Protein 5YXA (pdb70)

Organism: Yellow fever virus (isolate Angola/14FA/1971) (NCBI:txid407140)

Foldseek 3Di:
DAADDPVQWAKDDDDFWIWTDGPFWIWIWGQDPNAIETAKTWGQDWDFHAHDPVRADAQDDPQQQFAEHGRGYGGNHSNRHDPQHTYQQQEQRVQPRKMKHQADFPQADEEADLPFDAFDFKWAQAWQVRHGQHYKYFPTGDHPAIWMQGNVGIIHGRRIGGPPDDDVRIDGGPGRD/DAADDPVFWAKDDDDFWIWTDGPFWIWIWGADPNAIETAKTWGAAWDQHFHDLVRADAQDDDQQQFAEHRRGHRRNHSNRHDPQHTYQQQDQRHQPRKMKHQDDFPQADEEAALVFDAFDHKWAQAWQVRHGQHYKYFHGGDHPAIWMQGDVGIIHGRRIGGPPDDPPRIDGGPGRD/DAADDPVQWAKDDDDFWIWTDGPFWIWIWGADPRAIETAKTWGQDWDQHAHDPVRAPAQDDDQQQFAEHRRGYGRNHSNRHDPQHTYQQQEQRHQPRKMKHQADFPQADEEEALVDDAFDFKWAQAFPVGHGQHYKYFHGHDPPAMWMQGNVGIIHGRRIGGPPDDPVRIDGGDHGD/DAADDPVFWAKDDDDFWIWTDGPFWIWIWGADPNAIETAKTWGQDWDFHAHDLVRADAQDDDQQAFAEHGRGYGGNHSNRHDPQHGYQQQEQRVQPRKMKHQDDFPQADEEEAQPDDAFDFKWFQAWPVRHGQHYKYFHGGDHSAMWMQGDVGIIHGRRIGGPPDDPVRIDGGPGRD

InterPro domains:
  IPR000069 Envelope glycoprotein M, flavivirus [PF01004] (212-285)
  IPR000208 RNA-directed RNA polymerase, fingers/palm subdomains, flavivirus [PF00972] (2759-3211)
  IPR000336 Flavivirus/Alphavirus glycoprotein, immunoglobulin-like domain superfamily [G3DSA:2.60.40.350] (578-683)
  IPR000404 Flavivirus non-structural protein NS4A [PF01350] (2111-2254)
  IPR000487 Non-structural protein NS2B, flavivirus [PF01002] (1358-1484)
  IPR000487 Non-structural protein NS2B, flavivirus [PS51527] (1355-1484)
  IPR000752 Flavivirus non-structural protein NS2A [PF01005] (1139-1323)
  IPR001122 Capsid protein C, flavivirus [PF01003] (5-117)
  IPR001157 Non-structural protein NS1, flavivirus [PF00948] (780-1132)
  IPR001528 Flavivirus non-structural protein NS4B [PF01349] (2257-2501)
  IPR001650 Helicase, C-terminal domain-like [PS51194] (1836-1997)
  IPR001650 Helicase, C-terminal domain-like [SM00490] (1858-1953)
  IPR001850 Non-structural protein NS3, peptidase S7, flavivirus [PF00949] (1503-1655)
  IPR001850 Non-structural protein NS3, peptidase S7, flavivirus [PS51528] (1485-1665)
  IPR002535 Flavivirus polyprotein propeptide [PF01570] (126-209)
  IPR002877 Ribosomal RNA methyltransferase, FtsJ domain [PF01728] (2562-2731)
  IPR007094 RNA-directed RNA polymerase, catalytic domain [PS50507] (3036-3188)
  IPR009003 Peptidase S1, PA clan [SSF50494] (1497-1656)
  IPR011492 Non-structural protein NS3-like, DEAD-box helicase, flavivirus [PF07652] (1673-1818)
  IPR011998 Envelope glycoprotein E, central and dimerisation domain, flavivirus [PF00869] (287-579)

Solvent-accessible surface area: 31700 Å² total; per-residue (Å²): 147,105,86,21,82,22,97,98,24,22,44,64,70,86,68,115,29,9,17,0,8,22,98,38,11,54,0,1,0,34,50,60,95,58,56,44,32,4,76,28,2,46,6,105,59,63,75,132,16,24,10,10,113,121,62,21,29,43,88,73,28,124,95,53,52,0,0,9,4,79,43,6,6,0,0,19,0,40,12,0,55,1,26,34,7,117,26,0,38,30,0,0,5,97,32,37,81,9,68,16,72,71,76,55,1,83,14,5,18,17,72,34,53,28,61,11,97,21,99,20,109,0,1,33,6,30,6,90,84,51,146,53,4,46,32,1,9,0,126,49,6,40,81,75,4,0,0,0,37,16,76,57,36,10,4,0,0,13,20,0,32,24,51,114,45,67,85,102,56,28,33,91,6,225,4,120,31,154,104,85,17,87,22,94,100,24,23,44,66,75,87,64,122,38,9,16,0,2,20,96,43,12,55,0,1,0,37,53,39,120,68,53,43,14,8,90,34,3,48,4,103,65,57,72,135,20,50,11,10,93,122,63,18,30,39,67,90,32,118,94,49,35,1,0,9,2,66,43,4,5,0,0,10,0,37,10,0,65,2,31,34,7,100,27,0,38,29,0,0,5,87,32,33,84,8,66,18,75,73,72,57,0,85,60,18,53,18,58,64,51,96,140,8,98,27,102,19,110,0,1,36,4,32,4,91,70,52,134,90,3,82,36,1,9,0,125,91,6,30,13,46,4,0,0,0,38,19,76,56,34,12,4,0,0,16,20,0,26,26,61,133,47,73,91,107,48,28,32,87,6,223,4,126,35,120,118,79,12,84,23,96,98,22,23,43,64,75,100,65,121,26,10,16,0,2,18,97,42,14,48,0,2,0,33,46,75,160,55,56,38,34,3,73,32,2,45,5,105,58,62,79,135,15,31,9,11,98,121,66,19,35,39,72,85,25,128,90,52,53,1,0,10,3,68,41,7,5,0,0,15,0,24,11,0,59,2,55,33,7,104,28,0,36,29,0,0,5,102,30,39,84,6,67,14,65,71,76,60,1,88,56,16,28,20,82,76,63,88,140,11,95,25,100,19,75,0,0,32,4,33,8,107,96,47,120,74,2,66,38,1,12,0,119,87,7,51,85,76,2,0,0,0,38,16,75,60,36,12,4,0,0,13,19,0,20,25,57,158,35,66,104,89,94,23,34,70,6,180,5,115,34,156,104,82,18,86,25,96,97,24,22,44,63,66,88,65,127,37,9,19,1,2,16,92,39,11,54,0,2,1,40,51,61,145,63,65,44,35,5,86,35,2,42,2,103,54,63,66,135,18,50,11,11,110,123,61,19,38,34,73,81,31,139,61,50,24,0,0,6,2,104,43,3,6,0,0,18,0,35,11,0,55,2,47,38,3,80,23,0,37,25,0,0,4,99,34,39,72,7,69,16,76,78,81,58,0,56,59,18,48,19,76,77,71,88,139,15,101,23,108,20,85,0,1,34,4,18,4,98,78,14,116,38,0,69,40,0,10,0,122,90,8,52,83,74,3,0,0,0,29,0,47,48,6,13,4,0,0,11,20,0,22,30,56,130,46,58,111,91,90,34,38,93,5,220,3,117,34

Radius of gyration: 28.5 Å; Cα contacts (8 Å, |Δi|>4): 1847; chains: 4; bounding box: 58×62×88 Å

Nearest PDB structures (foldseek):
  5yxa-assembly1_D-2  TM=1.004E+00  e=4.997E-36  Yellow fever virus
  8zb9-assembly1_a  TM=9.872E-01  e=3.422E-26  Yellow fever virus 17D
  8zba-assembly1_a  TM=9.737E-01  e=1.356E-26  Yellow fever virus 17D
  8zba-assembly1_A  TM=9.818E-01  e=5.899E-26  Yellow fever virus 17D
  4oii-assembly1_B  TM=9.486E-01  e=2.770E-23  West Nile virus

Secondary structure (DSSP, 8-state):
--B--GGG-EEEEETTEEEEEETTEEEEEEEETTEEEEEEEEES-----B--GGG-SS----GGG-SS-GGGT--SSTTS--TT----TTSSTTS-SEEEEESPPTT-EEEE-TTS----S-EESB-TTS-B--EEEESSPPSSPEEEEETTEEEE-TT-EE-S--STT--B-----/--B--GGG-EEEEETTEEEEEETTEEEEEEEETTEEEEEEEEES-----BPPGGG-TT--S-GGG-SS-GGGT---STTS--TT----TTS-TTS-SEEEEESPPTT-EEEE-TTS------BBSB-TTS-B--EEEESSPPSSPEEEEETTEEE--TT-EE-S--GGG--B-----/-PBP-GGG-EEEEETTEEEEEETTEEEEEEEETTEEEEEEEEES-----B--GGG-SS--S-GGG-SS-GGGT--SSTTS-BTTB---TTS-TTS-SEEEEESPPTT--EEE-TTS--S---BBSB-TT--B---EEESS--SSPEEEEETTEEE--TT-EE-S--GGG--B-----/--B--GGG-EEEEETTEEEEEETTEEEEEEEETTEEEEEEEEES-----B--GGG-SS----GGG-SS-GGGT--SSTTS--TT----TT--TTS-SEEEEESPPTT-EEEE-TTS----S-BBSB-TTS-B--EEEESSPPSSPEEEEETTEEE--TT-EE-S--GGG--B-----

Sequence (708 aa):
SVDCDGAILGAAVNGKKSAHGSPTFWMGSHEVNGTWMIHTLETLDYKECEWPLTHTIGTSVEESDMFMPRSIGGPVSSHNRIPGYKVQTNGPWMQVPLEVKREVCPGTSVVVDSNCDGRGKSTRSTTDSGKIIPEWCCRSCTMPPVSFHGSDGCWYPMEIRPMKTSDSHLVRSWVTASVDCDGAILGAAVNGKKSAHGSPTFWMGSHEVNGTWMIHTLETLDYKECEWPLTHTIGTSVEESDMFMPRSIGGPVSSHNRIPGYKVQTNGPWMQVPLEVKREVCPGTSVVVDSNCDGRGKSTRSTTDSGKIIPEWCCRSCTMPPVSFHGSDGCWYPMEIRPMKTSDSHLVRSWVTASVDCDGAILGAAVNGKKSAHGSPTFWMGSHEVNGTWMIHTLETLDYKECEWPLTHTIGTSVEESDMFMPRSIGGPVSSHNRIPGYKVQTNGPWMQVPLEVKREVCPGTSVVVDSNCDGRGKSTRSTTDSGKIIPEWCCRSCTMPPVSFHGSDGCWYPMEIRPMKTSDSHLVRSWVTASVDCDGAILGAAVNGKKSAHGSPTFWMGSHEVNGTWMIHTLETLDYKECEWPLTHTIGTSVEESDMFMPRSIGGPVSSHNRIPGYKVQTNGPWMQVPLEVKREVCPGTSVVVDSNCDGRGKSTRSTTDSGKIIPEWCCRSCTMPPVSFHGSDGCWYPMEIRPMKTSDSHLVRSWVTA

B-factor: mean 54.71, std 17.81, range [28.21, 130.78]

Structure (mmCIF, N/CA/C/O backbone):
data_5YXA
#
_entry.id   5YXA
#
_cell.length_a   58.291
_cell.length_b   114.104
_cell.length_c   139.215
_cell.angle_alpha   90.00
_cell.angle_beta   90.00
_cell.angle_gamma   90.00
#
_symmetry.space_group_name_H-M   'P 21 21 21'
#
loop_
_entity.id
_entity.type
_entity.pdbx_description
1 polymer 'Non-structural protein 1'
2 water water
#
loop_
_atom_site.group_PDB
_atom_site.id
_atom_site.type_symbol
_atom_site.label_atom_id
_atom_site.label_alt_id
_atom_site.label_comp_id
_atom_site.label_asym_id
_atom_site.label_entity_id
_atom_site.label_seq_id
_atom_site.pdbx_PDB_ins_code
_atom_site.Cartn_x
_atom_site.Cartn_y
_atom_site.Cartn_z
_atom_site.occupancy
_atom_site.B_iso_or_equiv
_atom_site.auth_seq_id
_atom_site.auth_comp_id
_atom_site.auth_asym_id
_atom_site.auth_atom_id
_atom_site.pdbx_PDB_model_num
ATOM 1 N N . SER A 1 5 ? 33.992 -18.770 3.193 1.00 110.82 5 SER A N 1
ATOM 2 C CA . SER A 1 5 ? 33.965 -19.656 4.352 1.00 116.84 5 SER A CA 1
ATOM 3 C C . SER A 1 5 ? 34.251 -18.902 5.650 1.00 115.54 5 SER A C 1
ATOM 4 O O . SER A 1 5 ? 34.149 -19.465 6.741 1.00 121.97 5 SER A O 1
ATOM 7 N N . VAL A 1 6 ? 34.608 -17.627 5.526 1.00 81.82 6 VAL A N 1
ATOM 8 C CA . VAL A 1 6 ? 34.932 -16.803 6.685 1.00 75.25 6 VAL A CA 1
ATOM 9 C C . VAL A 1 6 ? 34.003 -15.597 6.785 1.00 67.83 6 VAL A C 1
ATOM 10 O O . VAL A 1 6 ? 33.837 -14.856 5.819 1.00 64.02 6 VAL A O 1
ATOM 14 N N . ASP A 1 7 ? 33.397 -15.407 7.954 1.00 74.76 7 ASP A N 1
ATOM 15 C CA . ASP A 1 7 ? 32.543 -14.248 8.191 1.00 69.98 7 ASP A CA 1
ATOM 16 C C . ASP A 1 7 ? 33.370 -13.016 8.546 1.00 69.54 7 ASP A C 1
ATOM 17 O O . ASP A 1 7 ? 34.485 -13.134 9.056 1.00 73.24 7 ASP A O 1
ATOM 22 N N . CYS A 1 8 ? 32.824 -11.835 8.260 1.00 75.32 8 CYS A N 1
ATOM 23 C CA . CYS A 1 8 ? 33.471 -10.584 8.654 1.00 73.40 8 CYS A CA 1
ATOM 24 C C . CYS A 1 8 ? 33.258 -10.297 10.131 1.00 74.40 8 CYS A C 1
ATOM 25 O O . CYS A 1 8 ? 32.422 -10.922 10.778 1.00 76.68 8 CYS A O 1
ATOM 28 N N . ASP A 1 9 ? 34.011 -9.326 10.640 1.00 82.98 9 ASP A N 1
ATOM 29 C CA . ASP A 1 9 ? 34.016 -8.998 12.061 1.00 87.26 9 ASP A CA 1
ATOM 30 C C . ASP A 1 9 ? 32.703 -8.377 12.550 1.00 84.32 9 ASP A C 1
ATOM 31 O O . ASP A 1 9 ? 32.512 -7.165 12.460 1.00 83.37 9 ASP A O 1
ATOM 36 N N . GLY A 1 10 ? 31.807 -9.210 13.072 1.00 57.91 10 GLY A N 1
ATOM 37 C CA . GLY A 1 10 ? 30.509 -8.747 13.533 1.00 56.15 10 GLY A CA 1
ATOM 38 C C . GLY A 1 10 ? 30.542 -7.731 14.665 1.00 59.44 10 GLY A C 1
ATOM 39 O O . GLY A 1 10 ? 29.568 -7.007 14.872 1.00 50.00 10 GLY A O 1
ATOM 40 N N . ALA A 1 11 ? 31.658 -7.667 15.389 1.00 63.97 11 ALA A N 1
ATOM 41 C CA . ALA A 1 11 ? 31.780 -6.777 16.542 1.00 64.72 11 ALA A CA 1
ATOM 42 C C . ALA A 1 11 ? 31.798 -5.299 16.153 1.00 60.28 11 ALA A C 1
ATOM 43 O O . ALA A 1 11 ? 31.524 -4.430 16.978 1.00 61.82 11 ALA A O 1
ATOM 45 N N . ILE A 1 12 ? 32.129 -5.012 14.900 1.00 55.57 12 ILE A N 1
ATOM 46 C CA . ILE A 1 12 ? 32.169 -3.631 14.435 1.00 51.09 12 ILE A CA 1
ATOM 47 C C . ILE A 1 12 ? 31.098 -3.362 13.373 1.00 50.15 12 ILE A C 1
ATOM 48 O O . ILE A 1 12 ? 31.094 -2.305 12.741 1.00 48.11 12 ILE A O 1
ATOM 53 N N . LEU A 1 13 ? 30.191 -4.317 13.188 1.00 46.03 13 LEU A N 1
ATOM 54 C CA . LEU A 1 13 ? 29.136 -4.193 12.182 1.00 44.81 13 LEU A CA 1
ATOM 55 C C . LEU A 1 13 ? 27.820 -3.702 12.765 1.00 46.75 13 LEU A C 1
ATOM 56 O O . LEU A 1 13 ? 27.519 -3.910 13.949 1.00 40.94 13 LEU A O 1
ATOM 61 N N . GLY A 1 14 ? 27.026 -3.063 11.915 1.00 39.26 14 GLY A N 1
ATOM 62 C CA . GLY A 1 14 ? 25.707 -2.626 12.316 1.00 42.32 14 GLY A CA 1
ATOM 63 C C . GLY A 1 14 ? 24.711 -2.736 11.182 1.00 39.63 14 GLY A C 1
ATOM 64 O O . GLY A 1 14 ? 25.090 -2.800 10.017 1.00 37.51 14 GLY A O 1
ATOM 65 N N . ALA A 1 15 ? 23.430 -2.771 11.531 1.00 31.90 15 ALA A N 1
ATOM 66 C CA . ALA A 1 15 ? 22.357 -2.686 10.546 1.00 35.81 15 ALA A CA 1
ATOM 67 C C . ALA A 1 15 ? 21.136 -2.127 11.246 1.00 38.23 15 ALA A C 1
ATOM 68 O O . ALA A 1 15 ? 21.005 -2.262 12.461 1.00 33.79 15 ALA A O 1
ATOM 70 N N . ALA A 1 16 ? 20.250 -1.498 10.483 1.00 36.20 16 ALA A N 1
ATOM 71 C CA . ALA A 1 16 ? 19.047 -0.906 11.052 1.00 36.30 16 ALA A CA 1
ATOM 72 C C . ALA A 1 16 ? 17.952 -0.772 10.008 1.00 37.36 16 ALA A C 1
ATOM 73 O O . ALA A 1 16 ? 18.232 -0.461 8.849 1.00 35.49 16 ALA A O 1
ATOM 75 N N . VAL A 1 17 ? 16.715 -1.027 10.433 1.00 36.11 17 VAL A N 1
ATOM 76 C CA . VAL A 1 17 ? 15.517 -0.760 9.640 1.00 37.27 17 VAL A CA 1
ATOM 77 C C . VAL A 1 17 ? 14.534 0.095 10.421 1.00 43.26 17 VAL A C 1
ATOM 78 O O . VAL A 1 17 ? 14.392 -0.051 11.640 1.00 38.69 17 VAL A O 1
ATOM 82 N N . ASN A 1 18 ? 13.835 0.963 9.705 1.00 39.10 18 ASN A N 1
ATOM 83 C CA . ASN A 1 18 ? 12.794 1.782 10.297 1.00 44.35 18 ASN A CA 1
ATOM 84 C C . ASN A 1 18 ? 11.848 2.210 9.185 1.00 44.48 18 ASN A C 1
ATOM 85 O O . ASN A 1 18 ? 12.241 2.948 8.278 1.00 36.91 18 ASN A O 1
ATOM 90 N N . GLY A 1 19 ? 10.616 1.708 9.235 1.00 39.35 19 GLY A N 1
ATOM 91 C CA . GLY A 1 19 ? 9.627 2.021 8.223 1.00 40.01 19 GLY A CA 1
ATOM 92 C C . GLY A 1 19 ? 10.069 1.606 6.829 1.00 40.94 19 GLY A C 1
ATOM 93 O O . GLY A 1 19 ? 10.232 0.417 6.545 1.00 39.20 19 GLY A O 1
ATOM 94 N N . LYS A 1 20 ? 10.272 2.591 5.961 1.00 31.72 20 LYS A N 1
ATOM 95 C CA . LYS A 1 20 ? 10.705 2.322 4.594 1.00 36.77 20 LYS A CA 1
ATOM 96 C C . LYS A 1 20 ? 12.191 2.602 4.380 1.00 35.95 20 LYS A C 1
ATOM 97 O O . LYS A 1 20 ? 12.630 2.720 3.236 1.00 34.57 20 LYS A O 1
ATOM 103 N N . LYS A 1 21 ? 12.964 2.722 5.459 1.00 34.34 21 LYS A N 1
ATOM 104 C CA . LYS A 1 21 ? 14.410 2.944 5.313 1.00 35.44 21 LYS A CA 1
ATOM 105 C C . LYS A 1 21 ? 15.238 1.884 6.026 1.00 35.05 21 LYS A C 1
ATOM 106 O O . LYS A 1 21 ? 14.802 1.306 7.013 1.00 37.01 21 LYS A O 1
ATOM 112 N N . SER A 1 22 ? 16.444 1.641 5.521 1.00 35.33 22 SER A N 1
ATOM 113 C CA . SER A 1 22 ? 17.353 0.679 6.124 1.00 34.70 22 SER A CA 1
ATOM 114 C C . SER A 1 22 ? 18.807 0.954 5.744 1.00 37.82 22 SER A C 1
ATOM 115 O O . SER A 1 22 ? 19.094 1.729 4.828 1.00 33.97 22 SER A O 1
ATOM 118 N N . ALA A 1 23 ? 19.716 0.313 6.469 1.00 33.02 23 ALA A N 1
ATOM 119 C CA . ALA A 1 23 ? 21.142 0.457 6.220 1.00 35.04 23 ALA A CA 1
ATOM 120 C C . ALA A 1 23 ? 21.914 -0.694 6.834 1.00 36.37 23 ALA A C 1
ATOM 121 O O . ALA A 1 23 ? 21.569 -1.169 7.910 1.00 35.19 23 ALA A O 1
ATOM 123 N N . HIS A 1 24 ? 22.935 -1.157 6.118 1.00 33.04 24 HIS A N 1
ATOM 124 C CA . HIS A 1 24 ? 23.945 -2.046 6.672 1.00 34.85 24 HIS A CA 1
ATOM 125 C C . HIS A 1 24 ? 25.265 -1.276 6.651 1.00 36.31 24 HIS A C 1
ATOM 126 O O . HIS A 1 24 ? 25.568 -0.602 5.670 1.00 31.85 24 HIS A O 1
ATOM 133 N N . GLY A 1 25 ? 26.044 -1.357 7.726 1.00 31.68 25 GLY A N 1
ATOM 134 C CA . GLY A 1 25 ? 27.222 -0.520 7.854 1.00 36.29 25 GLY A CA 1
ATOM 135 C C . GLY A 1 25 ? 28.389 -1.069 8.659 1.00 37.60 25 GLY A C 1
ATOM 136 O O . GLY A 1 25 ? 28.226 -1.964 9.492 1.00 38.79 25 GLY A O 1
ATOM 137 N N . SER A 1 26 ? 29.566 -0.507 8.384 1.00 40.51 26 SER A N 1
ATOM 138 C CA . SER A 1 26 ? 30.827 -0.781 9.078 1.00 40.34 26 SER A CA 1
ATOM 139 C C . SER A 1 26 ? 31.755 0.401 8.772 1.00 42.69 26 SER A C 1
ATOM 140 O O . SER A 1 26 ? 31.452 1.191 7.883 1.00 43.33 26 SER A O 1
ATOM 143 N N . PRO A 1 27 ? 32.884 0.540 9.496 1.00 49.46 27 PRO A N 1
ATOM 144 C CA . PRO A 1 27 ? 33.711 1.730 9.240 1.00 48.29 27 PRO A CA 1
ATOM 145 C C . PRO A 1 27 ? 34.262 1.839 7.808 1.00 49.78 27 PRO A C 1
ATOM 146 O O . PRO A 1 27 ? 34.641 2.936 7.397 1.00 48.04 27 PRO A O 1
ATOM 150 N N . THR A 1 28 ? 34.293 0.733 7.067 1.00 36.83 28 THR A N 1
ATOM 151 C CA . THR A 1 28 ? 34.720 0.758 5.677 1.00 41.15 28 THR A CA 1
ATOM 152 C C . THR A 1 28 ? 33.581 0.480 4.685 1.00 43.18 28 THR A C 1
ATOM 153 O O . THR A 1 28 ? 33.835 0.269 3.498 1.00 37.55 28 THR A O 1
ATOM 157 N N . PHE A 1 29 ? 32.336 0.473 5.154 1.00 36.72 29 PHE A N 1
ATOM 158 C CA . PHE A 1 29 ? 31.241 0.071 4.270 1.00 36.55 29 PHE A CA 1
ATOM 159 C C . PHE A 1 29 ? 29.898 0.674 4.665 1.00 41.61 29 PHE A C 1
ATOM 160 O O . PHE A 1 29 ? 29.600 0.835 5.847 1.00 36.50 29 PHE A O 1
ATOM 168 N N . TRP A 1 30 ? 29.083 1.005 3.667 1.00 39.91 30 TRP A N 1
ATOM 169 C CA . TRP A 1 30 ? 27.747 1.511 3.933 1.00 41.47 30 TRP A CA 1
ATOM 170 C C . TRP A 1 30 ? 26.805 1.244 2.765 1.00 43.32 30 TRP A C 1
ATOM 171 O O . TRP A 1 30 ? 27.044 1.676 1.642 1.00 36.25 30 TRP A O 1
ATOM 182 N N . MET A 1 31 ? 25.733 0.517 3.043 1.00 33.80 31 MET A N 1
ATOM 183 C CA . MET A 1 31 ? 24.685 0.298 2.071 1.00 32.39 31 MET A CA 1
ATOM 184 C C . MET A 1 31 ? 23.387 0.851 2.646 1.00 35.16 31 MET A C 1
ATOM 185 O O . MET A 1 31 ? 22.900 0.367 3.663 1.00 32.80 31 MET A O 1
ATOM 190 N N . GLY A 1 32 ? 22.855 1.893 2.017 1.00 34.18 32 GLY A N 1
ATOM 191 C CA . GLY A 1 32 ? 21.570 2.448 2.402 1.00 36.39 32 GLY A CA 1
ATOM 192 C C . GLY A 1 32 ? 20.497 2.026 1.419 1.00 34.23 32 GLY A C 1
ATOM 193 O O . GLY A 1 32 ? 20.687 2.152 0.202 1.00 36.81 32 GLY A O 1
ATOM 194 N N . SER A 1 33 ? 19.376 1.527 1.940 1.00 32.46 33 SER A N 1
ATOM 195 C CA . SER A 1 33 ? 18.279 1.070 1.096 1.00 33.90 33 SER A CA 1
ATOM 196 C C . SER A 1 33 ? 16.932 1.670 1.529 1.00 32.47 33 SER A C 1
ATOM 197 O O . SER A 1 33 ? 16.717 1.968 2.686 1.00 32.15 33 SER A O 1
ATOM 200 N N . HIS A 1 34 ? 16.036 1.858 0.564 1.00 40.54 34 HIS A N 1
ATOM 201 C CA . HIS A 1 34 ? 14.606 2.075 0.823 1.00 34.14 34 HIS A CA 1
ATOM 202 C C . HIS A 1 34 ? 13.654 1.035 0.231 1.00 48.92 34 HIS A C 1
ATOM 203 O O . HIS A 1 34 ? 14.012 0.210 -0.619 1.00 43.63 34 HIS A O 1
ATOM 210 N N . GLU A 1 35 ? 12.399 1.178 0.654 1.00 36.15 35 GLU A N 1
ATOM 211 C CA . GLU A 1 35 ? 11.273 0.569 -0.021 1.00 43.13 35 GLU A CA 1
ATOM 212 C C . GLU A 1 35 ? 10.589 1.599 -0.948 1.00 42.85 35 GLU A C 1
ATOM 213 O O . GLU A 1 35 ? 10.086 2.626 -0.484 1.00 44.09 35 GLU A O 1
ATOM 219 N N . VAL A 1 36 ? 10.607 1.336 -2.254 1.00 40.42 36 VAL A N 1
ATOM 220 C CA . VAL A 1 36 ? 9.864 2.138 -3.234 1.00 49.37 36 VAL A CA 1
ATOM 221 C C . VAL A 1 36 ? 8.897 1.269 -4.021 1.00 48.68 36 VAL A C 1
ATOM 222 O O . VAL A 1 36 ? 9.283 0.224 -4.547 1.00 46.27 36 VAL A O 1
ATOM 226 N N . ASN A 1 37 ? 7.639 1.703 -4.082 1.00 58.18 37 ASN A N 1
ATOM 227 C CA . ASN A 1 37 ? 6.593 0.973 -4.796 1.00 61.49 37 ASN A CA 1
ATOM 228 C C . ASN A 1 37 ? 6.483 -0.460 -4.283 1.00 57.60 37 ASN A C 1
ATOM 229 O O . ASN A 1 37 ? 6.200 -1.384 -5.045 1.00 61.52 37 ASN A O 1
ATOM 234 N N . GLY A 1 38 ? 6.737 -0.638 -2.992 1.00 49.78 38 GLY A N 1
ATOM 235 C CA . GLY A 1 38 ? 6.666 -1.948 -2.374 1.00 54.16 38 GLY A CA 1
ATOM 236 C C . GLY A 1 38 ? 7.880 -2.827 -2.615 1.00 51.46 38 GLY A C 1
ATOM 237 O O . GLY A 1 38 ? 7.877 -4.007 -2.260 1.00 53.49 38 GLY A O 1
ATOM 238 N N . THR A 1 39 ? 8.922 -2.258 -3.212 1.00 47.90 39 THR A N 1
ATOM 239 C CA . THR A 1 39 ? 10.148 -3.002 -3.484 1.00 49.21 39 THR A CA 1
ATOM 240 C C . THR A 1 39 ? 11.350 -2.365 -2.787 1.00 44.67 39 THR A C 1
ATOM 241 O O . THR A 1 39 ? 11.574 -1.159 -2.906 1.00 41.97 39 THR A O 1
ATOM 245 N N . TRP A 1 40 ? 12.115 -3.172 -2.056 1.00 41.15 40 TRP A N 1
ATOM 246 C CA . TRP A 1 40 ? 13.338 -2.686 -1.426 1.00 40.05 40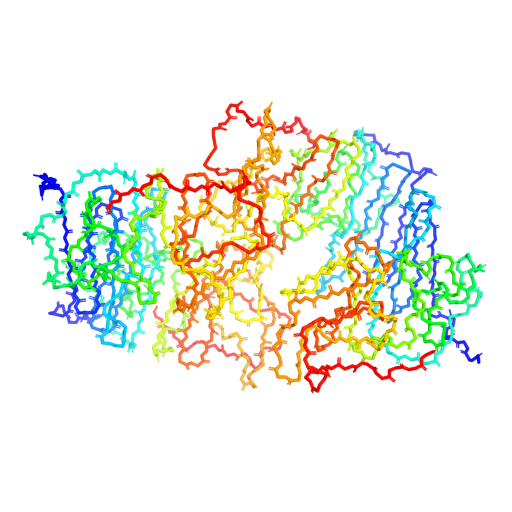 TRP A CA 1
ATOM 247 C C . TRP A 1 40 ? 14.468 -2.595 -2.448 1.00 39.72 40 TRP A C 1
ATOM 248 O O . TRP A 1 40 ? 14.671 -3.510 -3.249 1.00 38.53 40 TRP A O 1
ATOM 259 N N . MET A 1 41 ? 15.186 -1.477 -2.421 1.00 39.76 41 MET A N 1
ATOM 260 C CA . MET A 1 41 ? 16.309 -1.258 -3.326 1.00 41.71 41 MET A CA 1
ATOM 261 C C . MET A 1 41 ? 17.382 -0.370 -2.701 1.00 38.46 41 MET A C 1
ATOM 262 O O . MET A 1 41 ? 17.098 0.443 -1.822 1.00 38.47 41 MET A O 1
ATOM 267 N N . ILE A 1 42 ? 18.612 -0.530 -3.177 1.00 32.09 42 ILE A N 1
ATOM 268 C CA . ILE A 1 42 ? 19.740 0.289 -2.747 1.00 33.11 42 ILE A CA 1
ATOM 269 C C . ILE A 1 42 ? 19.649 1.714 -3.288 1.00 32.22 42 ILE A C 1
ATOM 270 O O . ILE A 1 42 ? 19.397 1.916 -4.472 1.00 31.79 42 ILE A O 1
ATOM 275 N N . HIS A 1 43 ? 19.852 2.702 -2.424 1.00 32.95 43 HIS A N 1
ATOM 276 C CA . HIS A 1 43 ? 20.001 4.083 -2.876 1.00 35.27 43 HIS A CA 1
ATOM 277 C C . HIS A 1 43 ? 21.417 4.583 -2.606 1.00 37.69 43 HIS A C 1
ATOM 278 O O . HIS A 1 43 ? 21.873 5.547 -3.222 1.00 30.96 43 HIS A O 1
ATOM 285 N N . THR A 1 44 ? 22.106 3.926 -1.677 1.00 32.64 44 THR A N 1
ATOM 286 C CA . THR A 1 44 ? 23.477 4.311 -1.332 1.00 35.89 44 THR A CA 1
ATOM 287 C C . THR A 1 44 ? 24.364 3.082 -1.183 1.00 32.92 44 THR A C 1
ATOM 288 O O . THR A 1 44 ? 23.968 2.092 -0.585 1.00 31.68 44 THR A O 1
ATOM 292 N N . LEU A 1 45 ? 25.558 3.132 -1.755 1.00 33.60 45 LEU A N 1
ATOM 293 C CA . LEU A 1 45 ? 26.517 2.057 -1.557 1.00 30.97 45 LEU A CA 1
ATOM 294 C C . LEU A 1 45 ? 27.909 2.645 -1.655 1.00 38.04 45 LEU A C 1
ATOM 295 O O . LEU A 1 45 ? 28.322 3.117 -2.712 1.00 35.56 45 LEU A O 1
ATOM 300 N N . GLU A 1 46 ? 28.616 2.620 -0.530 1.00 33.67 46 GLU A N 1
ATOM 301 C CA . GLU A 1 46 ? 29.961 3.147 -0.423 1.00 37.64 46 GLU A CA 1
ATOM 302 C C . GLU A 1 46 ? 30.861 2.090 0.197 1.00 41.21 46 GLU A C 1
ATOM 303 O O . GLU A 1 46 ? 30.521 1.501 1.219 1.00 38.37 46 GLU A O 1
ATOM 309 N N . THR A 1 47 ? 31.997 1.837 -0.442 1.00 33.34 47 THR A N 1
ATOM 310 C CA . THR A 1 47 ? 32.999 0.929 0.095 1.00 38.37 47 THR A CA 1
ATOM 311 C C . THR A 1 47 ? 34.336 1.643 0.110 1.00 39.13 47 THR A C 1
ATOM 312 O O . THR A 1 47 ? 34.727 2.243 -0.884 1.00 37.49 47 THR A O 1
ATOM 316 N N . LEU A 1 48 ? 35.026 1.599 1.243 1.00 40.04 48 LEU A N 1
ATOM 317 C CA . LEU A 1 48 ? 36.348 2.201 1.342 1.00 42.29 48 LEU A CA 1
ATOM 318 C C . LEU A 1 48 ? 37.391 1.106 1.207 1.00 43.13 48 LEU A C 1
ATOM 319 O O . LEU A 1 48 ? 38.590 1.370 1.109 1.00 46.06 48 LEU A O 1
ATOM 324 N N . ASP A 1 49 ? 36.904 -0.128 1.165 1.00 45.06 49 ASP A N 1
ATOM 325 C CA . ASP A 1 49 ? 37.748 -1.296 1.332 1.00 51.93 49 ASP A CA 1
ATOM 326 C C . ASP A 1 49 ? 37.279 -2.480 0.488 1.00 51.43 49 ASP A C 1
ATOM 327 O O . ASP A 1 49 ? 36.081 -2.696 0.320 1.00 45.35 49 ASP A O 1
ATOM 332 N N . TYR A 1 50 ? 38.224 -3.249 -0.041 1.00 48.52 50 TYR A N 1
ATOM 333 C CA . TYR A 1 50 ? 37.883 -4.507 -0.697 1.00 47.97 50 TYR A CA 1
ATOM 334 C C . TYR A 1 50 ? 38.399 -5.661 0.150 1.00 47.14 50 TYR A C 1
ATOM 335 O O . TYR A 1 50 ? 39.577 -5.710 0.499 1.00 48.41 50 TYR A O 1
ATOM 344 N N . LYS A 1 51 ? 37.510 -6.586 0.487 1.00 52.02 51 LYS A N 1
ATOM 345 C CA . LYS A 1 51 ? 37.879 -7.731 1.306 1.00 55.89 51 LYS A CA 1
ATOM 346 C C . LYS A 1 51 ? 36.978 -8.916 1.001 1.00 53.33 51 LYS A C 1
ATOM 347 O O . LYS A 1 51 ? 35.783 -8.747 0.752 1.00 52.92 51 LYS A O 1
ATOM 353 N N . GLU A 1 52 ? 37.554 -10.114 1.017 1.00 46.09 52 GLU A N 1
ATOM 354 C CA . GLU A 1 52 ? 36.774 -11.324 0.799 1.00 51.86 52 GLU A CA 1
ATOM 355 C C . GLU A 1 52 ? 36.336 -11.939 2.124 1.00 55.55 52 GLU A C 1
ATOM 356 O O . GLU A 1 52 ? 37.049 -12.737 2.739 1.00 54.56 52 GLU A O 1
ATOM 362 N N . CYS A 1 53 ? 35.149 -11.537 2.553 1.00 57.34 53 CYS A N 1
ATOM 363 C CA . CYS A 1 53 ? 34.537 -12.055 3.759 1.00 61.29 53 CYS A CA 1
ATOM 364 C C . CYS A 1 53 ? 33.035 -11.929 3.591 1.00 61.41 53 CYS A C 1
ATOM 365 O O . CYS A 1 53 ? 32.558 -11.332 2.629 1.00 62.02 53 CYS A O 1
ATOM 368 N N . GLU A 1 54 ? 32.282 -12.482 4.527 1.00 57.69 54 GLU A N 1
ATOM 369 C CA . GLU A 1 54 ? 30.843 -12.591 4.350 1.00 58.71 54 GLU A CA 1
ATOM 370 C C . GLU A 1 54 ? 30.096 -11.910 5.478 1.00 55.08 54 GLU A C 1
ATOM 371 O O . GLU A 1 54 ? 30.430 -12.078 6.652 1.00 57.21 54 GLU A O 1
ATOM 377 N N . TRP A 1 55 ? 29.083 -11.136 5.111 1.00 53.08 55 TRP A N 1
ATOM 378 C CA . TRP A 1 55 ? 28.251 -10.467 6.092 1.00 50.22 55 TRP A CA 1
ATOM 379 C C . TRP A 1 55 ? 27.548 -11.510 6.946 1.00 50.78 55 TRP A C 1
ATOM 380 O O . TRP A 1 55 ? 26.794 -12.333 6.427 1.00 54.96 55 TRP A O 1
ATOM 391 N N . PRO A 1 56 ? 27.813 -11.494 8.258 1.00 45.92 56 PRO A N 1
ATOM 392 C CA . PRO A 1 56 ? 27.186 -12.456 9.168 1.00 50.54 56 PRO A CA 1
ATOM 393 C C . PRO A 1 56 ? 25.667 -12.345 9.161 1.00 44.56 56 PRO A C 1
ATOM 394 O O . PRO A 1 56 ? 25.112 -11.246 9.146 1.00 42.40 56 PRO A O 1
ATOM 398 N N . LEU A 1 57 ? 25.007 -13.496 9.154 1.00 46.85 57 LEU A N 1
ATOM 399 C CA . LEU A 1 57 ? 23.555 -13.551 9.150 1.00 46.90 57 LEU A CA 1
ATOM 400 C C . LEU A 1 57 ? 22.979 -12.932 10.423 1.00 50.82 57 LEU A C 1
ATOM 401 O O . LEU A 1 57 ? 21.873 -12.398 10.411 1.00 47.33 57 LEU A O 1
ATOM 406 N N . THR A 1 58 ? 23.743 -12.995 11.513 1.00 47.93 58 THR A N 1
ATOM 407 C CA . THR A 1 58 ? 23.332 -12.407 12.786 1.00 49.89 58 THR A CA 1
ATOM 408 C C . THR A 1 58 ? 23.114 -10.900 12.691 1.00 48.49 58 THR A C 1
ATOM 409 O O . THR A 1 58 ? 22.425 -10.312 13.521 1.00 48.73 58 THR A O 1
ATOM 413 N N . HIS A 1 59 ? 23.724 -10.278 11.687 1.00 43.05 59 HIS A N 1
ATOM 414 C CA . HIS A 1 59 ? 23.633 -8.835 11.505 1.00 42.19 59 HIS A CA 1
ATOM 415 C C . HIS A 1 59 ? 22.997 -8.494 10.158 1.00 43.39 59 HIS A C 1
ATOM 416 O O . HIS A 1 59 ? 23.147 -7.385 9.649 1.00 34.86 59 HIS A O 1
ATOM 423 N N . THR A 1 60 ? 22.278 -9.456 9.594 1.00 41.73 60 THR A N 1
ATOM 424 C CA . THR A 1 60 ? 21.633 -9.270 8.305 1.00 44.04 60 THR A CA 1
ATOM 425 C C . THR A 1 60 ? 20.144 -8.984 8.464 1.00 46.13 60 THR A C 1
ATOM 426 O O . THR A 1 60 ? 19.433 -9.712 9.154 1.00 42.13 60 THR A O 1
ATOM 430 N N . ILE A 1 61 ? 19.679 -7.919 7.823 1.00 48.75 61 ILE A N 1
ATOM 431 C CA . ILE A 1 61 ? 18.253 -7.630 7.787 1.00 52.05 61 ILE A CA 1
ATOM 432 C C . ILE A 1 61 ? 17.556 -8.404 6.681 1.00 54.61 61 ILE A C 1
ATOM 433 O O . ILE A 1 61 ? 17.946 -8.319 5.515 1.00 52.40 61 ILE A O 1
ATOM 438 N N . GLY A 1 62 ? 16.524 -9.150 7.069 1.00 58.41 62 GLY A N 1
ATOM 439 C CA . GLY A 1 62 ? 15.669 -9.876 6.151 1.00 60.51 62 GLY A CA 1
ATOM 440 C C . GLY A 1 62 ? 16.391 -10.750 5.150 1.00 68.16 62 GLY A C 1
ATOM 441 O O . GLY A 1 62 ? 16.348 -10.472 3.948 1.00 72.41 62 GLY A O 1
ATOM 442 N N . THR A 1 63 ? 17.052 -11.802 5.631 1.00 83.34 63 THR A N 1
ATOM 443 C CA . THR A 1 63 ? 17.747 -12.717 4.734 1.00 87.50 63 THR A CA 1
ATOM 444 C C . THR A 1 63 ? 16.676 -13.358 3.842 1.00 91.66 63 THR A C 1
ATOM 445 O O . THR A 1 63 ? 15.605 -13.762 4.323 1.00 94.43 63 THR A O 1
ATOM 449 N N . SER A 1 64 ? 16.915 -13.375 2.534 1.00 87.04 64 SER A N 1
ATOM 450 C CA . SER A 1 64 ? 15.819 -13.625 1.616 1.00 89.67 64 SER A CA 1
ATOM 451 C C . SER A 1 64 ? 16.305 -14.232 0.322 1.00 95.20 64 SER A C 1
ATOM 452 O O . SER A 1 64 ? 15.872 -15.308 -0.094 1.00 98.19 64 SER A O 1
ATOM 455 N N . VAL A 1 65 ? 17.164 -13.471 -0.336 1.00 90.29 65 VAL A N 1
ATOM 456 C CA . VAL A 1 65 ? 17.311 -13.514 -1.778 1.00 96.27 65 VAL A CA 1
ATOM 457 C C . VAL A 1 65 ? 17.829 -14.770 -2.465 1.00 98.90 65 VAL A C 1
ATOM 458 O O . VAL A 1 65 ? 18.686 -15.499 -1.949 1.00 97.50 65 VAL A O 1
ATOM 462 N N . GLU A 1 66 ? 17.287 -14.988 -3.661 1.00 87.87 66 GLU A N 1
ATOM 463 C CA . GLU A 1 66 ? 18.006 -15.732 -4.670 1.00 85.55 66 GLU A CA 1
ATOM 464 C C . GLU A 1 66 ? 19.296 -14.953 -4.859 1.00 83.37 66 GLU A C 1
ATOM 465 O O . GLU A 1 66 ? 19.251 -13.756 -5.137 1.00 81.79 66 GLU A O 1
ATOM 471 N N . GLU A 1 67 ? 20.437 -15.607 -4.673 1.00 70.62 67 GLU A N 1
ATOM 472 C CA . GLU A 1 67 ? 21.716 -14.900 -4.651 1.00 67.90 67 GLU A CA 1
ATOM 473 C C . GLU A 1 67 ? 21.992 -14.089 -5.913 1.00 61.52 67 GLU A C 1
ATOM 474 O O . GLU A 1 67 ? 22.709 -13.091 -5.866 1.00 60.25 67 GLU A O 1
ATOM 480 N N . SER A 1 68 ? 21.419 -14.511 -7.036 1.00 57.78 68 SER A N 1
ATOM 481 C CA . SER A 1 68 ? 21.658 -13.835 -8.305 1.00 51.51 68 SER A CA 1
ATOM 482 C C . SER A 1 68 ? 20.944 -12.487 -8.360 1.00 51.08 68 SER A C 1
ATOM 483 O O . SER A 1 68 ? 21.262 -11.643 -9.204 1.00 45.74 68 SER A O 1
ATOM 486 N N . ASP A 1 69 ? 19.984 -12.288 -7.459 1.00 50.27 69 ASP A N 1
ATOM 487 C CA . ASP A 1 69 ? 19.241 -11.032 -7.391 1.00 49.90 69 ASP A CA 1
ATOM 488 C C . ASP A 1 69 ? 19.928 -9.989 -6.512 1.00 44.10 69 ASP A C 1
ATOM 489 O O . ASP A 1 69 ? 19.581 -8.811 -6.552 1.00 43.23 69 ASP A O 1
ATOM 494 N N . MET A 1 70 ? 20.899 -10.421 -5.718 1.00 44.43 70 MET A N 1
ATOM 495 C CA . MET A 1 70 ? 21.704 -9.482 -4.944 1.00 44.52 70 MET A CA 1
ATOM 496 C C . MET A 1 70 ? 22.423 -8.544 -5.898 1.00 41.48 70 MET A C 1
ATOM 497 O O . MET A 1 70 ? 22.568 -8.857 -7.073 1.00 39.82 70 MET A O 1
ATOM 502 N N . PHE A 1 71 ? 22.843 -7.385 -5.411 1.00 35.83 71 PHE A N 1
ATOM 503 C CA . PHE A 1 71 ? 23.645 -6.498 -6.232 1.00 36.44 71 PHE A CA 1
ATOM 504 C C . PHE A 1 71 ? 25.119 -6.661 -5.882 1.00 37.14 71 PHE A C 1
ATOM 505 O O . PHE A 1 71 ? 25.944 -6.979 -6.741 1.00 35.30 71 PHE A O 1
ATOM 513 N N . MET A 1 72 ? 25.449 -6.438 -4.617 1.00 39.17 72 MET A N 1
ATOM 514 C CA . MET A 1 72 ? 26.815 -6.646 -4.154 1.00 38.99 72 MET A CA 1
ATOM 515 C C . MET A 1 72 ? 26.977 -8.114 -3.782 1.00 42.63 72 MET A C 1
ATOM 516 O O . MET A 1 72 ? 26.213 -8.635 -2.967 1.00 41.30 72 MET A O 1
ATOM 521 N N . PRO A 1 73 ? 27.957 -8.794 -4.398 1.00 37.09 73 PRO A N 1
ATOM 522 C CA . PRO A 1 73 ? 28.081 -10.244 -4.231 1.00 38.23 73 PRO A CA 1
ATOM 523 C C . PRO A 1 73 ? 28.373 -10.637 -2.795 1.00 40.62 73 PRO A C 1
ATOM 524 O O . PRO A 1 73 ? 28.946 -9.871 -2.021 1.00 39.79 73 PRO A O 1
ATOM 528 N N . ARG A 1 74 ? 27.968 -11.849 -2.457 1.00 40.34 74 ARG A N 1
ATOM 529 C CA . ARG A 1 74 ? 28.015 -12.316 -1.093 1.00 47.19 74 ARG A CA 1
ATOM 530 C C . ARG A 1 74 ? 29.449 -12.523 -0.601 1.00 46.50 74 ARG A C 1
ATOM 531 O O . ARG A 1 74 ? 29.756 -12.260 0.566 1.00 46.20 74 ARG A O 1
ATOM 539 N N . SER A 1 75 ? 30.332 -12.936 -1.505 1.00 42.80 75 SER A N 1
ATOM 540 C CA . SER A 1 75 ? 31.696 -13.326 -1.144 1.00 43.58 75 SER A CA 1
ATOM 541 C C . SER A 1 75 ? 32.573 -12.153 -0.708 1.00 44.50 75 SER A C 1
ATOM 542 O O . SER A 1 75 ? 33.620 -12.348 -0.088 1.00 51.88 75 SER A O 1
ATOM 545 N N . ILE A 1 76 ? 32.151 -10.935 -1.025 1.00 43.20 76 ILE A N 1
ATOM 546 C CA . ILE A 1 76 ? 32.929 -9.760 -0.654 1.00 40.18 76 ILE A CA 1
ATOM 547 C C . ILE A 1 76 ? 32.175 -8.850 0.312 1.00 40.93 76 ILE A C 1
ATOM 548 O O . ILE A 1 76 ? 32.446 -7.654 0.390 1.00 41.00 76 ILE A O 1
ATOM 553 N N . GLY A 1 77 ? 31.225 -9.418 1.045 1.00 42.45 77 GLY A N 1
ATOM 554 C CA . GLY A 1 77 ? 30.598 -8.701 2.140 1.00 46.43 77 GLY A CA 1
ATOM 555 C C . GLY A 1 77 ? 29.162 -8.273 1.923 1.00 45.43 77 GLY A C 1
ATOM 556 O O . GLY A 1 77 ? 28.523 -7.760 2.842 1.00 44.69 77 GLY A O 1
ATOM 557 N N . GLY A 1 78 ? 28.649 -8.478 0.713 1.00 39.78 78 GLY A N 1
ATOM 558 C CA . GLY A 1 78 ? 27.283 -8.092 0.399 1.00 36.52 78 GLY A CA 1
ATOM 559 C C . GLY A 1 78 ? 26.243 -8.858 1.197 1.00 38.03 78 GLY A C 1
ATOM 560 O O . GLY A 1 78 ? 26.174 -10.086 1.114 1.00 40.40 78 GLY A O 1
ATOM 561 N N . PRO A 1 79 ? 25.419 -8.136 1.972 1.00 39.87 79 PRO A N 1
ATOM 562 C CA . PRO A 1 79 ? 24.375 -8.756 2.795 1.00 38.28 79 PRO A CA 1
ATOM 563 C C . PRO A 1 79 ? 23.434 -9.636 1.979 1.00 44.47 79 PRO A C 1
ATOM 564 O O . PRO A 1 79 ? 22.894 -9.199 0.959 1.00 41.56 79 PRO A O 1
ATOM 568 N N . VAL A 1 80 ? 23.262 -10.878 2.415 1.00 39.16 80 VAL A N 1
ATOM 569 C CA . VAL A 1 80 ? 22.320 -11.784 1.777 1.00 43.14 80 VAL A CA 1
ATOM 570 C C . VAL A 1 80 ? 20.923 -11.330 2.130 1.00 46.37 80 VAL A C 1
ATOM 571 O O . VAL A 1 80 ? 20.314 -11.840 3.068 1.00 49.16 80 VAL A O 1
ATOM 575 N N . SER A 1 81 ? 20.421 -10.354 1.385 1.00 47.77 81 SER A N 1
ATOM 576 C CA . SER A 1 81 ? 19.189 -9.694 1.777 1.00 47.44 81 SER A CA 1
ATOM 577 C C . SER A 1 81 ? 18.435 -9.065 0.620 1.00 48.30 81 SER A C 1
ATOM 578 O O . SER A 1 81 ? 19.032 -8.592 -0.346 1.00 40.61 81 SER A O 1
ATOM 581 N N . SER A 1 82 ? 17.114 -9.041 0.753 1.00 44.62 82 SER A N 1
ATOM 582 C CA . SER A 1 82 ? 16.239 -8.332 -0.169 1.00 43.10 82 SER A CA 1
ATOM 583 C C . SER A 1 82 ? 16.588 -6.853 -0.266 1.00 34.10 82 SER A C 1
ATOM 584 O O . SER A 1 82 ? 16.273 -6.195 -1.253 1.00 34.84 82 SER A O 1
ATOM 587 N N . HIS A 1 83 ? 17.232 -6.333 0.772 1.00 38.51 83 HIS A N 1
ATOM 588 C CA . HIS A 1 83 ? 17.643 -4.937 0.805 1.00 35.79 83 HIS A CA 1
ATOM 589 C C . HIS A 1 83 ? 18.854 -4.691 -0.092 1.00 34.61 83 HIS A C 1
ATOM 590 O O . HIS A 1 83 ? 19.083 -3.565 -0.520 1.00 34.80 83 HIS A O 1
ATOM 597 N N . ASN A 1 84 ? 19.628 -5.741 -0.358 1.00 35.23 84 ASN A N 1
ATOM 598 C CA . ASN A 1 84 ? 20.813 -5.645 -1.220 1.00 33.92 84 ASN A CA 1
ATOM 599 C C . ASN A 1 84 ? 20.437 -5.958 -2.670 1.00 33.99 84 ASN A C 1
ATOM 600 O O . ASN A 1 84 ? 20.670 -7.060 -3.158 1.00 32.49 84 ASN A O 1
ATOM 605 N N . ARG A 1 85 ? 19.854 -4.981 -3.353 1.00 33.58 85 ARG A N 1
ATOM 606 C CA . ARG A 1 85 ? 19.319 -5.216 -4.684 1.00 39.49 85 ARG A CA 1
ATOM 607 C C . ARG A 1 85 ? 19.047 -3.901 -5.411 1.00 38.31 85 ARG A C 1
ATOM 608 O O . ARG A 1 85 ? 18.725 -2.899 -4.779 1.00 36.61 85 ARG A O 1
ATOM 616 N N . ILE A 1 86 ? 19.212 -3.902 -6.734 1.00 35.12 86 ILE A N 1
ATOM 617 C CA . ILE A 1 86 ? 18.842 -2.763 -7.564 1.00 33.99 86 ILE A CA 1
ATOM 618 C C . ILE A 1 86 ? 18.049 -3.261 -8.771 1.00 41.59 86 ILE A C 1
ATOM 619 O O . ILE A 1 86 ? 18.610 -3.934 -9.643 1.00 38.52 86 ILE A O 1
ATOM 624 N N . PRO A 1 87 ? 16.743 -2.935 -8.823 1.00 38.42 87 PRO A N 1
ATOM 625 C CA . PRO A 1 87 ? 15.852 -3.401 -9.895 1.00 42.21 87 PRO A CA 1
ATOM 626 C C . PRO A 1 87 ? 16.453 -3.170 -11.266 1.00 37.38 87 PRO A C 1
ATOM 627 O O . PRO A 1 87 ? 16.849 -2.046 -11.559 1.00 39.69 87 PRO A O 1
ATOM 631 N N . GLY A 1 88 ? 16.541 -4.215 -12.079 1.00 35.23 88 GLY A N 1
ATOM 632 C CA . GLY A 1 88 ? 17.082 -4.079 -13.418 1.00 39.97 88 GLY A CA 1
ATOM 633 C C . GLY A 1 88 ? 18.534 -4.507 -13.528 1.00 41.90 88 GLY A C 1
ATOM 634 O O . GLY A 1 88 ? 19.085 -4.572 -14.628 1.00 40.50 88 GLY A O 1
ATOM 635 N N . TYR A 1 89 ? 19.155 -4.794 -12.387 1.00 40.45 89 TYR A N 1
ATOM 636 C CA . TYR A 1 89 ? 20.541 -5.252 -12.352 1.00 38.20 89 TYR A CA 1
ATOM 637 C C . TYR A 1 89 ? 20.642 -6.517 -11.512 1.00 40.59 89 TYR A C 1
ATOM 638 O O . TYR A 1 89 ? 19.920 -6.676 -10.531 1.00 37.83 89 TYR A O 1
ATOM 647 N N . LYS A 1 90 ? 21.529 -7.425 -11.897 1.00 36.61 90 LYS A N 1
ATOM 648 C CA . LYS A 1 90 ? 21.716 -8.646 -11.124 1.00 37.81 90 LYS A CA 1
ATOM 649 C C . LYS A 1 90 ? 23.102 -8.649 -10.479 1.00 38.43 90 LYS A C 1
ATOM 650 O O . LYS A 1 90 ? 23.822 -7.659 -10.580 1.00 35.95 90 LYS A O 1
ATOM 656 N N . VAL A 1 91 ? 23.457 -9.741 -9.803 1.00 38.62 91 VAL A N 1
ATOM 657 C CA . VAL A 1 91 ? 24.658 -9.774 -8.961 1.00 35.71 91 VAL A CA 1
ATOM 658 C C . VAL A 1 91 ? 25.917 -9.377 -9.734 1.00 36.45 91 VAL A C 1
ATOM 659 O O . VAL A 1 91 ? 26.181 -9.875 -10.826 1.00 35.11 91 VAL A O 1
ATOM 663 N N . GLN A 1 92 ? 26.670 -8.442 -9.166 1.00 36.96 92 GLN A N 1
ATOM 664 C CA . GLN A 1 92 ? 27.824 -7.874 -9.852 1.00 39.71 92 GLN A CA 1
ATOM 665 C C . GLN A 1 92 ? 29.085 -8.701 -9.611 1.00 37.29 92 GLN A C 1
ATOM 666 O O . GLN A 1 92 ? 30.074 -8.210 -9.072 1.00 36.08 92 GLN A O 1
ATOM 672 N N . THR A 1 93 ? 29.025 -9.959 -10.036 1.00 36.31 93 THR A N 1
ATOM 673 C CA . THR A 1 93 ? 30.124 -10.912 -9.914 1.00 44.78 93 THR A CA 1
ATOM 674 C C . THR A 1 93 ? 31.452 -10.374 -10.450 1.00 42.60 93 THR A C 1
ATOM 675 O O . THR A 1 93 ? 32.514 -10.632 -9.882 1.00 46.13 93 THR A O 1
ATOM 679 N N . ASN A 1 94 ? 31.387 -9.624 -11.543 1.00 41.50 94 ASN A N 1
ATOM 680 C CA . ASN A 1 94 ? 32.586 -9.038 -12.124 1.00 40.69 94 ASN A CA 1
ATOM 681 C C . ASN A 1 94 ? 32.517 -7.518 -12.124 1.00 38.66 94 ASN A C 1
ATOM 682 O O . ASN A 1 94 ? 32.988 -6.864 -13.056 1.00 35.42 94 ASN A O 1
ATOM 687 N N . GLY A 1 95 ? 31.924 -6.965 -11.070 1.00 35.64 95 GLY A N 1
ATOM 688 C CA . GLY A 1 95 ? 31.858 -5.526 -10.895 1.00 33.62 95 GLY A CA 1
ATOM 689 C C . GLY A 1 95 ? 33.210 -4.940 -10.542 1.00 32.07 95 GLY A C 1
ATOM 690 O O . GLY A 1 95 ? 34.161 -5.677 -10.274 1.00 36.54 95 GLY A O 1
ATOM 691 N N . PRO A 1 96 ? 33.307 -3.602 -10.537 1.00 35.09 96 PRO A N 1
ATOM 692 C CA . PRO A 1 96 ? 34.569 -2.891 -10.289 1.00 36.28 96 PRO A CA 1
ATOM 693 C C . PRO A 1 96 ? 34.863 -2.702 -8.801 1.00 35.06 96 PRO A C 1
ATOM 694 O O . PRO A 1 96 ? 35.222 -1.603 -8.372 1.00 32.65 96 PRO A O 1
ATOM 698 N N . TRP A 1 97 ? 34.734 -3.774 -8.029 1.00 32.94 97 TRP A N 1
ATOM 699 C CA . TRP A 1 97 ? 34.745 -3.672 -6.574 1.00 33.75 97 TRP A CA 1
ATOM 700 C C . TRP A 1 97 ? 36.131 -3.400 -5.983 1.00 37.43 97 TRP A C 1
ATOM 701 O O . TRP A 1 97 ? 36.247 -3.040 -4.813 1.00 35.57 97 TRP A O 1
ATOM 712 N N . MET A 1 98 ? 37.178 -3.553 -6.786 1.00 35.90 98 MET A N 1
ATOM 713 C CA . MET A 1 98 ? 38.524 -3.271 -6.307 1.00 39.77 98 MET A CA 1
ATOM 714 C C . MET A 1 98 ? 38.909 -1.805 -6.492 1.00 40.27 98 MET A C 1
ATOM 715 O O . MET A 1 98 ? 39.970 -1.383 -6.049 1.00 44.17 98 MET A O 1
ATOM 720 N N . GLN A 1 99 ? 38.057 -1.019 -7.141 1.00 37.12 99 GLN A N 1
ATOM 721 C CA . GLN A 1 99 ? 38.409 0.376 -7.396 1.00 38.42 99 GLN A CA 1
ATOM 722 C C . GLN A 1 99 ? 38.050 1.279 -6.212 1.00 41.07 99 GLN A C 1
ATOM 723 O O . GLN A 1 99 ? 37.461 2.346 -6.382 1.00 39.26 99 GLN A O 1
ATOM 729 N N . VAL A 1 100 ? 38.432 0.850 -5.012 1.00 40.50 100 VAL A N 1
ATOM 730 C CA . VAL A 1 100 ? 38.086 1.567 -3.787 1.00 39.92 100 VAL A CA 1
ATOM 731 C C . VAL A 1 100 ? 39.004 2.771 -3.543 1.00 43.69 100 VAL A C 1
ATOM 732 O O . VAL A 1 100 ? 40.179 2.750 -3.924 1.00 42.52 100 VAL A O 1
ATOM 736 N N . PRO A 1 101 ? 38.471 3.829 -2.904 1.00 50.57 101 PRO A N 1
ATOM 737 C CA . PRO A 1 101 ? 37.090 3.973 -2.415 1.00 45.92 101 PRO A CA 1
ATOM 738 C C . PRO A 1 101 ? 36.063 4.184 -3.530 1.00 45.58 101 PRO A C 1
ATOM 739 O O . PRO A 1 101 ? 36.351 4.871 -4.511 1.00 47.69 101 PRO A O 1
ATOM 743 N N . LEU A 1 102 ? 34.884 3.584 -3.365 1.00 40.47 102 LEU A N 1
ATOM 744 C CA . LEU A 1 102 ? 33.834 3.569 -4.390 1.00 45.94 102 LEU A CA 1
ATOM 745 C C . LEU A 1 102 ? 32.540 4.179 -3.883 1.00 40.86 102 LEU A C 1
ATOM 746 O O . LEU A 1 102 ? 32.260 4.117 -2.697 1.00 40.49 102 LEU A O 1
ATOM 751 N N . GLU A 1 103 ? 31.735 4.734 -4.780 1.00 38.58 103 GLU A N 1
ATOM 752 C CA . GLU A 1 103 ? 30.336 4.988 -4.436 1.00 40.00 103 GLU A CA 1
ATOM 753 C C . GLU A 1 103 ? 29.444 4.766 -5.649 1.00 40.90 103 GLU A C 1
ATOM 754 O O . GLU A 1 103 ? 29.832 5.061 -6.774 1.00 38.25 103 GLU A O 1
ATOM 760 N N . VAL A 1 104 ? 28.256 4.219 -5.424 1.00 34.53 104 VAL A N 1
ATOM 761 C CA . VAL A 1 104 ? 27.342 3.950 -6.525 1.00 32.94 104 VAL A CA 1
ATOM 762 C C . VAL A 1 104 ? 26.397 5.131 -6.698 1.00 37.93 104 VAL A C 1
ATOM 763 O O . VAL A 1 104 ? 25.936 5.714 -5.717 1.00 36.81 104 VAL A O 1
ATOM 767 N N . LYS A 1 105 ? 26.141 5.503 -7.948 1.00 33.87 105 LYS A N 1
ATOM 768 C CA . LYS A 1 105 ? 25.216 6.588 -8.251 1.00 36.12 105 LYS A CA 1
ATOM 769 C C . LYS A 1 105 ? 24.247 6.159 -9.345 1.00 31.69 105 LYS A C 1
ATOM 770 O O . LYS A 1 105 ? 24.517 5.215 -10.082 1.00 31.00 105 LYS A O 1
ATOM 776 N N . ARG A 1 106 ? 23.108 6.836 -9.433 1.00 34.20 106 ARG A N 1
ATOM 777 C CA . ARG A 1 106 ? 22.171 6.613 -10.529 1.00 35.64 106 ARG A CA 1
ATOM 778 C C . ARG A 1 106 ? 22.329 7.771 -11.493 1.00 34.17 106 ARG A C 1
ATOM 779 O O . ARG A 1 106 ? 21.668 8.801 -11.363 1.00 38.82 106 ARG A O 1
ATOM 787 N N . GLU A 1 107 ? 23.215 7.600 -12.462 1.00 36.99 107 GLU A N 1
ATOM 788 C CA . GLU A 1 107 ? 23.750 8.743 -13.175 1.00 35.31 107 GLU A CA 1
ATOM 789 C C . GLU A 1 107 ? 24.691 8.279 -14.267 1.00 40.80 107 GLU A C 1
ATOM 790 O O . GLU A 1 107 ? 25.496 7.372 -14.057 1.00 37.50 107 GLU A O 1
ATOM 796 N N . VAL A 1 108 ? 24.576 8.887 -15.441 1.00 38.93 108 VAL A N 1
ATOM 797 C CA . VAL A 1 108 ? 25.479 8.574 -16.530 1.00 40.14 108 VAL A CA 1
ATOM 798 C C . VAL A 1 108 ? 26.915 8.948 -16.138 1.00 40.21 108 VAL A C 1
ATOM 799 O O . VAL A 1 108 ? 27.139 9.960 -15.471 1.00 36.91 108 VAL A O 1
ATOM 803 N N . CYS A 1 109 ? 27.878 8.116 -16.521 1.00 38.01 109 CYS A N 1
ATOM 804 C CA . CYS A 1 109 ? 29.280 8.498 -16.430 1.00 40.28 109 CYS A CA 1
ATOM 805 C C . CYS A 1 109 ? 29.506 9.727 -17.308 1.00 42.36 109 CYS A C 1
ATOM 806 O O . CYS A 1 109 ? 28.869 9.863 -18.356 1.00 39.25 109 CYS A O 1
ATOM 809 N N . PRO A 1 110 ? 30.395 10.635 -16.874 1.00 41.48 110 PRO A N 1
ATOM 810 C CA . PRO A 1 110 ? 30.620 11.899 -17.585 1.00 43.01 110 PRO A CA 1
ATOM 811 C C . PRO A 1 110 ? 30.888 11.709 -19.080 1.00 43.05 110 PRO A C 1
ATOM 812 O O . PRO A 1 110 ? 31.697 10.865 -19.466 1.00 42.17 110 PRO A O 1
ATOM 816 N N . GLY A 1 111 ? 30.188 12.475 -19.910 1.00 48.81 111 GLY A N 1
ATOM 817 C CA . GLY A 1 111 ? 30.409 12.446 -21.344 1.00 45.87 111 GLY A CA 1
ATOM 818 C C . GLY A 1 111 ? 29.861 11.222 -22.059 1.00 49.99 111 GLY A C 1
ATOM 819 O O . GLY A 1 111 ? 30.055 11.072 -23.268 1.00 41.23 111 GLY A O 1
ATOM 820 N N . THR A 1 112 ? 29.171 10.347 -21.331 1.00 43.31 112 THR A N 1
ATOM 821 C CA . THR A 1 112 ? 28.649 9.127 -21.942 1.00 42.69 112 THR A CA 1
ATOM 822 C C . THR A 1 112 ? 27.122 9.141 -22.017 1.00 46.11 112 THR A C 1
ATOM 823 O O . THR A 1 112 ? 26.472 10.079 -21.544 1.00 45.94 112 THR A O 1
ATOM 827 N N . SER A 1 113 ? 26.563 8.107 -22.644 1.00 44.30 113 SER A N 1
ATOM 828 C CA . SER A 1 113 ? 25.120 7.887 -22.676 1.00 41.06 113 SER A CA 1
ATOM 829 C C . SER A 1 113 ? 24.867 6.387 -22.695 1.00 40.96 113 SER A C 1
ATOM 830 O O . SER A 1 113 ? 25.689 5.628 -23.200 1.00 40.75 113 SER A O 1
ATOM 833 N N . VAL A 1 114 ? 23.751 5.959 -22.120 1.00 38.18 114 VAL A N 1
ATOM 834 C CA . VAL A 1 114 ? 23.381 4.548 -22.116 1.00 36.95 114 VAL A CA 1
ATOM 835 C C . VAL A 1 114 ? 21.988 4.403 -22.720 1.00 40.73 114 VAL A C 1
ATOM 836 O O . VAL A 1 114 ? 21.075 5.129 -22.334 1.00 40.80 114 VAL A O 1
ATOM 840 N N . VAL A 1 115 ? 21.826 3.490 -23.676 1.00 40.83 115 VAL A N 1
ATOM 841 C CA . VAL A 1 115 ? 20.495 3.212 -24.226 1.00 48.50 115 VAL A CA 1
ATOM 842 C C . VAL A 1 115 ? 20.061 1.779 -23.934 1.00 45.05 115 VAL A C 1
ATOM 843 O O . VAL A 1 115 ? 20.878 0.857 -23.909 1.00 45.66 115 VAL A O 1
ATOM 847 N N . VAL A 1 116 ? 18.771 1.593 -23.698 1.00 45.54 116 VAL A N 1
ATOM 848 C CA . VAL A 1 116 ? 18.241 0.251 -23.525 1.00 46.18 116 VAL A CA 1
ATOM 849 C C . VAL A 1 116 ? 17.875 -0.299 -24.897 1.00 48.99 116 VAL A C 1
ATOM 850 O O . VAL A 1 116 ? 17.062 0.283 -25.611 1.00 52.29 116 VAL A O 1
ATOM 854 N N . ASP A 1 117 ? 18.488 -1.417 -25.261 1.00 46.75 117 ASP A N 1
ATOM 855 C CA . ASP A 1 117 ? 18.283 -2.011 -26.572 1.00 48.99 117 ASP A CA 1
ATOM 856 C C . ASP A 1 117 ? 18.480 -3.515 -26.472 1.00 52.83 117 ASP A C 1
ATOM 857 O O . ASP A 1 117 ? 19.534 -3.983 -26.036 1.00 46.82 117 ASP A O 1
ATOM 862 N N . SER A 1 118 ? 17.466 -4.268 -26.888 1.00 51.33 118 SER A N 1
ATOM 863 C CA . SER A 1 118 ? 17.494 -5.721 -26.766 1.00 55.33 118 SER A CA 1
ATOM 864 C C . SER A 1 118 ? 18.591 -6.350 -27.628 1.00 55.36 118 SER A C 1
ATOM 865 O O . SER A 1 118 ? 19.000 -7.486 -27.387 1.00 57.74 118 SER A O 1
ATOM 868 N N . ASN A 1 119 ? 19.091 -5.601 -28.607 1.00 55.87 119 ASN A N 1
ATOM 869 C CA . ASN A 1 119 ? 20.142 -6.100 -29.494 1.00 54.28 119 ASN A CA 1
ATOM 870 C C . ASN A 1 119 ? 21.549 -5.923 -28.918 1.00 57.32 119 ASN A C 1
ATOM 871 O O . ASN A 1 119 ? 22.519 -6.457 -29.457 1.00 52.74 119 ASN A O 1
ATOM 876 N N . CYS A 1 120 ? 21.651 -5.169 -27.825 1.00 52.95 120 CYS A N 1
ATOM 877 C CA . CYS A 1 120 ? 22.920 -4.978 -27.126 1.00 48.61 120 CYS A CA 1
ATOM 878 C C . CYS A 1 120 ? 23.469 -6.325 -26.663 1.00 47.39 120 CYS A C 1
ATOM 879 O O . CYS A 1 120 ? 22.712 -7.274 -26.453 1.00 50.71 120 CYS A O 1
ATOM 882 N N . ASP A 1 121 ? 24.782 -6.408 -26.505 1.00 47.95 121 ASP A N 1
ATOM 883 C CA . ASP A 1 121 ? 25.406 -7.580 -25.903 1.00 51.49 121 ASP A CA 1
ATOM 884 C C . ASP A 1 121 ? 24.895 -7.794 -24.477 1.00 47.40 121 ASP A C 1
ATOM 885 O O . ASP A 1 121 ? 24.360 -6.875 -23.855 1.00 39.27 121 ASP A O 1
ATOM 890 N N . GLY A 1 122 ? 25.059 -9.012 -23.972 1.00 44.07 122 GLY A N 1
ATOM 891 C CA . GLY A 1 122 ? 24.621 -9.349 -22.633 1.00 43.64 122 GLY A CA 1
ATOM 892 C C . GLY A 1 122 ? 25.654 -8.954 -21.593 1.00 40.24 122 GLY A C 1
ATOM 893 O O . GLY A 1 122 ? 26.563 -8.173 -21.871 1.00 40.37 122 GLY A O 1
ATOM 894 N N . ARG A 1 123 ? 25.513 -9.502 -20.392 1.00 44.43 123 ARG A N 1
ATOM 895 C CA . ARG A 1 123 ? 26.392 -9.147 -19.286 1.00 43.92 123 ARG A CA 1
ATOM 896 C C . ARG A 1 123 ? 27.841 -9.506 -19.591 1.00 43.33 123 ARG A C 1
ATOM 897 O O . ARG A 1 123 ? 28.120 -10.560 -20.153 1.00 48.62 123 ARG A O 1
ATOM 905 N N . GLY A 1 124 ? 28.754 -8.615 -19.220 1.00 43.69 124 GLY A N 1
ATOM 906 C CA . GLY A 1 124 ? 30.179 -8.886 -19.300 1.00 43.53 124 GLY A CA 1
ATOM 907 C C . GLY A 1 124 ? 30.908 -8.315 -18.097 1.00 43.37 124 GLY A C 1
ATOM 908 O O . GLY A 1 124 ? 30.278 -7.864 -17.139 1.00 36.53 124 GLY A O 1
ATOM 909 N N . LYS A 1 125 ? 32.237 -8.338 -18.143 1.00 38.65 125 LYS A N 1
ATOM 910 C CA . LYS A 1 125 ? 33.058 -7.713 -17.115 1.00 36.67 125 LYS A CA 1
ATOM 911 C C . LYS A 1 125 ? 32.786 -6.212 -17.045 1.00 36.38 125 LYS A C 1
ATOM 912 O O . LYS A 1 125 ? 32.587 -5.568 -18.076 1.00 32.75 125 LYS A O 1
ATOM 918 N N . SER A 1 126 ? 32.774 -5.658 -15.832 1.00 37.02 126 SER A N 1
ATOM 919 C CA . SER A 1 126 ? 32.584 -4.219 -15.666 1.00 33.92 126 SER A CA 1
ATOM 920 C C . SER A 1 126 ? 33.692 -3.435 -16.349 1.00 40.84 126 SER A C 1
ATOM 921 O O . SER A 1 126 ? 34.870 -3.806 -16.288 1.00 38.04 126 SER A O 1
ATOM 924 N N . THR A 1 127 ? 33.305 -2.333 -16.980 1.00 34.81 127 THR A N 1
ATOM 925 C CA . THR A 1 127 ? 34.198 -1.602 -17.864 1.00 37.22 127 THR A CA 1
ATOM 926 C C . THR A 1 127 ? 34.226 -0.120 -17.506 1.00 36.73 127 THR A C 1
ATOM 927 O O . THR A 1 127 ? 33.196 0.460 -17.169 1.00 36.76 127 THR A O 1
ATOM 931 N N . ARG A 1 128 ? 35.406 0.487 -17.579 1.00 32.09 128 ARG A N 1
ATOM 932 C CA . ARG A 1 128 ? 35.580 1.890 -17.209 1.00 32.79 128 ARG A CA 1
ATOM 933 C C . ARG A 1 128 ? 35.086 2.806 -18.324 1.00 34.80 128 ARG A C 1
ATOM 934 O O . ARG A 1 128 ? 35.120 2.434 -19.501 1.00 36.72 128 ARG A O 1
ATOM 942 N N . SER A 1 129 ? 34.630 4.003 -17.963 1.00 30.68 129 SER A N 1
ATOM 943 C CA . SER A 1 129 ? 34.082 4.924 -18.953 1.00 37.98 129 SER A CA 1
ATOM 944 C C . SER A 1 129 ? 35.177 5.504 -19.839 1.00 39.79 129 SER A C 1
ATOM 945 O O . SER A 1 129 ? 34.897 5.990 -20.934 1.00 39.98 129 SER A O 1
ATOM 948 N N . THR A 1 130 ? 36.415 5.462 -19.354 1.00 38.54 130 THR A N 1
ATOM 949 C CA . THR A 1 130 ? 37.570 5.923 -20.127 1.00 42.40 130 THR A CA 1
ATOM 950 C C . THR A 1 130 ? 38.478 4.773 -20.536 1.00 43.24 130 THR A C 1
ATOM 951 O O . THR A 1 130 ? 38.617 3.776 -19.819 1.00 38.92 130 THR A O 1
ATOM 955 N N . THR A 1 131 ? 39.108 4.939 -21.691 1.00 37.69 131 THR A N 1
ATOM 956 C CA . THR A 1 131 ? 40.065 3.982 -22.212 1.00 40.07 131 THR A CA 1
ATOM 957 C C . THR A 1 131 ? 41.390 4.077 -21.453 1.00 40.44 131 THR A C 1
ATOM 958 O O . THR A 1 131 ? 41.560 4.954 -20.612 1.00 40.45 131 THR A O 1
ATOM 962 N N . ASP A 1 132 ? 42.335 3.195 -21.769 1.00 45.69 132 ASP A N 1
ATOM 963 C CA . ASP A 1 132 ? 43.634 3.193 -21.094 1.00 46.45 132 ASP A CA 1
ATOM 964 C C . ASP A 1 132 ? 44.535 4.362 -21.521 1.00 49.63 132 ASP A C 1
ATOM 965 O O . ASP A 1 132 ? 45.712 4.417 -21.156 1.00 47.07 132 ASP A O 1
ATOM 970 N N . SER A 1 133 ? 43.981 5.270 -22.319 1.00 46.97 133 SER A N 1
ATOM 971 C CA . SER A 1 133 ? 44.637 6.531 -22.643 1.00 46.78 133 SER A CA 1
ATOM 972 C C . SER A 1 133 ? 43.741 7.689 -22.210 1.00 48.05 133 SER A C 1
ATOM 973 O O . SER A 1 133 ? 43.902 8.823 -22.662 1.00 50.58 133 SER A O 1
ATOM 976 N N . GLY A 1 134 ? 42.782 7.386 -21.340 1.00 48.89 134 GLY A N 1
ATOM 977 C CA . GLY A 1 134 ? 41.954 8.405 -20.723 1.00 49.19 134 GLY A CA 1
ATOM 978 C C . GLY A 1 134 ? 40.927 9.045 -21.638 1.00 49.01 134 GLY A C 1
ATOM 979 O O . GLY A 1 134 ? 40.399 10.117 -21.336 1.00 52.54 134 GLY A O 1
ATOM 980 N N . LYS A 1 135 ? 40.630 8.396 -22.755 1.00 42.80 135 LYS A N 1
ATOM 981 C CA . LYS A 1 135 ? 39.626 8.933 -23.661 1.00 45.86 135 LYS A CA 1
ATOM 982 C C . LYS A 1 135 ? 38.255 8.385 -23.293 1.00 42.77 135 LYS A C 1
ATOM 983 O O . LYS A 1 135 ? 38.101 7.202 -22.997 1.00 42.18 135 LYS A O 1
ATOM 989 N N . ILE A 1 136 ? 37.265 9.266 -23.301 1.00 41.70 136 ILE A N 1
ATOM 990 C CA . ILE A 1 136 ? 35.900 8.903 -22.941 1.00 44.77 136 ILE A CA 1
ATOM 991 C C . ILE A 1 136 ? 35.223 8.096 -24.046 1.00 44.27 136 ILE A C 1
ATOM 992 O O . ILE A 1 136 ? 35.315 8.443 -25.222 1.00 44.91 136 ILE A O 1
ATOM 997 N N . ILE A 1 137 ? 34.581 7.000 -23.651 1.00 42.90 137 ILE A N 1
ATOM 998 C CA . ILE A 1 137 ? 33.776 6.177 -24.543 1.00 44.62 137 ILE A CA 1
ATOM 999 C C . ILE A 1 137 ? 32.335 6.678 -24.543 1.00 47.75 137 ILE A C 1
ATOM 1000 O O . ILE A 1 137 ? 31.610 6.492 -23.565 1.00 44.32 137 ILE A O 1
ATOM 1005 N N . PRO A 1 138 ? 31.908 7.314 -25.643 1.00 49.20 138 PRO A N 1
ATOM 1006 C CA . PRO A 1 138 ? 30.655 8.082 -25.605 1.00 45.66 138 PRO A CA 1
ATOM 1007 C C . PRO A 1 138 ? 29.375 7.252 -25.507 1.00 44.79 138 PRO A C 1
ATOM 1008 O O . PRO A 1 138 ? 28.427 7.710 -24.870 1.00 45.99 138 PRO A O 1
ATOM 1012 N N . GLU A 1 139 ? 29.335 6.069 -26.113 1.00 41.20 139 GLU A N 1
ATOM 1013 C CA . GLU A 1 139 ? 28.064 5.362 -26.263 1.00 43.64 139 GLU A CA 1
ATOM 1014 C C . GLU A 1 139 ? 28.067 3.964 -25.672 1.00 40.86 139 GLU A C 1
ATOM 1015 O O . GLU A 1 139 ? 28.952 3.156 -25.960 1.00 43.07 139 GLU A O 1
ATOM 1021 N N . TRP A 1 140 ? 27.044 3.698 -24.864 1.00 39.99 140 TRP A N 1
ATOM 1022 C CA . TRP A 1 140 ? 26.868 2.436 -24.160 1.00 41.68 140 TRP A CA 1
ATOM 1023 C C . TRP A 1 140 ? 25.422 1.946 -24.317 1.00 40.99 140 TRP A C 1
ATOM 1024 O O . TRP A 1 140 ? 24.512 2.733 -24.575 1.00 39.15 140 TRP A O 1
ATOM 1035 N N . CYS A 1 141 ? 25.214 0.647 -24.139 1.00 42.54 141 CYS A N 1
ATOM 1036 C CA . CYS A 1 141 ? 23.872 0.083 -24.185 1.00 44.01 141 CYS A CA 1
ATOM 1037 C C . CYS A 1 141 ? 23.703 -0.998 -23.127 1.00 44.65 141 CYS A C 1
ATOM 1038 O O . CYS A 1 141 ? 24.683 -1.517 -22.596 1.00 44.56 141 CYS A O 1
ATOM 1041 N N . CYS A 1 142 ? 22.455 -1.328 -22.812 1.00 39.86 142 CYS A N 1
ATOM 1042 C CA . CYS A 1 142 ? 22.169 -2.497 -21.996 1.00 38.10 142 CYS A CA 1
ATOM 1043 C C . CYS A 1 142 ? 20.885 -3.129 -22.504 1.00 38.31 142 CYS A C 1
ATOM 1044 O O . CYS A 1 142 ? 20.030 -2.436 -23.045 1.00 42.17 142 CYS A O 1
ATOM 1047 N N . ARG A 1 143 ? 20.752 -4.438 -22.328 1.00 39.91 143 ARG A N 1
ATOM 1048 C CA . ARG A 1 143 ? 19.571 -5.150 -22.801 1.00 44.65 143 ARG A CA 1
ATOM 1049 C C . ARG A 1 143 ? 18.287 -4.740 -22.078 1.00 46.14 143 ARG A C 1
ATOM 1050 O O . ARG A 1 143 ? 17.261 -4.533 -22.723 1.00 47.20 143 ARG A O 1
ATOM 1058 N N . SER A 1 144 ? 18.330 -4.615 -20.753 1.00 43.17 144 SER A N 1
ATOM 1059 C CA . SER A 1 144 ? 17.096 -4.356 -20.003 1.00 45.64 144 SER A CA 1
ATOM 1060 C C . SER A 1 144 ? 17.287 -3.741 -18.618 1.00 43.07 144 SER A C 1
ATOM 1061 O O . SER A 1 144 ? 16.415 -3.873 -17.762 1.00 46.37 144 SER A O 1
ATOM 1064 N N . CYS A 1 145 ? 18.412 -3.071 -18.385 1.00 46.18 145 CYS A N 1
ATOM 1065 C CA . CYS A 1 145 ? 18.625 -2.424 -17.097 1.00 43.44 145 CYS A CA 1
ATOM 1066 C C . CYS A 1 145 ? 17.710 -1.202 -16.966 1.00 48.77 145 CYS A C 1
ATOM 1067 O O . CYS A 1 145 ? 17.146 -0.727 -17.955 1.00 44.97 145 CYS A O 1
ATOM 1070 N N . THR A 1 146 ? 17.538 -0.718 -15.740 1.00 42.13 146 THR A N 1
ATOM 1071 C CA . THR A 1 146 ? 16.660 0.415 -15.478 1.00 41.79 146 THR A CA 1
ATOM 1072 C C . THR A 1 146 ? 17.425 1.732 -15.485 1.00 44.27 146 THR A C 1
ATOM 1073 O O . THR A 1 146 ? 18.575 1.802 -15.046 1.00 45.01 146 THR A O 1
ATOM 1077 N N . MET A 1 147 ? 16.770 2.779 -15.973 1.00 41.79 147 MET A N 1
ATOM 1078 C CA . MET A 1 147 ? 17.356 4.113 -16.014 1.00 39.89 147 MET A CA 1
ATOM 1079 C C . MET A 1 147 ? 16.890 4.934 -14.811 1.00 42.37 147 MET A C 1
ATOM 1080 O O . MET A 1 147 ? 15.846 4.641 -14.234 1.00 45.78 147 MET A O 1
ATOM 1085 N N . PRO A 1 148 ? 17.676 5.948 -14.402 1.00 43.48 148 PRO A N 1
ATOM 1086 C CA . PRO A 1 148 ? 19.019 6.308 -14.884 1.00 43.84 148 PRO A CA 1
ATOM 1087 C C . PRO A 1 148 ? 20.049 5.245 -14.517 1.00 40.83 148 PRO A C 1
ATOM 1088 O O . PRO A 1 148 ? 19.882 4.566 -13.505 1.00 41.12 148 PRO A O 1
ATOM 1092 N N . PRO A 1 149 ? 21.101 5.097 -15.331 1.00 35.77 149 PRO A N 1
ATOM 1093 C CA . PRO A 1 149 ? 22.018 3.968 -15.146 1.00 34.37 149 PRO A CA 1
ATOM 1094 C C . PRO A 1 149 ? 22.768 3.955 -13.808 1.00 31.70 149 PRO A C 1
ATOM 1095 O O . PRO A 1 149 ? 23.103 4.992 -13.239 1.00 31.00 149 PRO A O 1
ATOM 1099 N N . VAL A 1 150 ? 23.011 2.749 -13.316 1.00 32.30 150 VAL A N 1
ATOM 1100 C CA . VAL A 1 150 ? 23.937 2.537 -12.222 1.00 32.45 150 VAL A CA 1
ATOM 1101 C C . VAL A 1 150 ? 25.341 2.854 -12.708 1.00 33.99 150 VAL A C 1
ATOM 1102 O O . VAL A 1 150 ? 25.730 2.441 -13.803 1.00 33.26 150 VAL A O 1
ATOM 1106 N N . SER A 1 151 ? 26.084 3.617 -11.916 1.00 30.01 151 SER A N 1
ATOM 1107 C CA . SER A 1 151 ? 27.490 3.876 -12.209 1.00 32.04 151 SER A CA 1
ATOM 1108 C C . SER A 1 151 ? 28.325 3.857 -10.924 1.00 34.17 151 SER A C 1
ATOM 1109 O O . SER A 1 151 ? 27.895 4.355 -9.891 1.00 31.27 151 SER A O 1
ATOM 1112 N N . PHE A 1 152 ? 29.515 3.270 -11.001 1.00 34.16 152 PHE A N 1
ATOM 1113 C CA . PHE A 1 152 ? 30.458 3.229 -9.887 1.00 35.07 152 PHE A CA 1
ATOM 1114 C C . PHE A 1 152 ? 31.488 4.342 -10.016 1.00 37.53 152 PHE A C 1
ATOM 1115 O O . PHE A 1 152 ? 32.209 4.411 -10.998 1.00 35.42 152 PHE A O 1
ATOM 1123 N N . HIS A 1 153 ? 31.576 5.211 -9.023 1.00 32.59 153 HIS A N 1
ATOM 1124 C CA . HIS A 1 153 ? 32.584 6.253 -9.052 1.00 36.97 153 HIS A CA 1
ATOM 1125 C C . HIS A 1 153 ? 33.694 5.889 -8.072 1.00 34.31 153 HIS A C 1
ATOM 1126 O O . HIS A 1 153 ? 33.498 5.893 -6.856 1.00 32.39 153 HIS A O 1
ATOM 1133 N N . GLY A 1 154 ? 34.851 5.532 -8.624 1.00 35.75 154 GLY A N 1
ATOM 1134 C CA . GLY A 1 154 ? 35.940 4.995 -7.828 1.00 34.23 154 GLY A CA 1
ATOM 1135 C C . GLY A 1 154 ? 37.298 5.626 -8.077 1.00 35.67 154 GLY A C 1
ATOM 1136 O O . GLY A 1 154 ? 37.409 6.641 -8.769 1.00 40.02 154 GLY A O 1
ATOM 1137 N N . SER A 1 155 ? 38.327 4.993 -7.520 1.00 35.13 155 SER A N 1
ATOM 1138 C CA . SER A 1 155 ? 39.681 5.545 -7.462 1.00 38.46 155 SER A CA 1
ATOM 1139 C C . SER A 1 155 ? 40.202 6.059 -8.803 1.00 40.39 155 SER A C 1
ATOM 1140 O O . SER A 1 155 ? 40.736 7.166 -8.882 1.00 40.13 155 SER A O 1
ATOM 1143 N N . ASP A 1 156 ? 40.032 5.268 -9.856 1.00 41.21 156 ASP A N 1
ATOM 1144 C CA . ASP A 1 156 ? 40.564 5.644 -11.164 1.00 45.35 156 ASP A CA 1
ATOM 1145 C C . ASP A 1 156 ? 39.467 6.095 -12.123 1.00 49.17 156 ASP A C 1
ATOM 1146 O O . ASP A 1 156 ? 39.625 5.986 -13.340 1.00 46.44 156 ASP A O 1
ATOM 1151 N N . GLY A 1 157 ? 38.360 6.600 -11.581 1.00 42.75 157 GLY A N 1
ATOM 1152 C CA . GLY A 1 157 ? 37.324 7.162 -12.427 1.00 45.19 157 GLY A CA 1
ATOM 1153 C C . GLY A 1 157 ? 36.017 6.399 -12.373 1.00 40.81 157 GLY A C 1
ATOM 1154 O O . GLY A 1 157 ? 35.711 5.762 -11.371 1.00 38.72 157 GLY A O 1
ATOM 1155 N N . CYS A 1 158 ? 35.266 6.439 -13.469 1.00 39.82 158 CYS A N 1
ATOM 1156 C CA . CYS A 1 158 ? 33.883 5.958 -13.479 1.00 41.96 158 CYS A CA 1
ATOM 1157 C C . CYS A 1 158 ? 33.717 4.633 -14.235 1.00 41.59 158 CYS A C 1
ATOM 1158 O O . CYS A 1 158 ? 34.221 4.468 -15.348 1.00 39.34 158 CYS A O 1
ATOM 1161 N N . TRP A 1 159 ? 33.009 3.694 -13.612 1.00 31.32 159 TRP A N 1
ATOM 1162 C CA . TRP A 1 159 ? 32.800 2.357 -14.161 1.00 33.97 159 TRP A CA 1
ATOM 1163 C C . TRP A 1 159 ? 31.311 2.046 -14.319 1.00 38.13 159 TRP A C 1
ATOM 1164 O O . TRP A 1 159 ? 30.477 2.595 -13.602 1.00 33.70 159 TRP A O 1
ATOM 1175 N N . TYR A 1 160 ? 30.979 1.156 -15.249 1.00 32.96 160 TYR A N 1
ATOM 1176 C CA . TYR A 1 160 ? 29.601 0.715 -15.405 1.00 32.32 160 TYR A CA 1
ATOM 1177 C C . TYR A 1 160 ? 29.416 -0.710 -14.892 1.00 34.16 160 TYR A C 1
ATOM 1178 O O . TYR A 1 160 ? 30.375 -1.472 -14.820 1.00 33.29 160 TYR A O 1
ATOM 1187 N N . PRO A 1 161 ? 28.176 -1.077 -14.525 1.00 34.09 161 PRO A N 1
ATOM 1188 C CA . PRO A 1 161 ? 27.934 -2.455 -14.088 1.00 35.27 161 PRO A CA 1
ATOM 1189 C C . PRO A 1 161 ? 28.017 -3.455 -15.239 1.00 31.71 161 PRO A C 1
ATOM 1190 O O . PRO A 1 161 ? 28.168 -3.058 -16.399 1.00 32.33 161 PRO A O 1
ATOM 1194 N N . MET A 1 162 ? 27.912 -4.739 -14.912 1.00 29.43 162 MET A N 1
ATOM 1195 C CA . MET A 1 162 ? 28.058 -5.800 -15.900 1.00 32.57 162 MET A CA 1
ATOM 1196 C C . MET A 1 162 ? 27.087 -5.649 -17.075 1.00 37.16 162 MET A C 1
ATOM 1197 O O . MET A 1 162 ? 27.450 -5.910 -18.220 1.00 38.13 162 MET A O 1
ATOM 1202 N N . GLU A 1 163 ? 25.865 -5.208 -16.778 1.00 32.31 163 GLU A N 1
ATOM 1203 C CA . GLU A 1 163 ? 24.804 -5.087 -17.773 1.00 35.18 163 GLU A CA 1
ATOM 1204 C C . GLU A 1 163 ? 25.109 -4.067 -18.868 1.00 37.89 163 GLU A C 1
ATOM 1205 O O . GLU A 1 163 ? 24.665 -4.218 -20.008 1.00 37.57 163 GLU A O 1
ATOM 1211 N N . ILE A 1 164 ? 25.865 -3.032 -18.524 1.00 33.93 164 ILE A N 1
ATOM 1212 C CA . ILE A 1 164 ? 26.067 -1.912 -19.435 1.00 35.61 164 ILE A CA 1
ATOM 1213 C C . ILE A 1 164 ? 27.371 -2.042 -20.240 1.00 36.67 164 ILE A C 1
ATOM 1214 O O . ILE A 1 164 ? 28.472 -2.039 -19.680 1.00 36.06 164 ILE A O 1
ATOM 1219 N N . ARG A 1 165 ? 27.219 -2.155 -21.561 1.00 43.01 165 ARG A N 1
ATOM 1220 C CA . ARG A 1 165 ? 28.307 -2.473 -22.491 1.00 42.14 165 ARG A CA 1
ATOM 1221 C C . ARG A 1 165 ? 28.738 -1.290 -23.367 1.00 41.94 165 ARG A C 1
ATOM 1222 O O . ARG A 1 165 ? 27.907 -0.504 -23.805 1.00 44.40 165 ARG A O 1
ATOM 1230 N N . PRO A 1 166 ? 30.047 -1.169 -23.636 1.00 35.68 166 PRO A N 1
ATOM 1231 C CA . PRO A 1 166 ? 30.549 -0.119 -24.530 1.00 41.10 166 PRO A CA 1
ATOM 1232 C C . PRO A 1 166 ? 30.195 -0.389 -25.997 1.00 44.27 166 PRO A C 1
ATOM 1233 O O . PRO A 1 166 ? 30.216 -1.545 -26.418 1.00 39.93 166 PRO A O 1
ATOM 1237 N N . MET A 1 167 ? 29.864 0.659 -26.750 1.00 39.66 167 MET A N 1
ATOM 1238 C CA . MET A 1 167 ? 29.562 0.521 -28.176 1.00 49.25 167 MET A CA 1
ATOM 1239 C C . MET A 1 167 ? 30.606 1.201 -29.055 1.00 49.34 167 MET A C 1
ATOM 1240 O O . MET A 1 167 ? 31.310 2.106 -28.603 1.00 48.41 167 MET A O 1
ATOM 1245 N N . LYS A 1 168 ? 30.669 0.770 -30.315 1.00 52.93 168 LYS A N 1
ATOM 1246 C CA . LYS A 1 168 ? 31.530 1.370 -31.337 1.00 54.83 168 LYS A CA 1
ATOM 1247 C C . LYS A 1 168 ? 32.931 1.636 -30.826 1.00 55.93 168 LYS A C 1
ATOM 1248 O O . LYS A 1 168 ? 33.458 2.736 -30.980 1.00 60.40 168 LYS A O 1
ATOM 1254 N N . THR A 1 169 ? 33.530 0.642 -30.188 1.00 57.70 169 THR A N 1
ATOM 1255 C CA . THR A 1 169 ? 34.832 0.849 -29.589 1.00 54.54 169 THR A CA 1
ATOM 1256 C C . THR A 1 169 ? 35.708 -0.375 -29.733 1.00 57.54 169 THR A C 1
ATOM 1257 O O . THR A 1 169 ? 35.265 -1.497 -29.475 1.00 57.59 169 THR A O 1
ATOM 1261 N N . SER A 1 170 ? 36.952 -0.160 -30.149 1.00 61.00 170 SER A N 1
ATOM 1262 C CA . SER A 1 170 ? 37.942 -1.221 -30.096 1.00 64.73 170 SER A CA 1
ATOM 1263 C C . SER A 1 170 ? 38.099 -1.770 -28.690 1.00 60.36 170 SER A C 1
ATOM 1264 O O . SER A 1 170 ? 38.005 -1.043 -27.705 1.00 64.79 170 SER A O 1
ATOM 1267 N N . ASP A 1 171 ? 38.377 -3.063 -28.631 1.00 56.45 171 ASP A N 1
ATOM 1268 C CA . ASP A 1 171 ? 38.411 -3.821 -27.401 1.00 54.32 171 ASP A CA 1
ATOM 1269 C C . ASP A 1 171 ? 39.765 -3.619 -26.709 1.00 58.68 171 ASP A C 1
ATOM 1270 O O . ASP A 1 171 ? 39.830 -3.489 -25.479 1.00 54.34 171 ASP A O 1
ATOM 1275 N N . SER A 1 172 ? 40.834 -3.540 -27.501 1.00 53.87 172 SER A N 1
ATOM 1276 C CA . SER A 1 172 ? 42.190 -3.572 -26.96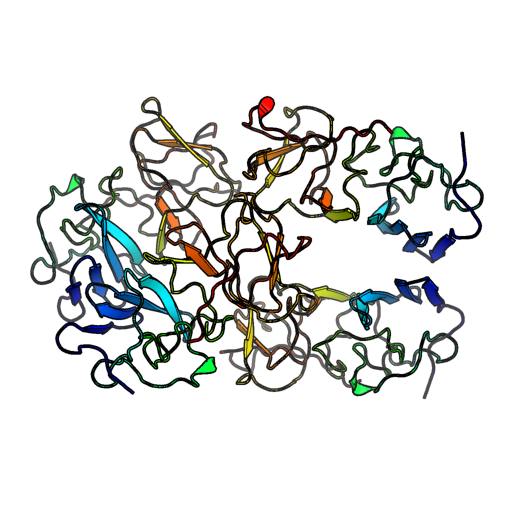3 1.00 58.14 172 SER A CA 1
ATOM 1277 C C . SER A 1 172 ? 42.481 -2.460 -25.960 1.00 53.66 172 SER A C 1
ATOM 1278 O O . SER A 1 172 ? 43.347 -2.621 -25.103 1.00 50.99 172 SER A O 1
ATOM 1281 N N . HIS A 1 173 ? 41.786 -1.331 -26.059 1.00 51.80 173 HIS A N 1
ATOM 1282 C CA . HIS A 1 173 ? 42.086 -0.252 -25.126 1.00 54.82 173 HIS A CA 1
ATOM 1283 C C . HIS A 1 173 ? 41.025 -0.095 -24.032 1.00 54.39 173 HIS A C 1
ATOM 1284 O O . HIS A 1 173 ? 41.004 0.910 -23.323 1.00 44.79 173 HIS A O 1
ATOM 1291 N N . LEU A 1 174 ? 40.163 -1.100 -23.890 1.00 52.97 174 LEU A N 1
ATOM 1292 C CA . LEU A 1 174 ? 39.178 -1.119 -22.812 1.00 49.45 174 LEU A CA 1
ATOM 1293 C C . LEU A 1 174 ? 39.823 -1.509 -21.482 1.00 47.72 174 LEU A C 1
ATOM 1294 O O . LEU A 1 174 ? 40.792 -2.265 -21.447 1.00 46.42 174 LEU A O 1
ATOM 1299 N N . VAL A 1 175 ? 39.273 -0.990 -20.392 1.00 42.94 175 VAL A N 1
ATOM 1300 C CA . VAL A 1 175 ? 39.733 -1.331 -19.050 1.00 39.77 175 VAL A CA 1
ATOM 1301 C C . VAL A 1 175 ? 38.645 -2.098 -18.304 1.00 41.98 175 VAL A C 1
ATOM 1302 O O . VAL A 1 175 ? 37.569 -1.560 -18.041 1.00 38.42 175 VAL A O 1
ATOM 1306 N N . ARG A 1 176 ? 38.922 -3.356 -17.975 1.00 47.68 176 ARG A N 1
ATOM 1307 C CA . ARG A 1 176 ? 37.946 -4.205 -17.299 1.00 44.91 176 ARG A CA 1
ATOM 1308 C C . ARG A 1 176 ? 38.375 -4.597 -15.896 1.00 45.19 176 ARG A C 1
ATOM 1309 O O . ARG A 1 176 ? 39.571 -4.606 -15.583 1.00 44.21 176 ARG A O 1
ATOM 1317 N N . SER A 1 177 ? 37.391 -4.952 -15.072 1.00 36.84 177 SER A N 1
ATOM 1318 C CA . SER A 1 177 ? 37.631 -5.430 -13.713 1.00 40.17 177 SER A CA 1
ATOM 1319 C C . SER A 1 177 ? 38.073 -6.889 -13.680 1.00 42.53 177 SER A C 1
ATOM 1320 O O . SER A 1 177 ? 37.620 -7.710 -14.479 1.00 41.08 177 SER A O 1
ATOM 1323 N N . TRP A 1 178 ? 38.941 -7.199 -12.724 1.00 46.68 178 TRP A N 1
ATOM 1324 C CA . TRP A 1 178 ? 39.467 -8.545 -12.535 1.00 53.17 178 TRP A CA 1
ATOM 1325 C C . TRP A 1 178 ? 38.673 -9.331 -11.493 1.00 50.73 178 TRP A C 1
ATOM 1326 O O . TRP A 1 178 ? 38.942 -10.509 -11.255 1.00 52.16 178 TRP A O 1
ATOM 1337 N N . VAL A 1 179 ? 37.697 -8.678 -10.872 1.00 47.48 179 VAL A N 1
ATOM 1338 C CA . VAL A 1 179 ? 36.966 -9.287 -9.767 1.00 38.46 179 VAL A CA 1
ATOM 1339 C C . VAL A 1 179 ? 36.188 -10.516 -10.223 1.00 41.49 179 VAL A C 1
ATOM 1340 O O . VAL A 1 179 ? 35.513 -10.495 -11.251 1.00 41.49 179 VAL A O 1
ATOM 1344 N N . THR A 1 180 ? 36.329 -11.598 -9.467 1.00 53.52 180 THR A N 1
ATOM 1345 C CA . THR A 1 180 ? 35.500 -12.784 -9.630 1.00 55.80 180 THR A CA 1
ATOM 1346 C C . THR A 1 180 ? 34.931 -13.142 -8.262 1.00 61.65 180 THR A C 1
ATOM 1347 O O . THR A 1 180 ? 35.519 -13.928 -7.518 1.00 63.35 180 THR A O 1
ATOM 1351 N N . ALA A 1 181 ? 33.791 -12.544 -7.930 1.00 61.69 181 ALA A N 1
ATOM 1352 C CA . ALA A 1 181 ? 33.238 -12.638 -6.586 1.00 55.08 181 ALA A CA 1
ATOM 1353 C C . ALA A 1 181 ? 32.151 -13.703 -6.477 1.00 63.18 181 ALA A C 1
ATOM 1354 O O . ALA A 1 181 ? 31.534 -14.083 -7.472 1.00 68.50 181 ALA A O 1
ATOM 1356 N N . SER B 1 5 ? -10.239 -19.285 -43.917 1.00 106.23 5 SER B N 1
ATOM 1357 C CA . SER B 1 5 ? -11.197 -19.592 -44.971 1.00 112.04 5 SER B CA 1
ATOM 1358 C C . SER B 1 5 ? -10.972 -18.697 -46.190 1.00 111.09 5 SER B C 1
ATOM 1359 O O . SER B 1 5 ? -10.944 -19.174 -47.324 1.00 112.52 5 SER B O 1
ATOM 1362 N N . VAL B 1 6 ? -10.815 -17.397 -45.948 1.00 90.47 6 VAL B N 1
ATOM 1363 C CA . VAL B 1 6 ? -10.752 -16.413 -47.029 1.00 85.99 6 VAL B CA 1
ATOM 1364 C C . VAL B 1 6 ? -9.492 -15.541 -46.988 1.00 74.36 6 VAL B C 1
ATOM 1365 O O . VAL B 1 6 ? -9.209 -14.893 -45.979 1.00 64.73 6 VAL B O 1
ATOM 1369 N N . ASP B 1 7 ? -8.747 -15.527 -48.093 1.00 63.82 7 ASP B N 1
ATOM 1370 C CA . ASP B 1 7 ? -7.581 -14.654 -48.231 1.00 60.09 7 ASP B CA 1
ATOM 1371 C C . ASP B 1 7 ? -8.002 -13.203 -48.447 1.00 61.88 7 ASP B C 1
ATOM 1372 O O . ASP B 1 7 ? -9.067 -12.937 -49.004 1.00 63.63 7 ASP B O 1
ATOM 1377 N N . CYS B 1 8 ? -7.161 -12.268 -48.011 1.00 52.83 8 CYS B N 1
ATOM 1378 C CA . CYS B 1 8 ? -7.355 -10.860 -48.342 1.00 54.13 8 CYS B CA 1
ATOM 1379 C C . CYS B 1 8 ? -7.172 -10.673 -49.846 1.00 60.52 8 CYS B C 1
ATOM 1380 O O . CYS B 1 8 ? -6.507 -11.480 -50.499 1.00 53.52 8 CYS B O 1
ATOM 1383 N N . ASP B 1 9 ? -7.746 -9.600 -50.382 1.00 62.55 9 ASP B N 1
ATOM 1384 C CA . ASP B 1 9 ? -7.669 -9.313 -51.811 1.00 63.89 9 ASP B CA 1
ATOM 1385 C C . ASP B 1 9 ? -6.252 -8.959 -52.259 1.00 62.87 9 ASP B C 1
ATOM 1386 O O . ASP B 1 9 ? -5.749 -7.875 -51.962 1.00 62.06 9 ASP B O 1
ATOM 1391 N N . GLY B 1 10 ? -5.628 -9.871 -52.999 1.00 57.14 10 GLY B N 1
ATOM 1392 C CA . GLY B 1 10 ? -4.244 -9.716 -53.414 1.00 55.94 10 GLY B CA 1
ATOM 1393 C C . GLY B 1 10 ? -3.995 -8.627 -54.439 1.00 54.99 10 GLY B C 1
ATOM 1394 O O . GLY B 1 10 ? -2.853 -8.217 -54.647 1.00 45.08 10 GLY B O 1
ATOM 1395 N N . ALA B 1 11 ? -5.060 -8.147 -55.074 1.00 57.24 11 ALA B N 1
ATOM 1396 C CA . ALA B 1 11 ? -4.934 -7.168 -56.152 1.00 57.05 11 ALA B CA 1
ATOM 1397 C C . ALA B 1 11 ? -4.378 -5.834 -55.661 1.00 57.53 11 ALA B C 1
ATOM 1398 O O . ALA B 1 11 ? -3.860 -5.040 -56.448 1.00 57.34 11 ALA B O 1
ATOM 1400 N N . ILE B 1 12 ? -4.489 -5.588 -54.360 1.00 50.02 12 ILE B N 1
ATOM 1401 C CA . ILE B 1 12 ? -4.059 -4.318 -53.794 1.00 49.36 12 ILE B CA 1
ATOM 1402 C C . ILE B 1 12 ? -2.967 -4.491 -52.735 1.00 48.34 12 ILE B C 1
ATOM 1403 O O . ILE B 1 12 ? -2.613 -3.531 -52.046 1.00 48.30 12 ILE B O 1
ATOM 1408 N N . LEU B 1 13 ? -2.443 -5.709 -52.601 1.00 46.31 13 LEU B N 1
ATOM 1409 C CA . LEU B 1 13 ? -1.383 -5.988 -51.630 1.00 40.32 13 LEU B CA 1
ATOM 1410 C C . LEU B 1 13 ? -0.008 -6.003 -52.283 1.00 43.05 13 LEU B C 1
ATOM 1411 O O . LEU B 1 13 ? 0.136 -6.309 -53.474 1.00 37.44 13 LEU B O 1
ATOM 1416 N N . GLY B 1 14 ? 1.007 -5.699 -51.484 1.00 36.38 14 GLY B N 1
ATOM 1417 C CA . GLY B 1 14 ? 2.368 -5.668 -51.975 1.00 37.62 14 GLY B CA 1
ATOM 1418 C C . GLY B 1 14 ? 3.354 -6.063 -50.899 1.00 38.53 14 GLY B C 1
ATOM 1419 O O . GLY B 1 14 ? 3.047 -6.017 -49.705 1.00 35.53 14 GLY B O 1
ATOM 1420 N N . ALA B 1 15 ? 4.542 -6.466 -51.329 1.00 36.26 15 ALA B N 1
ATOM 1421 C CA . ALA B 1 15 ? 5.632 -6.760 -50.415 1.00 34.52 15 ALA B CA 1
ATOM 1422 C C . ALA B 1 15 ? 6.947 -6.619 -51.160 1.00 37.32 15 ALA B C 1
ATOM 1423 O O . ALA B 1 15 ? 7.007 -6.793 -52.381 1.00 41.40 15 ALA B O 1
ATOM 1425 N N . ALA B 1 16 ? 8.000 -6.287 -50.428 1.00 36.95 16 ALA B N 1
ATOM 1426 C CA . ALA B 1 16 ? 9.302 -6.090 -51.041 1.00 37.14 16 ALA B CA 1
ATOM 1427 C C . ALA B 1 16 ? 10.412 -6.286 -50.021 1.00 38.35 16 ALA B C 1
ATOM 1428 O O . ALA B 1 16 ? 10.255 -5.934 -48.862 1.00 34.38 16 ALA B O 1
ATOM 1430 N N . VAL B 1 17 ? 11.525 -6.862 -50.458 1.00 32.82 17 VAL B N 1
ATOM 1431 C CA . VAL B 1 17 ? 12.695 -7.006 -49.604 1.00 32.13 17 VAL B CA 1
ATOM 1432 C C . VAL B 1 17 ? 13.898 -6.609 -50.462 1.00 38.87 17 VAL B C 1
ATOM 1433 O O . VAL B 1 17 ? 13.914 -6.885 -51.662 1.00 33.39 17 VAL B O 1
ATOM 1437 N N . ASN B 1 18 ? 14.858 -5.908 -49.861 1.00 39.42 18 ASN B N 1
ATOM 1438 C CA . ASN B 1 18 ? 16.110 -5.497 -50.501 1.00 41.83 18 ASN B CA 1
ATOM 1439 C C . ASN B 1 18 ? 17.190 -5.461 -49.427 1.00 38.90 18 ASN B C 1
ATOM 1440 O O . ASN B 1 18 ? 17.112 -4.668 -48.482 1.00 35.63 18 ASN B O 1
ATOM 1445 N N . GLY B 1 19 ? 18.174 -6.349 -49.557 1.00 43.50 19 GLY B N 1
ATOM 1446 C CA . GLY B 1 19 ? 19.263 -6.451 -48.596 1.00 35.64 19 GLY B CA 1
ATOM 1447 C C . GLY B 1 19 ? 18.773 -6.752 -47.188 1.00 41.82 19 GLY B C 1
ATOM 1448 O O . GLY B 1 19 ? 18.293 -7.851 -46.900 1.00 42.69 19 GLY B O 1
ATOM 1449 N N . LYS B 1 20 ? 18.883 -5.766 -46.307 1.00 36.01 20 LYS B N 1
ATOM 1450 C CA . LYS B 1 20 ? 18.470 -5.945 -44.920 1.00 37.34 20 LYS B CA 1
ATOM 1451 C C . LYS B 1 20 ? 17.185 -5.189 -44.595 1.00 39.05 20 LYS B C 1
ATOM 1452 O O . LYS B 1 20 ? 16.918 -4.895 -43.427 1.00 41.79 20 LYS B O 1
ATOM 1458 N N . LYS B 1 21 ? 16.394 -4.872 -45.619 1.00 38.31 21 LYS B N 1
ATOM 1459 C CA . LYS B 1 21 ? 15.145 -4.147 -45.403 1.00 38.09 21 LYS B CA 1
ATOM 1460 C C . LYS B 1 21 ? 13.973 -4.855 -46.077 1.00 37.65 21 LYS B C 1
ATOM 1461 O O . LYS B 1 21 ? 14.131 -5.453 -47.132 1.00 34.69 21 LYS B O 1
ATOM 1467 N N . SER B 1 22 ? 12.795 -4.787 -45.471 1.00 36.81 22 SER B N 1
ATOM 1468 C CA . SER B 1 22 ? 11.594 -5.306 -46.125 1.00 32.55 22 SER B CA 1
ATOM 1469 C C . SER B 1 22 ? 10.352 -4.583 -45.668 1.00 38.33 22 SER B C 1
ATOM 1470 O O . SER B 1 22 ? 10.370 -3.859 -44.671 1.00 34.34 22 SER B O 1
ATOM 1473 N N . ALA B 1 23 ? 9.265 -4.801 -46.404 1.00 40.20 23 ALA B N 1
ATOM 1474 C CA . ALA B 1 23 ? 7.965 -4.281 -46.030 1.00 34.63 23 ALA B CA 1
ATOM 1475 C C . ALA B 1 23 ? 6.848 -5.102 -46.673 1.00 39.06 23 ALA B C 1
ATOM 1476 O O . ALA B 1 23 ? 6.988 -5.573 -47.804 1.00 38.72 23 ALA B O 1
ATOM 1478 N N . HIS B 1 24 ? 5.765 -5.299 -45.920 1.00 37.25 24 HIS B N 1
ATOM 1479 C CA . HIS B 1 24 ? 4.481 -5.770 -46.450 1.00 36.81 24 HIS B CA 1
ATOM 1480 C C . HIS B 1 24 ? 3.491 -4.626 -46.336 1.00 39.64 24 HIS B C 1
ATOM 1481 O O . HIS B 1 24 ? 3.506 -3.904 -45.346 1.00 35.26 24 HIS B O 1
ATOM 1488 N N . GLY B 1 25 ? 2.620 -4.457 -47.325 1.00 35.55 25 GLY B N 1
ATOM 1489 C CA . GLY B 1 25 ? 1.767 -3.286 -47.335 1.00 36.41 25 GLY B CA 1
ATOM 1490 C C . GLY B 1 25 ? 0.518 -3.347 -48.192 1.00 41.96 25 GLY B C 1
ATOM 1491 O O . GLY B 1 25 ? 0.418 -4.138 -49.133 1.00 35.42 25 GLY B O 1
ATOM 1492 N N . SER B 1 26 ? -0.430 -2.483 -47.841 1.00 42.44 26 SER B N 1
ATOM 1493 C CA . SER B 1 26 ? -1.705 -2.326 -48.527 1.00 38.97 26 SER B CA 1
ATOM 1494 C C . SER B 1 26 ? -2.187 -0.916 -48.187 1.00 43.95 26 SER B C 1
ATOM 1495 O O . SER B 1 26 ? -1.615 -0.283 -47.298 1.00 47.36 26 SER B O 1
ATOM 1498 N N . PRO B 1 27 ? -3.238 -0.417 -48.866 1.00 49.08 27 PRO B N 1
ATOM 1499 C CA . PRO B 1 27 ? -3.690 0.945 -48.545 1.00 51.42 27 PRO B CA 1
ATOM 1500 C C . PRO B 1 27 ? -4.063 1.157 -47.070 1.00 49.08 27 PRO B C 1
ATOM 1501 O O . PRO B 1 27 ? -4.029 2.293 -46.602 1.00 51.47 27 PRO B O 1
ATOM 1505 N N . THR B 1 28 ? -4.390 0.088 -46.351 1.00 44.58 28 THR B N 1
ATOM 1506 C CA . THR B 1 28 ? -4.742 0.216 -44.941 1.00 46.30 28 THR B CA 1
ATOM 1507 C C . THR B 1 28 ? -3.732 -0.446 -44.005 1.00 46.98 28 THR B C 1
ATOM 1508 O O . THR B 1 28 ? -4.039 -0.671 -42.832 1.00 44.10 28 THR B O 1
ATOM 1512 N N . PHE B 1 29 ? -2.532 -0.750 -44.501 1.00 41.49 29 PHE B N 1
ATOM 1513 C CA . PHE B 1 29 ? -1.610 -1.553 -43.703 1.00 41.21 29 PHE B CA 1
ATOM 1514 C C . PHE B 1 29 ? -0.152 -1.376 -44.107 1.00 43.59 29 PHE B C 1
ATOM 1515 O O . PHE B 1 29 ? 0.162 -1.288 -45.292 1.00 41.98 29 PHE B O 1
ATOM 1523 N N . TRP B 1 30 ? 0.739 -1.320 -43.119 1.00 39.70 30 TRP B N 1
ATOM 1524 C CA . TRP B 1 30 ? 2.170 -1.230 -43.402 1.00 41.46 30 TRP B CA 1
ATOM 1525 C C . TRP B 1 30 ? 3.000 -1.881 -42.307 1.00 43.18 30 TRP B C 1
ATOM 1526 O O . TRP B 1 30 ? 2.988 -1.445 -41.159 1.00 41.37 30 TRP B O 1
ATOM 1537 N N . MET B 1 31 ? 3.711 -2.936 -42.676 1.00 36.37 31 MET B N 1
ATOM 1538 C CA . MET B 1 31 ? 4.645 -3.601 -41.790 1.00 31.25 31 MET B CA 1
ATOM 1539 C C . MET B 1 31 ? 6.046 -3.506 -42.370 1.00 37.05 31 MET B C 1
ATOM 1540 O O . MET B 1 31 ? 6.364 -4.191 -43.335 1.00 38.46 31 MET B O 1
ATOM 1545 N N . GLY B 1 32 ? 6.869 -2.643 -41.790 1.00 34.94 32 GLY B N 1
ATOM 1546 C CA . GLY B 1 32 ? 8.268 -2.539 -42.157 1.00 37.36 32 GLY B CA 1
ATOM 1547 C C . GLY B 1 32 ? 9.139 -3.352 -41.226 1.00 35.87 32 GLY B C 1
ATOM 1548 O O . GLY B 1 32 ? 9.045 -3.236 -40.001 1.00 36.67 32 GLY B O 1
ATOM 1549 N N . SER B 1 33 ? 9.997 -4.175 -41.820 1.00 34.35 33 SER B N 1
ATOM 1550 C CA . SER B 1 33 ? 10.891 -5.040 -41.072 1.00 34.95 33 SER B CA 1
ATOM 1551 C C . SER B 1 33 ? 12.339 -4.867 -41.542 1.00 37.42 33 SER B C 1
ATOM 1552 O O . SER B 1 33 ? 12.595 -4.307 -42.611 1.00 33.03 33 SER B O 1
ATOM 1555 N N . HIS B 1 34 ? 13.284 -5.332 -40.732 1.00 35.91 34 HIS B N 1
ATOM 1556 C CA . HIS B 1 34 ? 14.693 -5.275 -41.113 1.00 37.78 34 HIS B CA 1
ATOM 1557 C C . HIS B 1 34 ? 15.490 -6.351 -40.394 1.00 38.52 34 HIS B C 1
ATOM 1558 O O . HIS B 1 34 ? 15.001 -6.978 -39.455 1.00 40.69 34 HIS B O 1
ATOM 1565 N N . GLU B 1 35 ? 16.709 -6.582 -40.865 1.00 41.75 35 GLU B N 1
ATOM 1566 C CA . GLU B 1 35 ? 17.563 -7.620 -40.306 1.00 46.59 35 GLU B CA 1
ATOM 1567 C C . GLU B 1 35 ? 18.614 -7.021 -39.384 1.00 48.16 35 GLU B C 1
ATOM 1568 O O . GLU B 1 35 ? 19.452 -6.229 -39.815 1.00 43.26 35 GLU B O 1
ATOM 1574 N N . VAL B 1 36 ? 18.551 -7.398 -38.112 1.00 47.38 36 VAL B N 1
ATOM 1575 C CA . VAL B 1 36 ? 19.510 -6.937 -37.117 1.00 45.75 36 VAL B CA 1
ATOM 1576 C C . VAL B 1 36 ? 20.120 -8.136 -36.417 1.00 50.41 36 VAL B C 1
ATOM 1577 O O . VAL B 1 36 ? 19.398 -9.032 -35.972 1.00 50.88 36 VAL B O 1
ATOM 1581 N N . ASN B 1 37 ? 21.449 -8.146 -36.326 1.00 65.28 37 ASN B N 1
ATOM 1582 C CA . ASN B 1 37 ? 22.182 -9.236 -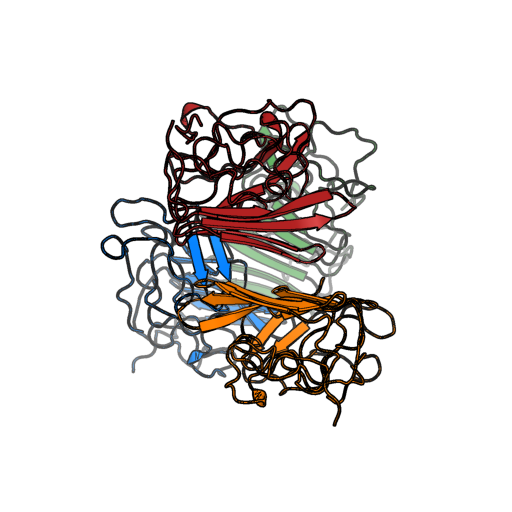35.696 1.00 62.23 37 ASN B CA 1
ATOM 1583 C C . ASN B 1 37 ? 21.785 -10.588 -36.272 1.00 63.29 37 ASN B C 1
ATOM 1584 O O . ASN B 1 37 ? 21.593 -11.555 -35.536 1.00 64.96 37 ASN B O 1
ATOM 1589 N N . GLY B 1 38 ? 21.639 -10.632 -37.594 1.00 57.75 38 GLY B N 1
ATOM 1590 C CA . GLY B 1 38 ? 21.261 -11.847 -38.294 1.00 60.17 38 GLY B CA 1
ATOM 1591 C C . GLY B 1 38 ? 19.797 -12.245 -38.170 1.00 62.53 38 GLY B C 1
ATOM 1592 O O . GLY B 1 38 ? 19.391 -13.282 -38.695 1.00 66.90 38 GLY B O 1
ATOM 1593 N N . THR B 1 39 ? 19.002 -11.423 -37.489 1.00 56.56 39 THR B N 1
ATOM 1594 C CA . THR B 1 39 ? 17.603 -11.751 -37.221 1.00 53.14 39 THR B CA 1
ATOM 1595 C C . THR B 1 39 ? 16.641 -10.713 -37.793 1.00 50.04 39 THR B C 1
ATOM 1596 O O . THR B 1 39 ? 16.769 -9.521 -37.518 1.00 51.71 39 THR B O 1
ATOM 1600 N N . TRP B 1 40 ? 15.671 -11.171 -38.576 1.00 44.21 40 TRP B N 1
ATOM 1601 C CA . TRP B 1 40 ? 14.624 -10.294 -39.097 1.00 41.58 40 TRP B CA 1
ATOM 1602 C C . TRP B 1 40 ? 13.583 -9.951 -38.025 1.00 42.47 40 TRP B C 1
ATOM 1603 O O . TRP B 1 40 ? 13.134 -10.821 -37.276 1.00 39.01 40 TRP B O 1
ATOM 1614 N N . MET B 1 41 ? 13.206 -8.678 -37.955 1.00 37.11 41 MET B N 1
ATOM 1615 C CA . MET B 1 41 ? 12.235 -8.231 -36.965 1.00 38.62 41 MET B CA 1
ATOM 1616 C C . MET B 1 41 ? 11.487 -6.993 -37.441 1.00 35.97 41 MET B C 1
ATOM 1617 O O . MET B 1 41 ? 11.968 -6.264 -38.306 1.00 34.22 41 MET B O 1
ATOM 1622 N N . ILE B 1 42 ? 10.317 -6.759 -36.856 1.00 35.71 42 ILE B N 1
ATOM 1623 C CA . ILE B 1 42 ? 9.486 -5.606 -37.192 1.00 34.41 42 ILE B CA 1
ATOM 1624 C C . ILE B 1 42 ? 10.039 -4.313 -36.602 1.00 37.25 42 ILE B C 1
ATOM 1625 O O . ILE B 1 42 ? 10.387 -4.266 -35.423 1.00 34.76 42 ILE B O 1
ATOM 1630 N N . HIS B 1 43 ? 10.111 -3.256 -37.407 1.00 36.91 43 HIS B N 1
ATOM 1631 C CA . HIS B 1 43 ? 10.469 -1.943 -36.868 1.00 40.45 43 HIS B CA 1
ATOM 1632 C C . HIS B 1 43 ? 9.299 -0.975 -37.001 1.00 41.69 43 HIS B C 1
ATOM 1633 O O . HIS B 1 43 ? 9.242 0.046 -36.313 1.00 38.35 43 HIS B O 1
ATOM 1640 N N . THR B 1 44 ? 8.366 -1.303 -37.887 1.00 37.32 44 THR B N 1
ATOM 1641 C CA . THR B 1 44 ? 7.186 -0.469 -38.088 1.00 35.84 44 THR B CA 1
ATOM 1642 C C . THR B 1 44 ? 5.966 -1.347 -38.310 1.00 40.02 44 THR B C 1
ATOM 1643 O O . THR B 1 44 ? 6.018 -2.297 -39.087 1.00 39.37 44 THR B O 1
ATOM 1647 N N . LEU B 1 45 ? 4.874 -1.046 -37.614 1.00 39.61 45 LEU B N 1
ATOM 1648 C CA . LEU B 1 45 ? 3.616 -1.746 -37.836 1.00 38.58 45 LEU B CA 1
ATOM 1649 C C . LEU B 1 45 ? 2.467 -0.767 -37.646 1.00 42.03 45 LEU B C 1
ATOM 1650 O O . LEU B 1 45 ? 2.215 -0.290 -36.542 1.00 39.07 45 LEU B O 1
ATOM 1655 N N . GLU B 1 46 ? 1.778 -0.483 -38.741 1.00 39.10 46 GLU B N 1
ATOM 1656 C CA . GLU B 1 46 ? 0.681 0.468 -38.768 1.00 41.63 46 GLU B CA 1
ATOM 1657 C C . GLU B 1 46 ? -0.527 -0.175 -39.425 1.00 41.93 46 GLU B C 1
ATOM 1658 O O . GLU B 1 46 ? -0.398 -0.793 -40.481 1.00 40.42 46 GLU B O 1
ATOM 1664 N N . THR B 1 47 ? -1.691 -0.039 -38.795 1.00 37.18 47 THR B N 1
ATOM 1665 C CA . THR B 1 47 ? -2.938 -0.553 -39.350 1.00 38.40 47 THR B CA 1
ATOM 1666 C C . THR B 1 47 ? -4.020 0.512 -39.280 1.00 41.24 47 THR B C 1
ATOM 1667 O O 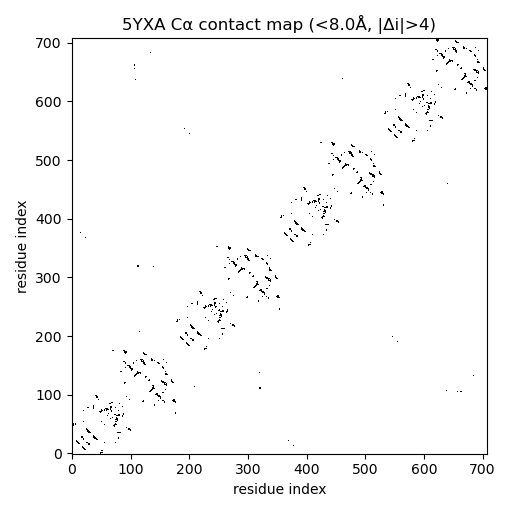. THR B 1 47 ? -4.191 1.160 -38.252 1.00 45.11 47 THR B O 1
ATOM 1671 N N . LEU B 1 48 ? -4.754 0.688 -40.371 1.00 42.91 48 LEU B N 1
ATOM 1672 C CA . LEU B 1 48 ? -5.808 1.695 -40.416 1.00 43.11 48 LEU B CA 1
ATOM 1673 C C . LEU B 1 48 ? -7.179 1.059 -40.276 1.00 43.44 48 LEU B C 1
ATOM 1674 O O . LEU B 1 48 ? -8.177 1.755 -40.111 1.00 48.98 48 LEU B O 1
ATOM 1679 N N . ASP B 1 49 ? -7.233 -0.266 -40.346 1.00 45.27 49 ASP B N 1
ATOM 1680 C CA . ASP B 1 49 ? -8.516 -0.955 -40.292 1.00 48.78 49 ASP B CA 1
ATOM 1681 C C . ASP B 1 49 ? -8.350 -2.377 -39.776 1.00 54.58 49 ASP B C 1
ATOM 1682 O O . ASP B 1 49 ? -7.253 -2.939 -39.818 1.00 51.40 49 ASP B O 1
ATOM 1687 N N . TYR B 1 50 ? -9.443 -2.952 -39.285 1.00 48.51 50 TYR B N 1
ATOM 1688 C CA . TYR B 1 50 ? -9.430 -4.302 -38.735 1.00 48.86 50 TYR B CA 1
ATOM 1689 C C . TYR B 1 50 ? -10.271 -5.239 -39.595 1.00 50.62 50 TYR B C 1
ATOM 1690 O O . TYR B 1 50 ? -11.453 -4.989 -39.823 1.00 54.74 50 TYR B O 1
ATOM 1699 N N . LYS B 1 51 ? -9.653 -6.309 -40.089 1.00 54.85 51 LYS B N 1
ATOM 1700 C CA . LYS B 1 51 ? -10.346 -7.283 -40.934 1.00 56.63 51 LYS B CA 1
ATOM 1701 C C . LYS B 1 51 ? -9.970 -8.705 -40.538 1.00 53.79 51 LYS B C 1
ATOM 1702 O O . LYS B 1 51 ? -8.861 -8.951 -40.068 1.00 52.44 51 LYS B O 1
ATOM 1708 N N . GLU B 1 52 ? -10.894 -9.641 -40.720 1.00 47.58 52 GLU B N 1
ATOM 1709 C CA . GLU B 1 52 ? -10.581 -11.048 -40.495 1.00 50.92 52 GLU B CA 1
ATOM 1710 C C . GLU B 1 52 ? -10.375 -11.772 -41.827 1.00 54.15 52 GLU B C 1
ATOM 1711 O O . GLU B 1 52 ? -11.281 -12.416 -42.352 1.00 63.33 52 GLU B O 1
ATOM 1717 N N . CYS B 1 53 ? -9.169 -11.637 -42.366 1.00 48.27 53 CYS B N 1
ATOM 1718 C CA . CYS B 1 53 ? -8.764 -12.299 -43.600 1.00 53.23 53 CYS B CA 1
ATOM 1719 C C . CYS B 1 53 ? -7.277 -12.642 -43.529 1.00 50.89 53 CYS B C 1
ATOM 1720 O O . CYS B 1 53 ? -6.534 -12.039 -42.753 1.00 46.57 53 CYS B O 1
ATOM 1723 N N . GLU B 1 54 ? -6.839 -13.609 -44.328 1.00 52.24 54 GLU B N 1
ATOM 1724 C CA . GLU B 1 54 ? -5.447 -14.037 -44.278 1.00 53.43 54 GLU B CA 1
ATOM 1725 C C . GLU B 1 54 ? -4.625 -13.420 -45.406 1.00 51.45 54 GLU B C 1
ATOM 1726 O O . GLU B 1 54 ? -5.079 -13.339 -46.547 1.00 52.02 54 GLU B O 1
ATOM 1732 N N . TRP B 1 55 ? -3.421 -12.968 -45.068 1.00 46.43 55 TRP B N 1
ATOM 1733 C CA . TRP B 1 55 ? -2.470 -12.484 -46.059 1.00 41.75 55 TRP B CA 1
ATOM 1734 C C . TRP B 1 55 ? -2.113 -13.653 -46.974 1.00 41.37 55 TRP B C 1
ATOM 1735 O O . TRP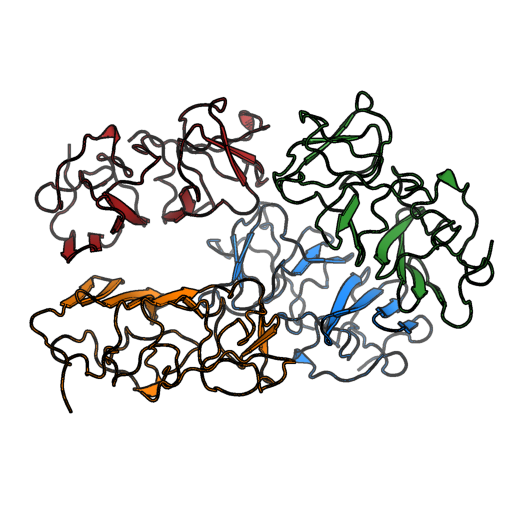 B 1 55 ? -1.672 -14.698 -46.502 1.00 48.07 55 TRP B O 1
ATOM 1746 N N . PRO B 1 56 ? -2.332 -13.494 -48.283 1.00 46.09 56 PRO B N 1
ATOM 1747 C CA . PRO B 1 56 ? -2.049 -14.582 -49.229 1.00 49.73 56 PRO B CA 1
ATOM 1748 C C . PRO B 1 56 ? -0.569 -14.958 -49.257 1.00 43.14 56 PRO B C 1
ATOM 1749 O O . PRO B 1 56 ? 0.286 -14.081 -49.349 1.00 42.27 56 PRO B O 1
ATOM 1753 N N . LEU B 1 57 ? -0.285 -16.253 -49.168 1.00 34.22 57 LEU B N 1
ATOM 1754 C CA . LEU B 1 57 ? 1.082 -16.745 -49.170 1.00 39.12 57 LEU B CA 1
ATOM 1755 C C . LEU B 1 57 ? 1.831 -16.328 -50.435 1.00 41.46 57 LEU B C 1
ATOM 1756 O O . LEU B 1 57 ? 3.047 -16.144 -50.412 1.00 39.48 57 LEU B O 1
ATOM 1761 N N . THR B 1 58 ? 1.093 -16.152 -51.527 1.00 43.13 58 THR B N 1
ATOM 1762 C CA . THR B 1 58 ? 1.670 -15.709 -52.792 1.00 42.05 58 THR B CA 1
ATOM 1763 C C . THR B 1 58 ? 2.276 -14.316 -52.697 1.00 40.94 58 THR B C 1
ATOM 1764 O O . THR B 1 58 ? 3.151 -13.959 -53.484 1.00 38.78 58 THR B O 1
ATOM 1768 N N . HIS B 1 59 ? 1.794 -13.521 -51.747 1.00 38.16 59 HIS B N 1
ATOM 1769 C CA . HIS B 1 59 ? 2.311 -12.170 -51.563 1.00 39.75 59 HIS B CA 1
ATOM 1770 C C . HIS B 1 59 ? 3.123 -12.062 -50.268 1.00 39.88 59 HIS B C 1
ATOM 1771 O O . HIS B 1 59 ? 3.351 -10.968 -49.754 1.00 35.74 59 HIS B O 1
ATOM 1778 N N . THR B 1 60 ? 3.575 -13.203 -49.760 1.00 37.05 60 THR B N 1
ATOM 1779 C CA . THR B 1 60 ? 4.293 -13.246 -48.486 1.00 38.73 60 THR B CA 1
ATOM 1780 C C . THR B 1 60 ? 5.804 -13.454 -48.669 1.00 38.62 60 THR B C 1
ATOM 1781 O O . THR B 1 60 ? 6.230 -14.412 -49.313 1.00 37.69 60 THR B O 1
ATOM 1785 N N . ILE B 1 61 ? 6.608 -12.556 -48.106 1.00 39.08 61 ILE B N 1
ATOM 1786 C CA . ILE B 1 61 ? 8.063 -12.732 -48.103 1.00 44.32 61 ILE B CA 1
ATOM 1787 C C . ILE B 1 61 ? 8.498 -13.677 -46.989 1.00 43.15 61 ILE B C 1
ATOM 1788 O O . ILE B 1 61 ? 8.110 -13.505 -45.837 1.00 44.70 61 ILE B O 1
ATOM 1793 N N . GLY B 1 62 ? 9.305 -14.670 -47.348 1.00 43.50 62 GLY B N 1
ATOM 1794 C CA . GLY B 1 62 ? 9.867 -15.614 -46.404 1.00 45.72 62 GLY B CA 1
ATOM 1795 C C . GLY B 1 62 ? 8.885 -16.294 -45.479 1.00 59.00 62 GLY B C 1
ATOM 1796 O O . GLY B 1 62 ? 9.066 -16.267 -44.259 1.00 62.45 62 GLY B O 1
ATOM 1797 N N . THR B 1 63 ? 7.843 -16.903 -46.035 1.00 84.05 63 THR B N 1
ATOM 1798 C CA . THR B 1 63 ? 6.901 -17.624 -45.187 1.00 94.98 63 THR B CA 1
ATOM 1799 C C . THR B 1 63 ? 7.602 -18.869 -44.637 1.00 100.63 63 THR B C 1
ATOM 1800 O O . THR B 1 63 ? 8.109 -19.696 -45.390 1.00 105.13 63 THR B O 1
ATOM 1804 N N . SER B 1 64 ? 7.672 -18.974 -43.314 1.00 95.52 64 SER B N 1
ATOM 1805 C CA . SER B 1 64 ? 8.504 -20.001 -42.693 1.00 98.20 64 SER B CA 1
ATOM 1806 C C . SER B 1 64 ? 8.080 -20.349 -41.271 1.00 99.22 64 SER B C 1
ATOM 1807 O O . SER B 1 64 ? 7.880 -21.516 -40.930 1.00 104.36 64 SER B O 1
ATOM 1810 N N . VAL B 1 65 ? 7.941 -19.311 -40.457 1.00 108.79 65 VAL B N 1
ATOM 1811 C CA . VAL B 1 65 ? 7.960 -19.433 -39.004 1.00 107.98 65 VAL B CA 1
ATOM 1812 C C . VAL B 1 65 ? 6.947 -20.359 -38.350 1.00 110.70 65 VAL B C 1
ATOM 1813 O O . VAL B 1 65 ? 5.925 -20.733 -38.933 1.00 112.33 65 VAL B O 1
ATOM 1817 N N . GLU B 1 66 ? 7.290 -20.731 -37.122 1.00 88.90 66 GLU B N 1
ATOM 1818 C CA . GLU B 1 66 ? 6.328 -21.127 -36.112 1.00 89.11 66 GLU B CA 1
ATOM 1819 C C . GLU B 1 66 ? 5.226 -20.074 -36.118 1.00 81.69 66 GLU B C 1
ATOM 1820 O O . GLU B 1 66 ? 5.521 -18.880 -36.071 1.00 80.56 66 GLU B O 1
ATOM 1826 N N . GLU B 1 67 ? 3.967 -20.485 -36.202 1.00 73.08 67 GLU B N 1
ATOM 1827 C CA . GLU B 1 67 ? 2.889 -19.500 -36.204 1.00 69.53 67 GLU B CA 1
ATOM 1828 C C . GLU B 1 67 ? 2.839 -18.727 -34.890 1.00 62.30 67 GLU B C 1
ATOM 1829 O O . GLU B 1 67 ? 2.446 -17.560 -34.862 1.00 56.57 67 GLU B O 1
ATOM 1835 N N . SER B 1 68 ? 3.260 -19.377 -33.811 1.00 60.20 68 SER B N 1
ATOM 1836 C CA . SER B 1 68 ? 3.256 -18.762 -32.489 1.00 55.93 68 SER B CA 1
ATOM 1837 C C . SER B 1 68 ? 4.350 -17.701 -32.341 1.00 52.91 68 SER B C 1
ATOM 1838 O O . SER B 1 68 ? 4.314 -16.888 -31.415 1.00 51.19 68 SER B O 1
ATOM 1841 N N . ASP B 1 69 ? 5.317 -17.704 -33.257 1.00 56.44 69 ASP B N 1
ATOM 1842 C CA . ASP B 1 69 ? 6.409 -16.730 -33.217 1.00 53.64 69 ASP B CA 1
ATOM 1843 C C . ASP B 1 69 ? 6.135 -15.502 -34.073 1.00 45.19 69 ASP B C 1
ATOM 1844 O O . ASP B 1 69 ? 6.904 -14.543 -34.056 1.00 42.40 69 ASP B O 1
ATOM 1849 N N . MET B 1 70 ? 5.037 -15.535 -34.818 1.00 48.62 70 MET B N 1
ATOM 1850 C CA . MET B 1 70 ? 4.536 -14.342 -35.485 1.00 44.07 70 MET B CA 1
ATOM 1851 C C . MET B 1 70 ? 4.162 -13.295 -34.437 1.00 42.75 70 MET B C 1
ATOM 1852 O O . MET B 1 70 ? 3.890 -13.636 -33.293 1.00 42.20 70 MET B O 1
ATOM 1857 N N . PHE B 1 71 ? 4.157 -12.022 -34.809 1.00 40.69 71 PHE B N 1
ATOM 1858 C CA . PHE B 1 71 ? 3.654 -11.005 -33.899 1.00 37.40 71 PHE B CA 1
ATOM 1859 C C . PHE B 1 71 ? 2.181 -10.744 -34.207 1.00 39.94 71 PHE B C 1
ATOM 1860 O O . PHE B 1 71 ? 1.313 -10.946 -33.363 1.00 38.96 71 PHE B O 1
ATOM 1868 N N . MET B 1 72 ? 1.906 -10.311 -35.431 1.00 39.52 72 MET B N 1
ATOM 1869 C CA . MET B 1 72 ? 0.535 -10.078 -35.863 1.00 39.76 72 MET B CA 1
ATOM 1870 C C . MET B 1 72 ? -0.091 -11.382 -36.343 1.00 38.65 72 MET B C 1
ATOM 1871 O O . MET B 1 72 ? 0.415 -12.010 -37.274 1.00 39.07 72 MET B O 1
ATOM 1876 N N . PRO B 1 73 ? -1.188 -11.796 -35.694 1.00 36.38 73 PRO B N 1
ATOM 1877 C CA . PRO B 1 73 ? -1.846 -13.083 -35.939 1.00 40.83 73 PRO B CA 1
ATOM 1878 C C . PRO B 1 73 ? -2.276 -13.268 -37.390 1.00 38.01 73 PRO B C 1
ATOM 1879 O O . PRO B 1 73 ? -2.716 -12.319 -38.033 1.00 35.93 73 PRO B O 1
ATOM 1883 N N . ARG B 1 74 ? -2.146 -14.497 -37.874 1.00 36.22 74 ARG B N 1
ATOM 1884 C CA . ARG B 1 74 ? -2.493 -14.870 -39.236 1.00 40.37 74 ARG B CA 1
ATOM 1885 C C . ARG B 1 74 ? -3.936 -14.531 -39.602 1.00 41.77 74 ARG B C 1
ATOM 1886 O O . ARG B 1 74 ? -4.209 -14.035 -40.696 1.00 40.11 74 ARG B O 1
ATOM 1894 N N . SER B 1 75 ? -4.855 -14.786 -38.676 1.00 41.05 75 SER B N 1
ATOM 1895 C CA . SER B 1 75 ? -6.281 -14.703 -38.978 1.00 39.45 75 SER B CA 1
ATOM 1896 C C . SER B 1 75 ? -6.768 -13.272 -39.173 1.00 42.15 75 SER B C 1
ATOM 1897 O O . SER B 1 75 ? -7.896 -13.056 -39.609 1.00 42.08 75 SER B O 1
ATOM 1900 N N . ILE B 1 76 ? -5.937 -12.286 -38.848 1.00 40.55 76 ILE B N 1
ATOM 1901 C CA . ILE B 1 76 ? -6.352 -10.907 -39.087 1.00 38.89 76 ILE B CA 1
ATOM 1902 C C . ILE B 1 76 ? -5.436 -10.179 -40.066 1.00 39.18 76 ILE B C 1
ATOM 1903 O O . ILE B 1 76 ? -5.413 -8.950 -40.117 1.00 39.91 76 ILE B O 1
ATOM 1908 N N . GLY B 1 77 ? -4.705 -10.943 -40.869 1.00 35.79 77 GLY B N 1
ATOM 1909 C CA . GLY B 1 77 ? -3.938 -10.362 -41.954 1.00 40.26 77 GLY B CA 1
ATOM 1910 C C . GLY B 1 77 ? -2.445 -10.287 -41.707 1.00 37.89 77 GLY B C 1
ATOM 1911 O O . GLY B 1 77 ? -1.707 -9.740 -42.528 1.00 39.63 77 GLY B O 1
ATOM 1912 N N . GLY B 1 78 ? -2.001 -10.826 -40.578 1.00 35.81 78 GLY B N 1
ATOM 1913 C CA . GLY B 1 78 ? -0.585 -10.882 -40.267 1.00 39.49 78 GLY B CA 1
ATOM 1914 C C . GLY B 1 78 ? 0.117 -11.812 -41.236 1.00 40.33 78 GLY B C 1
ATOM 1915 O O . GLY B 1 78 ? -0.212 -12.998 -41.306 1.00 39.66 78 GLY B O 1
ATOM 1916 N N . PRO B 1 79 ? 1.071 -11.275 -42.013 1.00 43.84 79 PRO B N 1
ATOM 1917 C CA . PRO B 1 79 ? 1.815 -12.104 -42.968 1.00 42.24 79 PRO B CA 1
ATOM 1918 C C . PRO B 1 79 ? 2.487 -13.268 -42.257 1.00 41.97 79 PRO B C 1
ATOM 1919 O O . PRO B 1 79 ? 3.180 -13.058 -41.263 1.00 38.51 79 PRO B O 1
ATOM 1923 N N . VAL B 1 80 ? 2.259 -14.482 -42.740 1.00 40.33 80 VAL B N 1
ATOM 1924 C CA . VAL B 1 80 ? 2.881 -15.648 -42.137 1.00 41.18 80 VAL B CA 1
ATOM 1925 C C . VAL B 1 80 ? 4.336 -15.634 -42.553 1.00 49.93 80 VAL B C 1
ATOM 1926 O O . VAL B 1 80 ? 4.707 -16.233 -43.552 1.00 47.32 80 VAL B O 1
ATOM 1930 N N . SER B 1 81 ? 5.158 -14.925 -41.790 1.00 46.85 81 SER B N 1
ATOM 1931 C CA . SER B 1 81 ? 6.510 -14.625 -42.233 1.00 40.26 81 SER B CA 1
ATOM 1932 C C . SER B 1 81 ? 7.510 -14.498 -41.101 1.00 44.07 81 SER B C 1
ATOM 1933 O O . SER B 1 81 ? 7.158 -14.144 -39.974 1.00 38.35 81 SER B O 1
ATOM 1936 N N . SER B 1 82 ? 8.768 -14.771 -41.424 1.00 47.29 82 SER B N 1
ATOM 1937 C CA . SER B 1 82 ? 9.871 -14.529 -40.512 1.00 43.18 82 SER B CA 1
ATOM 1938 C C . SER B 1 82 ? 10.014 -13.035 -40.249 1.00 38.87 82 SER B C 1
ATOM 1939 O O . SER B 1 82 ? 10.547 -12.625 -39.222 1.00 40.12 82 SER B O 1
ATOM 1942 N N . HIS B 1 83 ? 9.539 -12.224 -41.192 1.00 34.15 83 HIS B N 1
ATOM 1943 C CA . HIS B 1 83 ? 9.606 -10.772 -41.056 1.00 35.58 83 HIS B CA 1
ATOM 1944 C C . HIS B 1 83 ? 8.550 -10.222 -40.097 1.00 37.29 83 HIS B C 1
ATOM 1945 O O . HIS B 1 83 ? 8.656 -9.091 -39.625 1.00 36.31 83 HIS B O 1
ATOM 1952 N N . ASN B 1 84 ? 7.518 -11.017 -39.843 1.00 34.63 84 ASN B N 1
ATOM 1953 C CA . ASN B 1 84 ? 6.456 -10.639 -38.917 1.00 33.11 84 ASN B CA 1
ATOM 1954 C C . ASN B 1 84 ? 6.785 -11.178 -37.536 1.00 37.45 84 ASN B C 1
ATOM 1955 O 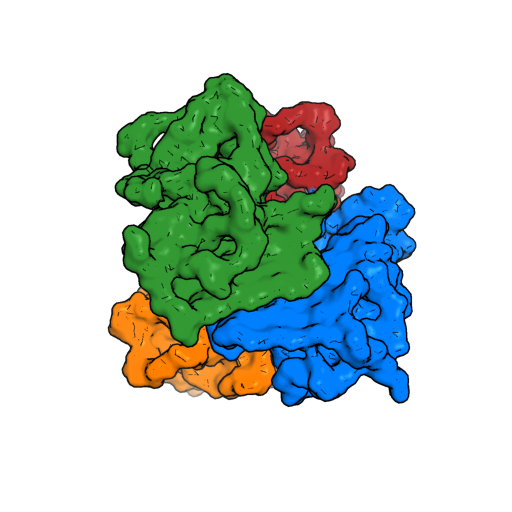O . ASN B 1 84 ? 6.229 -12.186 -37.096 1.00 37.62 84 ASN B O 1
ATOM 1960 N N . ARG B 1 85 ? 7.699 -10.500 -36.852 1.00 38.91 85 ARG B N 1
ATOM 1961 C CA . ARG B 1 85 ? 8.201 -11.001 -35.583 1.00 38.72 85 ARG B CA 1
ATOM 1962 C C . ARG B 1 85 ? 8.846 -9.896 -34.757 1.00 35.17 85 ARG B C 1
ATOM 1963 O O . ARG B 1 85 ? 9.437 -8.970 -35.298 1.00 39.97 85 ARG B O 1
ATOM 1971 N N . ILE B 1 86 ? 8.686 -9.977 -33.442 1.00 38.36 86 ILE B N 1
ATOM 1972 C CA . ILE B 1 86 ? 9.398 -9.099 -32.528 1.00 38.76 86 ILE B CA 1
ATOM 1973 C C . ILE B 1 86 ? 9.943 -9.964 -31.408 1.00 40.89 86 ILE B C 1
ATOM 1974 O O . ILE B 1 86 ? 9.166 -10.490 -30.603 1.00 40.25 86 ILE B O 1
ATOM 1979 N N . PRO B 1 87 ? 11.274 -10.146 -31.376 1.00 40.36 87 PRO B N 1
ATOM 1980 C CA . PRO B 1 87 ? 11.956 -10.954 -30.362 1.00 44.40 87 PRO B CA 1
ATOM 1981 C C . PRO B 1 87 ? 11.528 -10.580 -28.955 1.00 38.71 87 PRO B C 1
ATOM 1982 O O . PRO B 1 87 ? 11.570 -9.404 -28.602 1.00 40.51 87 PRO B O 1
ATOM 1986 N N . GLY B 1 88 ? 11.108 -11.570 -28.176 1.00 39.19 88 GLY B N 1
ATOM 1987 C CA . GLY B 1 88 ? 10.702 -11.341 -26.803 1.00 42.24 88 GLY B CA 1
ATOM 1988 C C . GLY B 1 88 ? 9.193 -11.327 -26.682 1.00 48.60 88 GLY B C 1
ATOM 1989 O O . GLY B 1 88 ? 8.647 -11.240 -25.584 1.00 45.13 88 GLY B O 1
ATOM 1990 N N . TYR B 1 89 ? 8.517 -11.405 -27.823 1.00 39.24 89 TYR B N 1
ATOM 1991 C CA . TYR B 1 89 ? 7.060 -11.414 -27.850 1.00 40.49 89 TYR B CA 1
ATOM 1992 C C . TYR B 1 89 ? 6.561 -12.509 -28.782 1.00 43.35 89 TYR B C 1
ATOM 1993 O O . TYR B 1 89 ? 7.147 -12.754 -29.838 1.00 38.18 89 TYR B O 1
ATOM 2002 N N . LYS B 1 90 ? 5.487 -13.181 -28.392 1.00 42.44 90 LYS B N 1
ATOM 2003 C CA . LYS B 1 90 ? 4.891 -14.170 -29.280 1.00 45.06 90 LYS B CA 1
ATOM 2004 C C . LYS B 1 90 ? 3.536 -13.700 -29.793 1.00 41.49 90 LYS B C 1
ATOM 2005 O O . LYS B 1 90 ? 3.124 -12.573 -29.515 1.00 39.91 90 LYS B O 1
ATOM 2011 N N . VAL B 1 91 ? 2.859 -14.561 -30.550 1.00 44.22 91 VAL B N 1
ATOM 2012 C CA . VAL B 1 91 ? 1.699 -14.153 -31.342 1.00 40.12 91 VAL B CA 1
ATOM 2013 C C . VAL B 1 91 ? 0.642 -13.452 -30.491 1.00 41.05 91 VAL B C 1
ATOM 2014 O O . VAL B 1 91 ? 0.271 -13.920 -29.415 1.00 42.88 91 VAL B O 1
ATOM 2018 N N . GLN B 1 92 ? 0.199 -12.294 -30.967 1.00 35.83 92 GLN B N 1
ATOM 2019 C CA . GLN B 1 92 ? -0.689 -11.438 -30.193 1.00 38.76 92 GLN B CA 1
ATOM 2020 C C . GLN B 1 92 ? -2.150 -11.744 -30.492 1.00 37.73 92 GLN B C 1
ATOM 2021 O O . GLN B 1 92 ? -2.893 -10.884 -30.947 1.00 37.51 92 GLN B O 1
ATOM 2027 N N . THR B 1 93 ? -2.526 -12.992 -30.219 1.00 38.20 93 THR B N 1
ATOM 2028 C CA . THR B 1 93 ? -3.888 -13.536 -30.366 1.00 44.51 93 THR B CA 1
ATOM 2029 C C . THR B 1 93 ? -4.947 -12.623 -29.764 1.00 47.71 93 THR B C 1
ATOM 2030 O O . THR B 1 93 ? -6.081 -12.526 -30.233 1.00 49.95 93 THR B O 1
ATOM 2034 N N . ASN B 1 94 ? -4.530 -11.971 -28.691 1.00 39.00 94 ASN B N 1
ATOM 2035 C CA . ASN B 1 94 ? -5.369 -11.293 -27.742 1.00 43.77 94 ASN B CA 1
ATOM 2036 C C . ASN B 1 94 ? -5.003 -9.835 -27.614 1.00 43.32 94 ASN B C 1
ATOM 2037 O O . ASN B 1 94 ? -5.283 -9.183 -26.602 1.00 42.01 94 ASN B O 1
ATOM 2042 N N . GLY B 1 95 ? -4.333 -9.359 -28.664 1.00 41.92 95 GLY B N 1
ATOM 2043 C CA . GLY B 1 95 ? -3.944 -7.970 -28.829 1.00 35.85 95 GLY B CA 1
ATOM 2044 C C . GLY B 1 95 ? -5.057 -6.981 -29.132 1.00 38.49 95 GLY B C 1
ATOM 2045 O O . GLY B 1 95 ? -6.183 -7.357 -29.441 1.00 46.06 95 GLY B O 1
ATOM 2046 N N . PRO B 1 96 ? -4.741 -5.686 -29.041 1.00 36.10 96 PRO B N 1
ATOM 2047 C CA . PRO B 1 96 ? -5.713 -4.608 -29.221 1.00 33.24 96 PRO B CA 1
ATOM 2048 C C . PRO B 1 96 ? -5.865 -4.229 -30.687 1.00 37.67 96 PRO B C 1
ATOM 2049 O O . PRO B 1 96 ? -5.930 -3.042 -31.009 1.00 33.92 96 PRO B O 1
ATOM 2053 N N . TRP B 1 97 ? -5.922 -5.230 -31.558 1.00 37.10 97 TRP B N 1
ATOM 2054 C CA . TRP B 1 97 ? -5.897 -5.005 -32.998 1.00 35.07 97 TRP B CA 1
ATOM 2055 C C . TRP B 1 97 ? -7.141 -4.291 -33.517 1.00 40.91 97 TRP B C 1
ATOM 2056 O O . TRP B 1 97 ? -7.133 -3.754 -34.619 1.00 35.57 97 TRP B O 1
ATOM 2067 N N . MET B 1 98 ? -8.206 -4.268 -32.722 1.00 34.16 98 MET B N 1
ATOM 2068 C CA . MET B 1 98 ? -9.430 -3.614 -33.164 1.00 36.78 98 MET B CA 1
ATOM 2069 C C . MET B 1 98 ? -9.403 -2.114 -32.908 1.00 39.80 98 MET B C 1
ATOM 2070 O O . MET B 1 98 ? -10.259 -1.386 -33.408 1.00 41.56 98 MET B O 1
ATOM 2075 N N . GLN B 1 99 ? -8.429 -1.647 -32.132 1.00 37.55 99 GLN B N 1
ATOM 2076 C CA . GLN B 1 99 ? -8.403 -0.236 -31.747 1.00 41.05 99 GLN B CA 1
ATOM 2077 C C . GLN B 1 99 ? -7.747 0.620 -32.826 1.00 38.49 99 GLN B C 1
ATOM 2078 O O . GLN B 1 99 ? -6.791 1.348 -32.563 1.00 40.32 99 GLN B O 1
ATOM 2084 N N . VAL B 1 100 ? -8.278 0.538 -34.039 1.00 38.69 100 VAL B N 1
ATOM 2085 C CA . VAL B 1 100 ? -7.656 1.184 -35.187 1.00 38.15 100 VAL B CA 1
ATOM 2086 C C . VAL B 1 100 ? -8.189 2.602 -35.401 1.00 42.78 100 VAL B C 1
ATOM 2087 O O . VAL B 1 100 ? -9.311 2.909 -34.995 1.00 47.84 100 VAL B O 1
ATOM 2091 N N . PRO B 1 101 ? -7.382 3.482 -36.022 1.00 44.55 101 PRO B N 1
ATOM 2092 C CA . PRO B 1 101 ? -6.004 3.269 -36.494 1.00 45.63 101 PRO B CA 1
ATOM 2093 C C . PRO B 1 101 ? -5.012 3.042 -35.357 1.00 44.98 101 PRO B C 1
ATOM 2094 O O . PRO B 1 101 ? -5.116 3.680 -34.311 1.00 47.13 101 PRO B O 1
ATOM 2098 N N . LEU B 1 102 ? -4.079 2.122 -35.586 1.00 41.18 102 LEU B N 1
ATOM 2099 C CA . LEU B 1 102 ? -3.070 1.705 -34.620 1.00 43.75 102 LEU B CA 1
ATOM 2100 C C . LEU B 1 102 ? -1.670 1.930 -35.158 1.00 42.29 102 LEU B C 1
ATOM 2101 O O . LEU B 1 102 ? -1.469 1.914 -36.369 1.00 44.54 102 LEU B O 1
ATOM 2106 N N . GLU B 1 103 ? -0.702 2.093 -34.261 1.00 39.21 103 GLU B N 1
ATOM 2107 C CA . GLU B 1 103 ? 0.700 1.919 -34.634 1.00 37.00 103 GLU B CA 1
ATOM 2108 C C . GLU B 1 103 ? 1.490 1.352 -33.465 1.00 41.55 103 GLU B C 1
ATOM 2109 O O . GLU B 1 103 ? 1.224 1.669 -32.306 1.00 37.50 103 GLU B O 1
ATOM 2115 N N . VAL B 1 104 ? 2.456 0.499 -33.776 1.00 34.98 104 VAL B N 1
ATOM 2116 C CA . VAL B 1 104 ? 3.289 -0.119 -32.760 1.00 33.23 104 VAL B CA 1
ATOM 2117 C C . VAL B 1 104 ? 4.557 0.695 -32.532 1.00 40.31 104 VAL B C 1
ATOM 2118 O O . VAL B 1 104 ? 5.205 1.125 -33.487 1.00 37.36 104 VAL B O 1
ATOM 2122 N N . LYS B 1 105 ? 4.904 0.910 -31.268 1.00 39.97 105 LYS B N 1
ATOM 2123 C CA . LYS B 1 105 ? 6.138 1.605 -30.917 1.00 40.62 105 LYS B CA 1
ATOM 2124 C C . LYS B 1 105 ? 6.938 0.804 -29.894 1.00 43.39 105 LYS B C 1
ATOM 2125 O O . LYS B 1 105 ? 6.393 -0.075 -29.239 1.00 41.98 105 LYS B O 1
ATOM 2131 N N . ARG B 1 106 ? 8.231 1.102 -29.772 1.00 42.24 106 ARG B N 1
ATOM 2132 C CA . ARG B 1 106 ? 9.070 0.530 -28.725 1.00 41.65 106 ARG B CA 1
ATOM 2133 C C . ARG B 1 106 ? 9.261 1.610 -27.681 1.00 45.15 106 ARG B C 1
ATOM 2134 O O . ARG B 1 106 ? 10.193 2.409 -27.766 1.00 44.85 106 ARG B O 1
ATOM 2142 N N . GLU B 1 107 ? 8.372 1.634 -26.697 1.00 45.50 107 GLU B N 1
ATOM 2143 C CA . GLU B 1 107 ? 8.166 2.841 -25.920 1.00 44.14 107 GLU B CA 1
ATOM 2144 C C . GLU B 1 107 ? 7.151 2.604 -24.813 1.00 47.65 107 GLU B C 1
ATOM 2145 O O . GLU B 1 107 ? 6.106 1.990 -25.027 1.00 41.19 107 GLU B O 1
ATOM 2151 N N . VAL B 1 108 ? 7.468 3.084 -23.620 1.00 42.09 108 VAL B N 1
ATOM 2152 C CA . VAL B 1 108 ? 6.560 2.946 -22.496 1.00 45.88 108 VAL B CA 1
ATOM 2153 C C . VAL B 1 108 ? 5.282 3.760 -22.729 1.00 44.93 108 VAL B C 1
ATOM 2154 O O . VAL B 1 108 ? 5.338 4.867 -23.266 1.00 44.61 108 VAL B O 1
ATOM 2158 N N . CYS B 1 109 ? 4.131 3.199 -22.356 1.00 45.28 109 CYS B N 1
ATOM 2159 C CA . CYS B 1 109 ? 2.893 3.973 -22.319 1.00 44.45 109 CYS B CA 1
ATOM 2160 C C . CYS B 1 109 ? 3.060 5.110 -21.317 1.00 45.89 109 CYS B C 1
ATOM 2161 O O . CYS B 1 109 ? 3.609 4.899 -20.232 1.00 41.76 109 CYS B O 1
ATOM 2164 N N . PRO B 1 110 ? 2.572 6.311 -21.671 1.00 50.76 110 PRO B N 1
ATOM 2165 C CA . PRO B 1 110 ? 2.709 7.528 -20.861 1.00 44.66 110 PRO B CA 1
ATOM 2166 C C . PRO B 1 110 ? 2.328 7.324 -19.400 1.00 52.31 110 PRO B C 1
ATOM 2167 O O . PRO B 1 110 ? 1.238 6.830 -19.105 1.00 49.71 110 PRO B O 1
ATOM 2171 N N . GLY B 1 111 ? 3.229 7.693 -18.495 1.00 43.19 111 GLY B N 1
ATOM 2172 C CA . GLY B 1 111 ? 2.959 7.593 -17.075 1.00 42.59 111 GLY B CA 1
ATOM 2173 C C . GLY B 1 111 ? 3.021 6.177 -16.536 1.00 42.49 111 GLY B C 1
ATOM 2174 O O . GLY B 1 111 ? 2.578 5.917 -15.429 1.00 42.21 111 GLY B O 1
ATOM 2175 N N . THR B 1 112 ? 3.558 5.246 -17.312 1.00 40.62 112 THR B N 1
ATOM 2176 C CA . THR B 1 112 ? 3.698 3.883 -16.812 1.00 38.01 112 THR B CA 1
ATOM 2177 C C . THR B 1 112 ? 5.160 3.447 -16.805 1.00 43.41 112 THR B C 1
ATOM 2178 O O . THR B 1 112 ? 6.031 4.149 -17.318 1.00 41.24 112 THR B O 1
ATOM 2182 N N . SER B 1 113 ? 5.420 2.288 -16.213 1.00 42.20 113 SER B N 1
ATOM 2183 C CA . SER B 1 113 ? 6.727 1.665 -16.302 1.00 43.83 113 SER B CA 1
ATOM 2184 C C . SER B 1 113 ? 6.539 0.169 -16.456 1.00 43.35 113 SER B C 1
ATOM 2185 O O . SER B 1 113 ? 5.547 -0.388 -15.994 1.00 44.59 113 SER B O 1
ATOM 2188 N N . VAL B 1 114 ? 7.498 -0.473 -17.108 1.00 43.70 114 VAL B N 1
ATOM 2189 C CA . VAL B 1 114 ? 7.477 -1.914 -17.312 1.00 46.18 114 VAL B CA 1
ATOM 2190 C C . VAL B 1 114 ? 8.779 -2.526 -16.813 1.00 48.46 114 VAL B C 1
ATOM 2191 O O . VAL B 1 114 ? 9.850 -2.102 -17.233 1.00 41.14 114 VAL B O 1
ATOM 2195 N N . VAL B 1 115 ? 8.693 -3.520 -15.932 1.00 54.28 115 VAL B N 1
ATOM 2196 C CA . VAL B 1 115 ? 9.897 -4.209 -15.464 1.00 59.53 115 VAL B CA 1
ATOM 2197 C C . VAL B 1 115 ? 9.929 -5.677 -15.894 1.00 63.04 115 VAL B C 1
ATOM 2198 O O . VAL B 1 115 ? 8.886 -6.309 -16.050 1.00 66.30 115 VAL B O 1
ATOM 2202 N N . VAL B 1 116 ? 11.128 -6.216 -16.095 1.00 56.00 116 VAL B N 1
ATOM 2203 C CA . VAL B 1 116 ? 11.265 -7.632 -16.418 1.00 60.15 116 VAL B CA 1
ATOM 2204 C C . VAL B 1 116 ? 11.442 -8.437 -15.135 1.00 63.74 116 VAL B C 1
ATOM 2205 O O . VAL B 1 116 ? 12.339 -8.162 -14.345 1.00 71.30 116 VAL B O 1
ATOM 2209 N N . ASP B 1 117 ? 10.576 -9.426 -14.933 1.00 67.92 117 ASP B N 1
ATOM 2210 C CA . ASP B 1 117 ? 10.549 -10.185 -13.688 1.00 71.85 117 ASP B CA 1
ATOM 2211 C C . ASP B 1 117 ? 9.879 -11.542 -13.888 1.00 72.15 117 ASP B C 1
ATOM 2212 O O . ASP B 1 117 ? 8.737 -11.616 -14.340 1.00 72.89 117 ASP B O 1
ATOM 2217 N N . SER B 1 118 ? 10.584 -12.609 -13.529 1.00 72.21 118 SER B N 1
ATOM 2218 C CA . SER B 1 118 ? 10.077 -13.967 -13.709 1.00 74.57 118 SER B CA 1
ATOM 2219 C C . SER B 1 118 ? 8.846 -14.256 -12.857 1.00 74.89 118 SER B C 1
ATOM 2220 O O . SER B 1 118 ? 8.082 -15.174 -13.153 1.00 79.24 118 SER B O 1
ATOM 2223 N N . ASN B 1 119 ? 8.656 -13.474 -11.800 1.00 70.86 119 ASN B N 1
ATOM 2224 C CA . ASN B 1 119 ? 7.530 -13.673 -10.893 1.00 72.10 119 ASN B CA 1
ATOM 2225 C C . ASN B 1 119 ? 6.236 -13.095 -11.449 1.00 67.30 119 ASN B C 1
ATOM 2226 O O . ASN B 1 119 ? 5.159 -13.307 -10.893 1.00 61.94 119 ASN B O 1
ATOM 2231 N N . CYS B 1 120 ? 6.356 -12.358 -12.548 1.00 69.25 120 CYS B N 1
ATOM 2232 C CA . CYS B 1 120 ? 5.209 -11.726 -13.186 1.00 64.84 120 CYS B CA 1
ATOM 2233 C C . CYS B 1 120 ? 4.183 -12.765 -13.631 1.00 59.48 120 CYS B C 1
ATOM 2234 O O . CYS B 1 120 ? 4.525 -13.926 -13.857 1.00 61.00 120 CYS B O 1
ATOM 2237 N N . ASP B 1 121 ? 2.927 -12.348 -13.748 1.00 56.45 121 ASP B N 1
ATOM 2238 C CA . ASP B 1 121 ? 1.904 -13.182 -14.373 1.00 57.50 121 ASP B CA 1
ATOM 2239 C C . ASP B 1 121 ? 2.319 -13.557 -15.800 1.00 56.77 121 ASP B C 1
ATOM 2240 O O . ASP B 1 121 ? 3.178 -12.905 -16.401 1.00 51.52 121 ASP B O 1
ATOM 2245 N N . GLY B 1 122 ? 1.715 -14.610 -16.337 1.00 62.18 122 GLY B N 1
ATOM 2246 C CA . GLY B 1 122 ? 1.989 -15.023 -17.702 1.00 63.81 122 GLY B CA 1
ATOM 2247 C C . GLY B 1 122 ? 1.293 -14.130 -18.712 1.00 57.63 122 GLY B C 1
ATOM 2248 O O . GLY B 1 122 ? 0.799 -13.057 -18.368 1.00 57.34 122 GLY B O 1
ATOM 2249 N N . ARG B 1 123 ? 1.257 -14.565 -19.965 1.00 56.13 123 ARG B N 1
ATOM 2250 C CA . ARG B 1 123 ? 0.539 -13.822 -20.991 1.00 51.86 123 ARG B CA 1
ATOM 2251 C C . ARG B 1 123 ? -0.944 -13.756 -20.651 1.00 50.69 123 ARG B C 1
ATOM 2252 O O . ARG B 1 123 ? -1.504 -14.717 -20.135 1.00 54.08 123 ARG B O 1
ATOM 2260 N N . GLY B 1 124 ? -1.572 -12.624 -20.949 1.00 49.66 124 GLY B N 1
ATOM 2261 C CA . GLY B 1 124 ? -3.012 -12.480 -20.803 1.00 48.98 124 GLY B CA 1
ATOM 2262 C C . GLY B 1 124 ? -3.579 -11.623 -21.922 1.00 49.74 124 GLY B C 1
ATOM 2263 O O . GLY B 1 124 ? -2.888 -11.325 -22.894 1.00 44.92 124 GLY B O 1
ATOM 2264 N N . LYS B 1 125 ? -4.839 -11.227 -21.791 1.00 46.91 125 LYS B N 1
ATOM 2265 C CA . LYS B 1 125 ? -5.449 -10.322 -22.753 1.00 48.80 125 LYS B CA 1
ATOM 2266 C C . LYS B 1 125 ? -4.782 -8.955 -22.663 1.00 47.15 125 LYS B C 1
ATOM 2267 O O . LYS B 1 125 ? -4.484 -8.483 -21.570 1.00 42.92 125 LYS B O 1
ATOM 2273 N N . SER B 1 126 ? -4.541 -8.331 -23.813 1.00 45.45 126 SER B N 1
ATOM 2274 C CA . SER B 1 126 ? -3.964 -6.991 -23.847 1.00 40.48 126 SER B CA 1
ATOM 2275 C C . SER B 1 126 ? -4.828 -6.019 -23.055 1.00 43.84 126 SER B C 1
ATOM 2276 O O . SER B 1 126 ? -6.051 -6.132 -23.040 1.00 48.04 126 SER B O 1
ATOM 2279 N N . THR B 1 127 ? -4.179 -5.067 -22.397 1.00 39.92 127 THR B N 1
ATOM 2280 C CA . THR B 1 127 ? -4.847 -4.173 -21.464 1.00 38.62 127 THR B CA 1
ATOM 2281 C C . THR B 1 127 ? -4.512 -2.730 -21.793 1.00 36.36 127 THR B C 1
ATOM 2282 O O . THR B 1 127 ? -3.376 -2.423 -22.146 1.00 37.26 127 THR B O 1
ATOM 2286 N N . ARG B 1 128 ? -5.494 -1.842 -21.695 1.00 36.35 128 ARG B N 1
ATOM 2287 C CA . ARG B 1 128 ? -5.240 -0.429 -21.939 1.00 38.65 128 ARG B CA 1
ATOM 2288 C C . ARG B 1 128 ? -4.455 0.142 -20.765 1.00 39.86 128 ARG B C 1
ATOM 2289 O O . ARG B 1 128 ? -4.588 -0.343 -19.642 1.00 42.76 128 ARG B O 1
ATOM 2297 N N . SER B 1 129 ? -3.637 1.160 -21.018 1.00 37.63 129 SER B N 1
ATOM 2298 C CA . SER B 1 129 ? -2.812 1.738 -19.956 1.00 40.01 129 SER B CA 1
ATOM 2299 C C . SER B 1 129 ? -3.670 2.601 -19.040 1.00 44.60 129 SER B C 1
ATOM 2300 O O . SER B 1 129 ? -3.234 2.994 -17.953 1.00 41.70 129 SER B O 1
ATOM 2303 N N . THR B 1 130 ? -4.886 2.900 -19.490 1.00 40.38 130 THR B N 1
ATOM 2304 C CA . THR B 1 130 ? -5.830 3.671 -18.690 1.00 43.48 130 THR B CA 1
ATOM 2305 C C . THR B 1 130 ? -7.065 2.854 -18.329 1.00 45.62 130 THR B C 1
ATOM 2306 O O . THR B 1 130 ? -7.545 2.042 -19.124 1.00 41.12 130 THR B O 1
ATOM 2310 N N . THR B 1 131 ? -7.576 3.077 -17.123 1.00 41.08 131 THR B N 1
ATOM 2311 C CA . THR B 1 131 ? -8.772 2.396 -16.654 1.00 42.52 131 THR B CA 1
ATOM 2312 C C . THR B 1 131 ? -10.017 2.916 -17.362 1.00 40.31 131 THR B C 1
ATOM 2313 O O . THR B 1 131 ? -9.952 3.915 -18.077 1.00 38.73 131 THR B O 1
ATOM 2317 N N . ASP B 1 132 ? -11.165 2.285 -17.109 1.00 44.21 132 ASP B N 1
ATOM 2318 C CA . ASP B 1 132 ? -12.416 2.714 -17.734 1.00 45.86 132 ASP B CA 1
ATOM 2319 C C . ASP B 1 132 ? -12.900 4.059 -17.175 1.00 48.76 132 ASP B C 1
ATOM 2320 O O . ASP B 1 132 ? -13.943 4.574 -17.583 1.00 48.52 132 ASP B O 1
ATOM 2325 N N . SER B 1 133 ? -12.148 4.609 -16.228 1.00 47.61 133 SER B N 1
ATOM 2326 C CA . SER B 1 133 ? -12.414 5.949 -15.725 1.00 52.57 133 SER B CA 1
ATOM 2327 C C . SER B 1 133 ? -11.320 6.904 -16.195 1.00 56.00 133 SER B C 1
ATOM 2328 O O . SER B 1 133 ? -11.278 8.068 -15.792 1.00 56.87 133 SER B O 1
ATOM 2331 N N . GLY B 1 134 ? -10.430 6.399 -17.047 1.00 52.48 134 GLY B N 1
ATOM 2332 C CA . GLY B 1 134 ? -9.414 7.224 -17.668 1.00 49.72 134 GLY B CA 1
ATOM 2333 C C . GLY B 1 134 ? -8.206 7.469 -16.786 1.00 51.03 134 GLY B C 1
ATOM 2334 O O . GLY B 1 134 ? -7.445 8.411 -17.010 1.00 54.29 134 GLY B O 1
ATOM 2335 N N . LYS B 1 135 ? -8.017 6.617 -15.788 1.00 46.04 135 LYS B N 1
ATOM 2336 C CA . LYS B 1 135 ? -6.909 6.796 -14.863 1.00 51.52 135 LYS B CA 1
ATOM 2337 C C . LYS B 1 135 ? -5.733 5.892 -15.230 1.00 46.14 135 LYS B C 1
ATOM 2338 O O . LYS B 1 135 ? -5.907 4.713 -15.527 1.00 44.49 135 LYS B O 1
ATOM 2344 N N . ILE B 1 136 ? -4.533 6.456 -15.200 1.00 52.03 136 ILE B N 1
ATOM 2345 C CA . ILE B 1 136 ? -3.336 5.734 -15.620 1.00 46.30 136 ILE B CA 1
ATOM 2346 C C . ILE B 1 136 ? -2.975 4.624 -14.634 1.00 49.54 136 ILE B C 1
ATOM 2347 O O . ILE B 1 136 ? -3.046 4.814 -13.418 1.00 51.72 136 ILE B O 1
ATOM 2352 N N . ILE B 1 137 ? -2.625 3.456 -15.165 1.00 42.37 137 ILE B N 1
ATOM 2353 C CA . ILE B 1 137 ? -2.111 2.360 -14.350 1.00 42.90 137 ILE B CA 1
ATOM 2354 C C . ILE B 1 137 ? -0.591 2.402 -14.372 1.00 44.79 137 ILE B C 1
ATOM 2355 O O . ILE B 1 137 ? 0.019 2.075 -15.387 1.00 42.03 137 ILE B O 1
ATOM 2360 N N . PRO B 1 138 ? 0.024 2.805 -13.247 1.00 40.43 138 PRO B N 1
ATOM 2361 C CA . PRO B 1 138 ? 1.456 3.133 -13.185 1.00 46.27 138 PRO B CA 1
ATOM 2362 C C . PRO B 1 138 ? 2.419 1.971 -13.407 1.00 46.46 138 PRO B C 1
ATOM 2363 O O . PRO B 1 138 ? 3.469 2.180 -14.005 1.00 45.88 138 PRO B O 1
ATOM 2367 N N . GLU B 1 139 ? 2.097 0.776 -12.927 1.00 48.72 139 GLU B N 1
ATOM 2368 C CA . GLU B 1 139 ? 3.118 -0.266 -12.875 1.00 47.30 139 GLU B CA 1
ATOM 2369 C C . GLU B 1 139 ? 2.768 -1.549 -13.611 1.00 49.42 139 GLU B C 1
ATOM 2370 O O . GLU B 1 139 ? 1.684 -2.117 -13.438 1.00 52.63 139 GLU B O 1
ATOM 2376 N N . TRP B 1 140 ? 3.714 -1.998 -14.431 1.00 48.95 140 TRP B N 1
ATOM 2377 C CA . TRP B 1 140 ? 3.537 -3.189 -15.246 1.00 51.43 140 TRP B CA 1
ATOM 2378 C C . TRP B 1 140 ? 4.794 -4.051 -15.221 1.00 49.30 140 TRP B C 1
ATOM 2379 O O . TRP B 1 140 ? 5.903 -3.544 -15.039 1.00 54.54 140 TRP B O 1
ATOM 2390 N N . CYS B 1 141 ? 4.624 -5.353 -15.424 1.00 49.87 141 CYS B N 1
ATOM 2391 C CA . CYS B 1 141 ? 5.773 -6.250 -15.508 1.00 56.11 141 CYS B CA 1
ATOM 2392 C C . CYS B 1 141 ? 5.621 -7.247 -16.653 1.00 51.40 141 CYS B C 1
ATOM 2393 O O . CYS B 1 141 ? 4.545 -7.396 -17.211 1.00 53.88 141 CYS B O 1
ATOM 2396 N N . CYS B 1 142 ? 6.703 -7.930 -17.002 1.00 52.70 142 CYS B N 1
ATOM 2397 C CA . CYS B 1 142 ? 6.635 -9.020 -17.969 1.00 56.57 142 CYS B CA 1
ATOM 2398 C C . CYS B 1 142 ? 7.700 -10.050 -17.639 1.00 60.19 142 CYS B C 1
ATOM 2399 O O . CYS B 1 142 ? 8.792 -9.703 -17.185 1.00 58.36 142 CYS B O 1
ATOM 2402 N N . ARG B 1 143 ? 7.378 -11.319 -17.859 1.00 62.05 143 ARG B N 1
ATOM 2403 C CA . ARG B 1 143 ? 8.279 -12.390 -17.467 1.00 66.08 143 ARG B CA 1
ATOM 2404 C C . ARG B 1 143 ? 9.597 -12.339 -18.227 1.00 65.28 143 ARG B C 1
ATOM 2405 O O . ARG B 1 143 ? 10.661 -12.408 -17.616 1.00 68.48 143 ARG B O 1
ATOM 2413 N N . SER B 1 144 ? 9.546 -12.192 -19.547 1.00 62.84 144 SER B N 1
ATOM 2414 C CA . SER B 1 144 ? 10.786 -12.212 -20.313 1.00 59.38 144 SER B CA 1
ATOM 2415 C C . SER B 1 144 ? 10.717 -11.456 -21.631 1.00 58.97 144 SER B C 1
ATOM 2416 O O . SER B 1 144 ? 11.404 -11.816 -22.584 1.00 58.75 144 SER B O 1
ATOM 2419 N N . CYS B 1 145 ? 9.902 -10.409 -21.698 1.00 56.58 145 CYS B N 1
ATOM 2420 C CA . CYS B 1 145 ? 9.816 -9.643 -22.937 1.00 51.36 145 CYS B CA 1
ATOM 2421 C C . CYS B 1 145 ? 11.027 -8.712 -23.058 1.00 53.84 145 CYS B C 1
ATOM 2422 O O . CYS B 1 145 ? 11.735 -8.470 -22.076 1.00 49.07 145 CYS B O 1
ATOM 2425 N N . THR B 1 146 ? 11.276 -8.210 -24.266 1.00 50.16 146 THR B N 1
ATOM 2426 C CA . THR B 1 146 ? 12.428 -7.346 -24.514 1.00 44.21 146 THR B CA 1
ATOM 2427 C C . THR B 1 146 ? 12.093 -5.869 -24.343 1.00 45.32 146 THR B C 1
ATOM 2428 O O . THR B 1 146 ? 10.970 -5.433 -24.611 1.00 44.78 146 THR B O 1
ATOM 2432 N N . MET B 1 147 ? 13.086 -5.109 -23.899 1.00 45.14 147 MET B N 1
ATOM 2433 C CA . MET B 1 147 ? 12.961 -3.673 -23.697 1.00 42.59 147 MET B CA 1
ATOM 2434 C C . MET B 1 147 ? 13.575 -2.926 -24.877 1.00 41.63 147 MET B C 1
ATOM 2435 O O . MET B 1 147 ? 14.392 -3.487 -25.599 1.00 47.31 147 MET B O 1
ATOM 2440 N N . PRO B 1 148 ? 13.151 -1.675 -25.109 1.00 44.09 148 PRO B N 1
ATOM 2441 C CA . PRO B 1 148 ? 11.999 -1.004 -24.491 1.00 44.90 148 PRO B CA 1
ATOM 2442 C C . PRO B 1 148 ? 10.700 -1.694 -24.940 1.00 39.57 148 PRO B C 1
ATOM 2443 O O . PRO B 1 148 ? 10.681 -2.251 -26.037 1.00 40.97 148 PRO B O 1
ATOM 2447 N N . PRO B 1 149 ? 9.653 -1.680 -24.099 1.00 40.07 149 PRO B N 1
ATOM 2448 C CA . PRO B 1 149 ? 8.442 -2.477 -24.329 1.00 43.47 149 PRO B CA 1
ATOM 2449 C C . PRO B 1 149 ? 7.711 -2.080 -25.602 1.00 38.21 149 PRO B C 1
ATOM 2450 O O . PRO B 1 149 ? 7.689 -0.896 -25.936 1.00 38.93 149 PRO B O 1
ATOM 2454 N N . VAL B 1 150 ? 7.122 -3.027 -26.320 1.00 42.87 150 VAL B N 1
ATOM 2455 C CA . VAL B 1 150 ? 6.252 -2.584 -27.396 1.00 38.89 150 VAL B CA 1
ATOM 2456 C C . VAL B 1 150 ? 4.959 -2.082 -26.773 1.00 39.57 150 VAL B C 1
ATOM 2457 O O . VAL B 1 150 ? 4.506 -2.561 -25.726 1.00 38.51 150 VAL B O 1
ATOM 2461 N N . SER B 1 151 ? 4.412 -1.052 -27.395 1.00 39.21 151 SER B N 1
ATOM 2462 C CA . SER B 1 151 ? 3.138 -0.496 -26.993 1.00 41.37 151 SER B CA 1
ATOM 2463 C C . SER B 1 151 ? 2.353 -0.158 -28.249 1.00 38.38 151 SER B C 1
ATOM 2464 O O . SER B 1 151 ? 2.920 0.312 -29.244 1.00 33.74 151 SER B O 1
ATOM 2467 N N . PHE B 1 152 ? 1.053 -0.422 -28.202 1.00 38.53 152 PHE B N 1
ATOM 2468 C CA . PHE B 1 152 ? 0.150 -0.087 -29.290 1.00 29.81 152 PHE B CA 1
ATOM 2469 C C . PHE B 1 152 ? -0.454 1.284 -29.034 1.00 36.67 152 PHE B C 1
ATOM 2470 O O . PHE B 1 152 ? -1.013 1.526 -27.978 1.00 41.04 152 PHE B O 1
ATOM 2478 N N . HIS B 1 153 ? -0.361 2.183 -29.994 1.00 36.68 153 HIS B N 1
ATOM 2479 C CA . HIS B 1 153 ? -1.002 3.479 -29.860 1.00 38.48 153 HIS B CA 1
ATOM 2480 C C . HIS B 1 153 ? -2.180 3.535 -30.823 1.00 40.01 153 HIS B C 1
ATOM 2481 O O . HIS B 1 153 ? -2.004 3.490 -32.044 1.00 39.17 153 HIS B O 1
ATOM 2488 N N . GLY B 1 154 ? -3.384 3.592 -30.257 1.00 38.24 154 GLY B N 1
ATOM 2489 C CA . GLY B 1 154 ? -4.605 3.454 -31.031 1.00 36.70 154 GLY B CA 1
ATOM 2490 C C . GLY B 1 154 ? -5.742 4.401 -30.679 1.00 37.83 154 GLY B C 1
ATOM 2491 O O . GLY B 1 154 ? -5.560 5.386 -29.963 1.00 37.32 154 GLY B O 1
ATOM 2492 N N . SER B 1 155 ? -6.930 4.079 -31.185 1.00 38.26 155 SER B N 1
ATOM 2493 C CA . SER B 1 155 ? -8.055 5.007 -31.217 1.00 43.52 155 SER B CA 1
ATOM 2494 C C . SER B 1 155 ? -8.475 5.512 -29.843 1.00 40.39 155 SER B C 1
ATOM 2495 O O . SER B 1 155 ? -8.847 6.674 -29.692 1.00 42.70 155 SER B O 1
ATOM 2498 N N . ASP B 1 156 ? -8.412 4.644 -28.843 1.00 35.82 156 ASP B N 1
ATOM 2499 C CA . ASP B 1 156 ? -8.823 5.040 -27.508 1.00 44.39 156 ASP B CA 1
ATOM 2500 C C . ASP B 1 156 ? -7.630 5.109 -26.568 1.00 45.63 156 ASP B C 1
ATOM 2501 O O . ASP B 1 156 ? -7.795 5.030 -25.354 1.00 43.86 156 ASP B O 1
ATOM 2506 N N . GLY B 1 157 ? -6.428 5.255 -27.125 1.00 46.26 157 GLY B N 1
ATOM 2507 C CA . GLY B 1 157 ? -5.259 5.433 -26.278 1.00 46.13 157 GLY B CA 1
ATOM 2508 C C . GLY B 1 157 ? -4.183 4.376 -26.417 1.00 45.71 157 GLY B C 1
ATOM 2509 O O . GLY B 1 157 ? -4.044 3.737 -27.462 1.00 39.39 157 GLY B O 1
ATOM 2510 N N . CYS B 1 158 ? -3.417 4.192 -25.347 1.00 44.80 158 CYS B N 1
ATOM 2511 C CA . CYS B 1 158 ? -2.247 3.329 -25.379 1.00 40.64 158 CYS B CA 1
ATOM 2512 C C . CYS B 1 158 ? -2.532 1.958 -24.764 1.00 42.49 158 CYS B C 1
ATOM 2513 O O . CYS B 1 158 ? -3.179 1.852 -23.722 1.00 41.23 158 CYS B O 1
ATOM 2516 N N . TRP B 1 159 ? -2.037 0.912 -25.414 1.00 34.17 159 TRP B N 1
ATOM 2517 C CA . TRP B 1 159 ? -2.244 -0.465 -24.977 1.00 35.83 159 TRP B CA 1
ATOM 2518 C C . TRP B 1 159 ? -0.929 -1.224 -24.876 1.00 37.32 159 TRP B C 1
ATOM 2519 O O . TRP B 1 159 ? 0.047 -0.865 -25.534 1.00 37.03 159 TRP B O 1
ATOM 2530 N N . TYR B 1 160 ? -0.909 -2.292 -24.083 1.00 34.59 160 TYR B N 1
ATOM 2531 C CA . TYR B 1 160 ? 0.273 -3.145 -23.994 1.00 36.27 160 TYR B CA 1
ATOM 2532 C C . TYR B 1 160 ? 0.018 -4.514 -24.618 1.00 37.50 160 TYR B C 1
ATOM 2533 O O . TYR B 1 160 ? -1.126 -4.951 -24.697 1.00 36.38 160 TYR B O 1
ATOM 2542 N N . PRO B 1 161 ? 1.085 -5.192 -25.072 1.00 36.31 161 PRO B N 1
ATOM 2543 C CA . PRO B 1 161 ? 0.973 -6.547 -25.620 1.00 33.52 161 PRO B CA 1
ATOM 2544 C C . PRO B 1 161 ? 0.652 -7.575 -24.544 1.00 35.82 161 PRO B C 1
ATOM 2545 O O . PRO B 1 161 ? 0.667 -7.242 -23.360 1.00 34.19 161 PRO B O 1
ATOM 2549 N N . MET B 1 162 ? 0.391 -8.812 -24.953 1.00 36.16 162 MET B N 1
ATOM 2550 C CA . MET B 1 162 ? -0.083 -9.843 -24.029 1.00 40.83 162 MET B CA 1
ATOM 2551 C C . MET B 1 162 ? 0.906 -10.158 -22.912 1.00 40.79 162 MET B C 1
ATOM 2552 O O . MET B 1 162 ? 0.505 -10.551 -21.815 1.00 45.30 162 MET B O 1
ATOM 2557 N N . GLU B 1 163 ? 2.194 -9.994 -23.197 1.00 40.80 163 GLU B N 1
ATOM 2558 C CA . GLU B 1 163 ? 3.246 -10.338 -22.246 1.00 40.16 163 GLU B CA 1
ATOM 2559 C C . GLU B 1 163 ? 3.276 -9.394 -21.046 1.00 43.70 163 GLU B C 1
ATOM 2560 O O . GLU B 1 163 ? 3.616 -9.794 -19.936 1.00 50.08 163 GLU B O 1
ATOM 2566 N N . ILE B 1 164 ? 2.906 -8.142 -21.278 1.00 42.51 164 ILE B N 1
ATOM 2567 C CA . ILE B 1 164 ? 3.038 -7.102 -20.274 1.00 42.22 164 ILE B CA 1
ATOM 2568 C C . ILE B 1 164 ? 1.746 -6.955 -19.455 1.00 49.05 164 ILE B C 1
ATOM 2569 O O . ILE B 1 164 ? 0.688 -6.625 -19.990 1.00 42.29 164 ILE B O 1
ATOM 2574 N N . ARG B 1 165 ? 1.861 -7.217 -18.152 1.00 49.52 165 ARG B N 1
ATOM 2575 C CA . ARG B 1 165 ? 0.729 -7.299 -17.226 1.00 51.49 165 ARG B CA 1
ATOM 2576 C C . ARG B 1 165 ? 0.680 -6.136 -16.235 1.00 53.62 165 ARG B C 1
ATOM 2577 O O . ARG B 1 165 ? 1.721 -5.716 -15.712 1.00 50.66 165 ARG B O 1
ATOM 2585 N N . PRO B 1 166 ? -0.533 -5.636 -15.946 1.00 48.09 166 PRO B N 1
ATOM 2586 C CA . PRO B 1 166 ? -0.710 -4.565 -14.959 1.00 52.02 166 PRO B CA 1
ATOM 2587 C C . PRO B 1 166 ? -0.564 -5.084 -13.524 1.00 55.55 166 PRO B C 1
ATOM 2588 O O . PRO B 1 166 ? -0.985 -6.207 -13.252 1.00 50.69 166 PRO B O 1
ATOM 2592 N N . MET B 1 167 ? 0.026 -4.279 -12.639 1.00 56.19 167 MET B N 1
ATOM 2593 C CA . MET B 1 167 ? 0.242 -4.661 -11.236 1.00 62.97 167 MET B CA 1
ATOM 2594 C C . MET B 1 167 ? -0.568 -3.806 -10.262 1.00 63.59 167 MET B C 1
ATOM 2595 O O . MET B 1 167 ? -0.978 -2.697 -10.603 1.00 60.64 167 MET B O 1
ATOM 2600 N N . LYS B 1 168 ? -0.774 -4.328 -9.050 1.00 72.66 168 LYS B N 1
ATOM 2601 C CA . LYS B 1 168 ? -1.433 -3.603 -7.956 1.00 69.77 168 LYS B CA 1
ATOM 2602 C C . LYS B 1 168 ? -2.663 -2.817 -8.387 1.00 74.90 168 LYS B C 1
ATOM 2603 O O . LYS B 1 168 ? -2.776 -1.621 -8.119 1.00 75.24 168 LYS B O 1
ATOM 2609 N N . THR B 1 169 ? -3.588 -3.496 -9.051 1.00 73.90 169 THR B N 1
ATOM 2610 C CA . THR B 1 169 ? -4.762 -2.824 -9.575 1.00 78.31 169 THR B CA 1
ATOM 2611 C C . THR B 1 169 ? -5.989 -3.712 -9.454 1.00 76.72 169 THR B C 1
ATOM 2612 O O . THR B 1 169 ? -5.914 -4.921 -9.679 1.00 76.69 169 THR B O 1
ATOM 2616 N N . SER B 1 170 ? -7.117 -3.118 -9.084 1.00 81.21 170 SER B N 1
ATOM 2617 C CA . SER B 1 170 ? -8.346 -3.887 -9.015 1.00 83.04 170 SER B CA 1
ATOM 2618 C C . SER B 1 170 ? -8.823 -4.213 -10.425 1.00 80.45 170 SER B C 1
ATOM 2619 O O . SER B 1 170 ? -8.917 -3.355 -11.306 1.00 77.07 170 SER B O 1
ATOM 2622 N N . ASP B 1 171 ? -9.098 -5.493 -10.613 1.00 77.37 171 ASP B N 1
ATOM 2623 C CA . ASP B 1 171 ? -9.492 -6.069 -11.886 1.00 72.34 171 ASP B CA 1
ATOM 2624 C C . ASP B 1 171 ? -10.659 -5.338 -12.576 1.00 70.17 171 ASP B C 1
ATOM 2625 O O . ASP B 1 171 ? -10.585 -5.048 -13.771 1.00 71.03 171 ASP B O 1
ATOM 2630 N N . SER B 1 172 ? -11.710 -5.016 -11.824 1.00 64.08 172 SER B N 1
ATOM 2631 C CA . SER B 1 172 ? -12.994 -4.607 -12.410 1.00 65.08 172 SER B CA 1
ATOM 2632 C C . SER B 1 172 ? -12.983 -3.357 -13.296 1.00 57.26 172 SER B C 1
ATOM 2633 O O . SER B 1 172 ? -13.884 -3.186 -14.109 1.00 59.11 172 SER B O 1
ATOM 2636 N N . HIS B 1 173 ? -12.000 -2.476 -13.156 1.00 57.88 173 HIS B N 1
ATOM 2637 C CA . HIS B 1 173 ? -12.014 -1.276 -13.992 1.00 59.02 173 HIS B CA 1
ATOM 2638 C C . HIS B 1 173 ? -10.930 -1.312 -15.075 1.00 55.78 173 HIS B C 1
ATOM 2639 O O . HIS B 1 173 ? -10.651 -0.305 -15.728 1.00 48.58 173 HIS B O 1
ATOM 2646 N N . LEU B 1 174 ? -10.348 -2.490 -15.276 1.00 48.49 174 LEU B N 1
ATOM 2647 C CA . LEU B 1 174 ? -9.374 -2.691 -16.343 1.00 52.75 174 LEU B CA 1
ATOM 2648 C C . LEU B 1 174 ? -10.081 -2.809 -17.692 1.00 51.63 174 LEU B C 1
ATOM 2649 O O . LEU B 1 174 ? -11.225 -3.263 -17.770 1.00 47.84 174 LEU B O 1
ATOM 2654 N N . VAL B 1 175 ? -9.397 -2.395 -18.754 1.00 53.20 175 VAL B N 1
ATOM 2655 C CA . VAL B 1 175 ? -9.954 -2.485 -20.099 1.00 44.29 175 VAL B CA 1
ATOM 2656 C C . VAL B 1 175 ? -9.182 -3.501 -20.929 1.00 51.86 175 VAL B C 1
ATOM 2657 O O . VAL B 1 175 ? -7.983 -3.325 -21.175 1.00 46.76 175 VAL B O 1
ATOM 2661 N N . ARG B 1 176 ? -9.858 -4.562 -21.365 1.00 46.88 176 ARG B N 1
ATOM 2662 C CA . ARG B 1 176 ? -9.188 -5.574 -22.180 1.00 52.65 176 ARG B CA 1
ATOM 2663 C C . ARG B 1 176 ? -9.709 -5.677 -23.595 1.00 50.68 176 ARG B C 1
ATOM 2664 O O . ARG B 1 176 ? -10.865 -5.358 -23.884 1.00 46.39 176 ARG B O 1
ATOM 2672 N N . SER B 1 177 ? -8.838 -6.175 -24.465 1.00 40.88 177 SER B N 1
ATOM 2673 C CA . SER B 1 177 ? -9.182 -6.423 -25.855 1.00 45.79 177 SER B CA 1
ATOM 2674 C C . SER B 1 177 ? -10.103 -7.625 -26.027 1.00 46.73 177 SER B C 1
ATOM 2675 O O . SER B 1 177 ? -9.953 -8.642 -25.346 1.00 46.62 177 SER B O 1
ATOM 2678 N N . TRP B 1 178 ? -11.031 -7.500 -26.971 1.00 57.36 178 TRP B N 1
ATOM 2679 C CA . TRP B 1 178 ? -11.984 -8.557 -27.295 1.00 63.41 178 TRP B CA 1
ATOM 2680 C C . TRP B 1 178 ? -11.526 -9.416 -28.468 1.00 65.61 178 TRP B C 1
ATOM 2681 O O . TRP B 1 178 ? -12.291 -10.238 -28.978 1.00 62.43 178 TRP B O 1
ATOM 2692 N N . VAL B 1 179 ? -10.288 -9.216 -28.907 1.00 61.26 179 VAL B N 1
ATOM 2693 C CA . VAL B 1 179 ? -9.790 -9.926 -30.077 1.00 62.85 179 VAL B CA 1
ATOM 2694 C C . VAL B 1 179 ? -9.476 -11.385 -29.755 1.00 67.29 179 VAL B C 1
ATOM 2695 O O . VAL B 1 179 ? -8.752 -11.688 -28.803 1.00 61.85 179 VAL B O 1
ATOM 2699 N N . THR B 1 180 ? -10.056 -12.279 -30.550 1.00 67.89 180 THR B N 1
ATOM 2700 C CA . THR B 1 180 ? -9.762 -13.705 -30.496 1.00 67.62 180 THR B CA 1
ATOM 2701 C C . THR B 1 180 ? -9.322 -14.123 -31.890 1.00 68.90 180 THR B C 1
ATOM 2702 O O . THR B 1 180 ? -10.130 -14.578 -32.705 1.00 71.82 180 THR B O 1
ATOM 2706 N N . ALA B 1 181 ? -8.035 -13.941 -32.161 1.00 80.51 181 ALA B N 1
ATOM 2707 C CA . ALA B 1 181 ? -7.486 -14.118 -33.498 1.00 74.39 181 ALA B CA 1
ATOM 2708 C C . ALA B 1 181 ? -7.001 -15.545 -33.724 1.00 74.60 181 ALA B C 1
ATOM 2709 O O . ALA B 1 181 ? -5.961 -15.945 -33.201 1.00 78.93 181 ALA B O 1
ATOM 2711 N N . SER C 1 5 ? 5.492 26.288 20.977 1.00 117.42 5 SER C N 1
ATOM 2712 C CA . SER C 1 5 ? 6.296 25.101 21.075 1.00 115.43 5 SER C CA 1
ATOM 2713 C C . SER C 1 5 ? 5.468 23.863 21.540 1.00 111.62 5 SER C C 1
ATOM 2714 O O . SER C 1 5 ? 5.830 23.209 22.507 1.00 114.76 5 SER C O 1
ATOM 2717 N N . VAL C 1 6 ? 4.431 23.477 20.791 1.00 94.34 6 VAL C N 1
ATOM 2718 C CA . VAL C 1 6 ? 3.871 22.135 20.919 1.00 90.03 6 VAL C CA 1
ATOM 2719 C C . VAL C 1 6 ? 4.889 21.253 20.203 1.00 79.25 6 VAL C C 1
ATOM 2720 O O . VAL C 1 6 ? 5.319 21.562 19.093 1.00 76.62 6 VAL C O 1
ATOM 2724 N N . ASP C 1 7 ? 5.372 20.221 20.875 1.00 69.36 7 ASP C N 1
ATOM 2725 C CA . ASP C 1 7 ? 6.319 19.339 20.211 1.00 59.72 7 ASP C CA 1
ATOM 2726 C C . ASP C 1 7 ? 5.555 18.286 19.430 1.00 57.64 7 ASP C C 1
ATOM 2727 O O . ASP C 1 7 ? 4.437 17.934 19.793 1.00 62.14 7 ASP C O 1
ATOM 2732 N N . CYS C 1 8 ? 6.149 17.795 18.348 1.00 66.93 8 CYS C N 1
ATOM 2733 C CA . CYS C 1 8 ? 5.574 16.674 17.614 1.00 65.03 8 CYS C CA 1
ATOM 2734 C C . CYS C 1 8 ? 5.463 15.465 18.541 1.00 67.29 8 CYS C C 1
ATOM 2735 O O . CYS C 1 8 ? 6.101 15.423 19.595 1.00 71.78 8 CYS C O 1
ATOM 2738 N N . ASP C 1 9 ? 4.657 14.484 18.152 1.00 84.25 9 ASP C N 1
ATOM 2739 C CA . ASP C 1 9 ? 4.461 13.297 18.983 1.00 85.55 9 ASP C CA 1
ATOM 2740 C C . ASP C 1 9 ? 5.735 12.459 19.097 1.00 75.79 9 ASP C C 1
ATOM 2741 O O . ASP C 1 9 ? 6.071 11.711 18.181 1.00 74.90 9 ASP C O 1
ATOM 2746 N N . GLY C 1 10 ? 6.423 12.570 20.231 1.00 61.96 10 GLY C N 1
ATOM 2747 C CA . GLY C 1 10 ? 7.683 11.870 20.440 1.00 58.26 10 GLY C CA 1
ATOM 2748 C C . GLY C 1 10 ? 7.613 10.357 20.323 1.00 53.73 10 GLY C C 1
ATOM 2749 O O . GLY C 1 10 ? 8.608 9.704 20.003 1.00 47.85 10 GLY C O 1
ATOM 2750 N N . ALA C 1 11 ? 6.430 9.802 20.566 1.00 54.87 11 ALA C N 1
ATOM 2751 C CA . ALA C 1 11 ? 6.233 8.355 20.602 1.00 54.06 11 ALA C CA 1
ATOM 2752 C C . ALA C 1 11 ? 6.449 7.685 19.249 1.00 51.42 11 ALA C C 1
ATOM 2753 O O . ALA C 1 11 ? 6.724 6.487 19.182 1.00 55.07 11 ALA C O 1
ATOM 2755 N N . ILE C 1 12 ? 6.321 8.450 18.171 1.00 50.55 12 ILE C N 1
ATOM 2756 C CA . ILE C 1 12 ? 6.469 7.888 16.835 1.00 46.26 12 ILE C CA 1
ATOM 2757 C C . ILE C 1 12 ? 7.679 8.461 16.093 1.00 51.16 12 ILE C C 1
ATOM 2758 O O . ILE C 1 12 ? 7.807 8.292 14.884 1.00 44.54 12 ILE C O 1
ATOM 2763 N N . LEU C 1 13 ? 8.562 9.133 16.826 1.00 47.54 13 LEU C N 1
ATOM 2764 C CA . LEU C 1 13 ? 9.755 9.731 16.242 1.00 42.31 13 LEU C CA 1
ATOM 2765 C C . LEU C 1 13 ? 10.992 8.927 16.589 1.00 39.61 13 LEU C C 1
ATOM 2766 O O . LEU C 1 13 ? 11.050 8.278 17.637 1.00 39.59 13 LEU C O 1
ATOM 2771 N N . GLY C 1 14 ? 11.988 8.992 15.718 1.00 35.99 14 GLY C N 1
ATOM 2772 C CA . GLY C 1 14 ? 13.262 8.359 15.991 1.00 35.68 14 GLY C CA 1
ATOM 2773 C C . GLY C 1 14 ? 14.413 9.099 15.337 1.00 33.44 14 GLY C C 1
ATOM 2774 O O . GLY C 1 14 ? 14.212 9.967 14.489 1.00 34.59 14 GLY C O 1
ATOM 2775 N N . ALA C 1 15 ? 15.626 8.757 15.742 1.00 34.29 15 ALA C N 1
ATOM 2776 C CA . ALA C 1 15 ? 16.824 9.352 15.175 1.00 34.27 15 ALA C CA 1
ATOM 2777 C C . ALA C 1 15 ? 17.990 8.433 15.461 1.00 33.20 15 ALA C C 1
ATOM 2778 O O . ALA C 1 15 ? 17.978 7.694 16.442 1.00 36.15 15 ALA C O 1
ATOM 2780 N N . ALA C 1 16 ? 18.991 8.460 14.595 1.00 29.79 16 ALA C N 1
ATOM 2781 C CA . ALA C 1 16 ? 20.141 7.595 14.776 1.00 31.85 16 ALA C CA 1
ATOM 2782 C C . ALA C 1 16 ? 21.360 8.168 14.090 1.00 36.95 16 ALA C C 1
ATOM 2783 O O . ALA C 1 16 ? 21.252 8.791 13.039 1.00 36.50 16 ALA C O 1
ATOM 2785 N N . VAL C 1 17 ? 22.519 7.952 14.700 1.00 37.27 17 VAL C N 1
ATOM 2786 C CA . VAL C 1 17 ? 23.784 8.371 14.123 1.00 38.27 17 VAL C CA 1
ATOM 2787 C C . VAL C 1 17 ? 24.788 7.222 14.304 1.00 39.79 17 VAL C C 1
ATOM 2788 O O . VAL C 1 17 ? 24.794 6.564 15.336 1.00 36.25 17 VAL C O 1
ATOM 2792 N N . ASN C 1 18 ? 25.593 6.948 13.282 1.00 42.94 18 ASN C N 1
ATOM 2793 C CA . ASN C 1 18 ? 26.646 5.936 13.351 1.00 44.46 18 ASN C CA 1
ATOM 2794 C C . ASN C 1 18 ? 27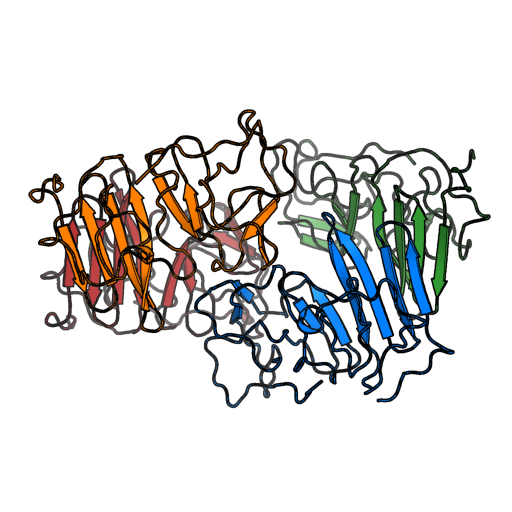.774 6.393 12.441 1.00 46.90 18 ASN C C 1
ATOM 2795 O O . ASN C 1 18 ? 27.583 6.582 11.228 1.00 41.49 18 ASN C O 1
ATOM 2800 N N . GLY C 1 19 ? 28.941 6.607 13.037 1.00 44.63 19 GLY C N 1
ATOM 2801 C CA . GLY C 1 19 ? 30.087 7.106 12.301 1.00 47.03 19 GLY C CA 1
ATOM 2802 C C . GLY C 1 19 ? 29.811 8.418 11.586 1.00 43.35 19 GLY C C 1
ATOM 2803 O O . GLY C 1 19 ? 29.637 9.459 12.220 1.00 42.77 19 GLY C O 1
ATOM 2804 N N . LYS C 1 20 ? 29.758 8.369 10.259 1.00 40.03 20 LYS C N 1
ATOM 2805 C CA . LYS C 1 20 ? 29.541 9.579 9.470 1.00 41.15 20 LYS C CA 1
ATOM 2806 C C . LYS C 1 20 ? 28.139 9.650 8.860 1.00 39.61 20 LYS C C 1
ATOM 2807 O O . LYS C 1 20 ? 27.908 10.427 7.927 1.00 40.53 20 LYS C O 1
ATOM 2813 N N . LYS C 1 21 ? 27.214 8.844 9.378 1.00 34.30 21 LYS C N 1
ATOM 2814 C CA . LYS C 1 21 ? 25.846 8.812 8.850 1.00 39.33 21 LYS C CA 1
ATOM 2815 C C . LYS C 1 21 ? 24.816 9.114 9.934 1.00 39.43 21 LYS C C 1
ATOM 2816 O O . LYS C 1 21 ? 25.018 8.763 11.096 1.00 34.50 21 LYS C O 1
ATOM 2822 N N . SER C 1 22 ? 23.711 9.757 9.559 1.00 36.21 22 SER C N 1
ATOM 2823 C CA . SER C 1 22 ? 22.631 9.977 10.515 1.00 35.65 22 SER C CA 1
ATOM 2824 C C . SER C 1 22 ? 21.275 10.137 9.842 1.00 35.79 22 SER C C 1
ATOM 2825 O O . SER C 1 22 ? 21.177 10.294 8.629 1.00 35.92 22 SER C O 1
ATOM 2828 N N . ALA C 1 23 ? 20.227 10.095 10.656 1.00 31.81 23 ALA C N 1
ATOM 2829 C CA . ALA C 1 23 ? 18.869 10.290 10.182 1.00 33.37 23 ALA C CA 1
ATOM 2830 C C . ALA C 1 23 ? 17.962 10.695 11.326 1.00 33.13 23 ALA C C 1
ATOM 2831 O O . ALA C 1 23 ? 18.114 10.212 12.448 1.00 31.64 23 ALA C O 1
ATOM 2833 N N . HIS C 1 24 ? 17.045 11.613 11.032 1.00 34.51 24 HIS C N 1
ATOM 2834 C CA . HIS C 1 24 ? 15.888 11.891 11.879 1.00 29.20 24 HIS C CA 1
ATOM 2835 C C . HIS C 1 24 ? 14.655 11.460 11.106 1.00 34.39 24 HIS C C 1
ATOM 2836 O O . HIS C 1 24 ? 14.498 11.830 9.943 1.00 33.19 24 HIS C O 1
ATOM 2843 N N . GLY C 1 25 ? 13.782 10.686 11.736 1.00 35.89 25 GLY C N 1
ATOM 2844 C CA . GLY C 1 25 ? 12.666 10.107 11.017 1.00 35.79 25 GLY C CA 1
ATOM 2845 C C . GLY C 1 25 ? 11.361 9.961 11.777 1.00 35.90 25 GLY C C 1
ATOM 2846 O O . GLY C 1 25 ? 11.320 9.938 13.013 1.00 36.58 25 GLY C O 1
ATOM 2847 N N . SER C 1 26 ? 10.298 9.853 10.988 1.00 36.91 26 SER C N 1
ATOM 2848 C CA . SER C 1 26 ? 8.929 9.658 11.441 1.00 40.98 26 SER C CA 1
ATOM 2849 C C . SER C 1 26 ? 8.177 9.077 10.243 1.00 40.65 26 SER C C 1
ATOM 2850 O O . SER C 1 26 ? 8.657 9.191 9.113 1.00 40.95 26 SER C O 1
ATOM 2853 N N . PRO C 1 27 ? 7.001 8.464 10.469 1.00 50.19 27 PRO C N 1
ATOM 2854 C CA . PRO C 1 27 ? 6.292 7.867 9.328 1.00 53.25 27 PRO C CA 1
ATOM 2855 C C . PRO C 1 27 ? 6.017 8.841 8.178 1.00 51.19 27 PRO C C 1
ATOM 2856 O O . PRO C 1 27 ? 5.855 8.382 7.050 1.00 62.29 27 PRO C O 1
ATOM 2860 N N . THR C 1 28 ? 5.998 10.146 8.438 1.00 45.51 28 THR C N 1
ATOM 2861 C CA . THR C 1 28 ? 5.753 11.114 7.365 1.00 49.94 28 THR C CA 1
ATOM 2862 C C . THR C 1 28 ? 6.960 11.991 7.050 1.00 51.04 28 THR C C 1
ATOM 2863 O O . THR C 1 28 ? 6.855 12.926 6.249 1.00 51.24 28 THR C O 1
ATOM 2867 N N . PHE C 1 29 ? 8.106 11.694 7.659 1.00 45.61 29 PHE C N 1
ATOM 2868 C CA . PHE C 1 29 ? 9.266 12.567 7.499 1.00 41.87 29 PHE C CA 1
ATOM 2869 C C . PHE C 1 29 ? 10.584 11.801 7.555 1.00 41.19 29 PHE C C 1
ATOM 2870 O O . PHE C 1 29 ? 10.744 10.886 8.355 1.00 40.51 29 PHE C O 1
ATOM 2878 N N . TRP C 1 30 ? 11.531 12.169 6.698 1.00 41.77 30 TRP C N 1
ATOM 2879 C CA . TRP C 1 30 ? 12.854 11.556 6.743 1.00 38.01 30 TRP C CA 1
ATOM 2880 C C . TRP C 1 30 ? 13.930 12.540 6.344 1.00 41.63 30 TRP C C 1
ATOM 2881 O O . TRP C 1 30 ? 13.923 13.069 5.243 1.00 37.84 30 TRP C O 1
ATOM 2892 N N . MET C 1 31 ? 14.863 12.779 7.252 1.00 37.11 31 MET C N 1
ATOM 2893 C CA . MET C 1 31 ? 16.033 13.580 6.945 1.00 32.39 31 MET C CA 1
ATOM 2894 C C . MET C 1 31 ? 17.267 12.733 7.162 1.00 36.20 31 MET C C 1
ATOM 2895 O O . MET C 1 31 ? 17.565 12.360 8.288 1.00 37.29 31 MET C O 1
ATOM 2900 N N . GLY C 1 32 ? 17.965 12.405 6.080 1.00 37.46 32 GLY C N 1
ATOM 2901 C CA . GLY C 1 32 ? 19.219 11.686 6.171 1.00 36.20 32 GLY C CA 1
ATOM 2902 C C . GLY C 1 32 ? 20.379 12.642 5.984 1.00 40.59 32 GLY C C 1
ATOM 2903 O O . GLY C 1 32 ? 20.397 13.425 5.034 1.00 36.05 32 GLY C O 1
ATOM 2904 N N . SER C 1 33 ? 21.339 12.590 6.901 1.00 32.56 33 SER C N 1
ATOM 2905 C CA . SER C 1 33 ? 22.494 13.466 6.841 1.00 35.47 33 SER C CA 1
ATOM 2906 C C . SER C 1 33 ? 23.797 12.661 6.851 1.00 34.05 33 SER C C 1
ATOM 2907 O O . SER C 1 33 ? 23.807 11.465 7.163 1.00 32.75 33 SER C O 1
ATOM 2910 N N . HIS C 1 34 ? 24.887 13.327 6.491 1.00 32.60 34 HIS C N 1
ATOM 2911 C CA . HIS C 1 34 ? 26.207 12.702 6.480 1.00 37.97 34 HIS C CA 1
ATOM 2912 C C . HIS C 1 34 ? 27.293 13.733 6.754 1.00 41.52 34 HIS C C 1
ATOM 2913 O O . HIS C 1 34 ? 27.096 14.933 6.553 1.00 43.58 34 HIS C O 1
ATOM 2920 N N . GLU C 1 35 ? 28.428 13.257 7.253 1.00 42.20 35 GLU C N 1
ATOM 2921 C CA . GLU C 1 35 ? 29.572 14.121 7.501 1.00 48.35 35 GLU C CA 1
ATOM 2922 C C . GLU C 1 35 ? 30.547 14.044 6.334 1.00 57.21 35 GLU C C 1
ATOM 2923 O O . GLU C 1 35 ? 31.076 12.976 6.017 1.00 55.00 35 GLU C O 1
ATOM 2929 N N . VAL C 1 36 ? 30.759 15.178 5.681 1.00 61.97 36 VAL C N 1
ATOM 2930 C CA . VAL C 1 36 ? 31.743 15.263 4.615 1.00 63.99 36 VAL C CA 1
ATOM 2931 C C . VAL C 1 36 ? 32.820 16.265 4.995 1.00 71.50 36 VAL C C 1
ATOM 2932 O O . VAL C 1 36 ? 32.524 17.417 5.317 1.00 70.43 36 VAL C O 1
ATOM 2936 N N . ASN C 1 37 ? 34.069 15.811 4.960 1.00 94.06 37 ASN C N 1
ATOM 2937 C CA . ASN C 1 37 ? 35.215 16.655 5.262 1.00 96.59 37 ASN C CA 1
ATOM 2938 C C . ASN C 1 37 ? 35.085 17.319 6.626 1.00 92.40 37 ASN C C 1
ATOM 2939 O O . ASN C 1 37 ? 35.589 18.419 6.845 1.00 96.28 37 ASN C O 1
ATOM 2944 N N . GLY C 1 38 ? 34.388 16.647 7.535 1.00 71.94 38 GLY C N 1
ATOM 2945 C CA . GLY C 1 38 ? 34.211 17.151 8.882 1.00 67.73 38 GLY C CA 1
ATOM 2946 C C . GLY C 1 38 ? 32.933 17.936 9.109 1.00 69.46 38 GLY C C 1
ATOM 2947 O O . GLY C 1 38 ? 32.586 18.244 10.249 1.00 70.46 38 GLY C O 1
ATOM 2948 N N . THR C 1 39 ? 32.224 18.261 8.032 1.00 65.38 39 THR C N 1
ATOM 2949 C CA . THR C 1 39 ? 31.001 19.051 8.154 1.00 60.59 39 THR C CA 1
ATOM 2950 C C . THR C 1 39 ? 29.750 18.225 7.858 1.00 49.75 39 THR C C 1
ATOM 2951 O O . THR C 1 39 ? 29.646 17.585 6.813 1.00 43.72 39 THR C O 1
ATOM 2955 N N . TRP C 1 40 ? 28.814 18.238 8.802 1.00 51.48 40 TRP C N 1
ATOM 2956 C CA . TRP C 1 40 ? 27.562 17.509 8.662 1.00 49.48 40 TRP C CA 1
ATOM 2957 C C . TRP C 1 40 ? 26.571 18.261 7.772 1.00 45.67 40 TRP C C 1
ATOM 2958 O O . TRP C 1 40 ? 26.385 19.472 7.914 1.00 44.39 40 TRP C O 1
ATOM 2969 N N . MET C 1 41 ? 25.934 17.537 6.860 1.00 41.13 41 MET C N 1
ATOM 2970 C CA . MET C 1 41 ? 24.943 18.142 5.971 1.00 40.35 41 MET C CA 1
ATOM 2971 C C . MET C 1 41 ? 23.891 17.144 5.529 1.00 37.50 41 MET C C 1
ATOM 2972 O O . MET C 1 41 ? 24.133 15.935 5.514 1.00 34.93 41 MET C O 1
ATOM 2977 N N . ILE C 1 42 ? 22.727 17.669 5.154 1.00 32.64 42 ILE C N 1
ATOM 2978 C CA . ILE C 1 42 ? 21.644 16.861 4.625 1.00 33.91 42 ILE C CA 1
ATOM 2979 C C . ILE C 1 42 ? 21.996 16.259 3.268 1.00 34.46 42 ILE C C 1
ATOM 2980 O O . ILE C 1 42 ? 22.428 16.972 2.372 1.00 32.75 42 ILE C O 1
ATOM 2985 N N . HIS C 1 43 ? 21.821 14.948 3.120 1.00 35.38 43 HIS C N 1
ATOM 2986 C CA . HIS C 1 43 ? 21.875 14.330 1.797 1.00 36.24 43 HIS C CA 1
ATOM 2987 C C . HIS C 1 43 ? 20.485 13.875 1.352 1.00 38.60 43 HIS C C 1
ATOM 2988 O O . HIS C 1 43 ? 20.256 13.615 0.176 1.00 43.81 43 HIS C O 1
ATOM 2995 N N . THR C 1 44 ? 19.554 13.777 2.291 1.00 34.04 44 THR C N 1
ATOM 2996 C CA . THR C 1 44 ? 18.196 13.378 1.944 1.00 37.66 44 THR C CA 1
ATOM 2997 C C . THR C 1 44 ? 17.185 14.099 2.825 1.00 38.73 44 THR C C 1
ATOM 2998 O O . THR C 1 44 ? 17.416 14.299 4.015 1.00 34.23 44 THR C O 1
ATOM 3002 N N . LEU C 1 45 ? 16.077 14.519 2.225 1.00 37.65 45 LEU C N 1
ATOM 3003 C CA . LEU C 1 45 ? 14.987 15.133 2.966 1.00 35.94 45 LEU C CA 1
ATOM 3004 C C . LEU C 1 45 ? 13.694 14.871 2.217 1.00 43.23 45 LEU C C 1
ATOM 3005 O O . LEU C 1 45 ? 13.476 15.407 1.135 1.00 46.86 45 LEU C O 1
ATOM 3010 N N . GLU C 1 46 ? 12.843 14.047 2.808 1.00 42.69 46 GLU C N 1
ATOM 3011 C CA . GLU C 1 46 ? 11.570 13.667 2.221 1.00 50.58 46 GLU C CA 1
ATOM 3012 C C . GLU C 1 46 ? 10.451 13.956 3.209 1.00 49.70 46 GLU C C 1
ATOM 3013 O O . GLU C 1 46 ? 10.498 13.494 4.348 1.00 44.12 46 GLU C O 1
ATOM 3019 N N . THR C 1 47 ? 9.461 14.732 2.779 1.00 43.81 47 THR C N 1
ATOM 3020 C CA . THR C 1 47 ? 8.283 15.009 3.599 1.00 43.90 47 THR C CA 1
ATOM 3021 C C . THR C 1 47 ? 7.011 14.611 2.858 1.00 52.31 47 THR C C 1
ATOM 3022 O O . THR C 1 47 ? 6.850 14.928 1.679 1.00 51.54 47 THR C O 1
ATOM 3026 N N . LEU C 1 48 ? 6.113 13.921 3.553 1.00 61.58 48 LEU C N 1
ATOM 3027 C CA . LEU C 1 48 ? 4.828 13.534 2.984 1.00 65.77 48 LEU C CA 1
ATOM 3028 C C . LEU C 1 48 ? 3.716 14.364 3.611 1.00 67.10 48 LEU C C 1
ATOM 3029 O O . LEU C 1 48 ? 2.534 14.138 3.356 1.00 74.31 48 LEU C O 1
ATOM 3034 N N . ASP C 1 49 ? 4.109 15.336 4.426 1.00 67.40 49 ASP C N 1
ATOM 3035 C CA . ASP C 1 49 ? 3.170 16.040 5.282 1.00 68.88 49 ASP C CA 1
ATOM 3036 C C . ASP C 1 49 ? 3.686 17.424 5.664 1.00 67.76 49 ASP C C 1
ATOM 3037 O O . ASP C 1 49 ? 4.889 17.612 5.845 1.00 57.63 49 ASP C O 1
ATOM 3042 N N . TYR C 1 50 ? 2.775 18.387 5.786 1.00 53.95 50 TYR C N 1
ATOM 3043 C CA . TYR C 1 50 ? 3.112 19.706 6.318 1.00 47.57 50 TYR C CA 1
ATOM 3044 C C . TYR C 1 50 ? 2.356 19.936 7.622 1.00 52.70 50 TYR C C 1
ATOM 3045 O O . TYR C 1 50 ? 1.131 19.813 7.666 1.00 56.30 50 TYR C O 1
ATOM 3054 N N . LYS C 1 51 ? 3.084 20.274 8.682 1.00 54.38 51 LYS C N 1
ATOM 3055 C CA . LYS C 1 51 ? 2.469 20.558 9.976 1.00 61.23 51 LYS C CA 1
ATOM 3056 C C . LYS C 1 51 ? 3.311 21.522 10.797 1.00 58.69 51 LYS C C 1
ATOM 3057 O O . LYS C 1 51 ? 4.540 21.539 10.698 1.00 56.32 51 LYS C O 1
ATOM 3063 N N . GLU C 1 52 ? 2.642 22.330 11.608 1.00 48.08 52 GLU C N 1
ATOM 3064 C CA . GLU C 1 52 ? 3.334 23.292 12.448 1.00 55.02 52 GLU C CA 1
ATOM 3065 C C . GLU C 1 52 ? 3.548 22.742 13.855 1.00 62.07 52 GLU C C 1
ATOM 3066 O O . GLU C 1 52 ? 2.789 23.039 14.777 1.00 67.79 52 GLU C O 1
ATOM 3072 N N . CYS C 1 53 ? 4.587 21.926 13.997 1.00 46.83 53 CYS C N 1
ATOM 3073 C CA . CYS C 1 53 ? 4.984 21.376 15.285 1.00 54.08 53 CYS C CA 1
ATOM 3074 C C . CYS C 1 53 ? 6.503 21.324 15.327 1.00 51.37 53 CYS C C 1
ATOM 3075 O O . CYS C 1 53 ? 7.153 21.313 14.280 1.00 41.16 53 CYS C O 1
ATOM 3078 N N . GLU C 1 54 ? 7.071 21.298 16.528 1.00 46.79 54 GLU C N 1
ATOM 3079 C CA . GLU C 1 54 ? 8.521 21.320 16.658 1.00 49.65 54 GLU C CA 1
ATOM 3080 C C . GLU C 1 54 ? 9.081 19.953 17.015 1.00 45.93 54 GLU C C 1
ATOM 3081 O O . GLU C 1 54 ? 8.513 19.227 17.831 1.00 46.86 54 GLU C O 1
ATOM 3087 N N . TRP C 1 55 ? 10.190 19.603 16.375 1.00 39.95 55 TRP C N 1
ATOM 3088 C CA . TRP C 1 55 ? 10.888 18.365 16.675 1.00 38.01 55 TRP C CA 1
ATOM 3089 C C . TRP C 1 55 ? 11.447 18.445 18.097 1.00 35.95 55 TRP C C 1
ATOM 3090 O O . TRP C 1 55 ? 12.183 19.375 18.424 1.00 40.78 55 TRP C O 1
ATOM 3101 N N . PRO C 1 56 ? 11.089 17.477 18.951 1.00 39.38 56 PRO C N 1
ATOM 3102 C CA . PRO C 1 56 ? 11.483 17.519 20.366 1.00 40.25 56 PRO C CA 1
ATOM 3103 C C . PRO C 1 56 ? 12.986 17.330 20.553 1.00 39.11 56 PRO C C 1
ATOM 3104 O O . PRO C 1 56 ? 13.581 16.454 19.919 1.00 37.07 56 PRO C O 1
ATOM 3108 N N . LEU C 1 57 ? 13.585 18.154 21.409 1.00 35.84 57 LEU C N 1
ATOM 3109 C CA . LEU C 1 57 ? 15.022 18.098 21.656 1.00 42.08 57 LEU C CA 1
ATOM 3110 C C . LEU C 1 57 ? 15.434 16.749 22.222 1.00 43.20 57 LEU C C 1
ATOM 3111 O O . LEU C 1 57 ? 16.541 16.285 21.975 1.00 41.17 57 LEU C O 1
ATOM 3116 N N . THR C 1 58 ? 14.535 16.130 22.984 1.00 37.09 58 THR C N 1
ATOM 3117 C CA . THR C 1 58 ? 14.749 14.791 23.531 1.00 33.46 58 THR C CA 1
ATOM 3118 C C . THR C 1 58 ? 15.063 13.751 22.451 1.00 35.42 58 THR C C 1
ATOM 3119 O O . THR C 1 58 ? 15.668 12.716 22.730 1.00 33.31 58 THR C O 1
ATOM 3123 N N . HIS C 1 59 ? 14.623 14.019 21.226 1.00 35.45 59 HIS C N 1
ATOM 3124 C CA . HIS C 1 59 ? 14.809 13.086 20.122 1.00 33.56 59 HIS C CA 1
ATOM 3125 C C . HIS C 1 59 ? 15.681 13.702 19.032 1.00 34.47 59 HIS C C 1
ATOM 3126 O O . HIS C 1 59 ? 15.704 13.235 17.889 1.00 34.94 59 HIS C O 1
ATOM 3133 N N . THR C 1 60 ? 16.396 14.758 19.398 1.00 35.73 60 THR C N 1
ATOM 3134 C CA . THR C 1 60 ? 17.236 15.485 18.457 1.00 38.94 60 THR C CA 1
ATOM 3135 C C . THR C 1 60 ? 18.709 15.114 18.647 1.00 39.68 60 THR C C 1
ATOM 3136 O O . THR C 1 60 ? 19.194 15.023 19.775 1.00 39.34 60 THR C O 1
ATOM 3140 N N . ILE C 1 61 ? 19.408 14.879 17.541 1.00 40.68 61 ILE C N 1
ATOM 3141 C CA . ILE C 1 61 ? 20.836 14.574 17.595 1.00 43.16 61 ILE C CA 1
ATOM 3142 C C . ILE C 1 61 ? 21.671 15.816 17.305 1.00 41.40 61 ILE C C 1
ATOM 3143 O O . ILE C 1 61 ? 21.472 16.487 16.292 1.00 45.58 61 ILE C O 1
ATOM 3148 N N . GLY C 1 62 ? 22.594 16.121 18.208 1.00 38.10 62 GLY C N 1
ATOM 3149 C CA . GLY C 1 62 ? 23.533 17.211 18.031 1.00 45.19 62 GLY C CA 1
ATOM 3150 C C . GLY C 1 62 ? 22.951 18.607 17.975 1.00 54.09 62 GLY C C 1
ATOM 3151 O O . GLY C 1 62 ? 23.374 19.413 17.144 1.00 56.77 62 GLY C O 1
ATOM 3152 N N . THR C 1 63 ? 21.995 18.909 18.851 1.00 88.72 63 THR C N 1
ATOM 3153 C CA . THR C 1 63 ? 21.378 20.234 18.837 1.00 92.97 63 THR C CA 1
ATOM 3154 C C . THR C 1 63 ? 22.460 21.267 19.168 1.00 100.71 63 THR C C 1
ATOM 3155 O O . THR C 1 63 ? 23.164 21.159 20.171 1.00 102.17 63 THR C O 1
ATOM 3159 N N . SER C 1 64 ? 22.634 22.234 18.273 1.00 99.81 64 SER C N 1
ATOM 3160 C CA . SER C 1 64 ? 23.788 23.121 18.339 1.00 102.32 64 SER C CA 1
ATOM 3161 C C . SER C 1 64 ? 23.557 24.458 17.643 1.00 104.30 64 SER C C 1
ATOM 3162 O O . SER C 1 64 ? 23.592 25.520 18.262 1.00 110.52 64 SER C O 1
ATOM 3165 N N . VAL C 1 65 ? 23.320 24.375 16.343 1.00 95.39 65 VAL C N 1
ATOM 3166 C CA . VAL C 1 65 ? 23.391 25.516 15.442 1.00 95.94 65 VAL C CA 1
ATOM 3167 C C . VAL C 1 65 ? 22.536 26.725 15.820 1.00 96.39 65 VAL C C 1
ATOM 3168 O O . VAL C 1 65 ? 21.536 26.606 16.527 1.00 95.74 65 VAL C O 1
ATOM 3172 N N . GLU C 1 66 ? 22.956 27.892 15.342 1.00 104.61 66 GLU C N 1
ATOM 3173 C CA . GLU C 1 66 ? 22.117 29.079 15.358 1.00 101.92 66 GLU C CA 1
ATOM 3174 C C . GLU C 1 66 ? 20.987 28.833 14.368 1.00 98.07 66 GLU C C 1
ATOM 3175 O O . GLU C 1 66 ? 21.229 28.376 13.249 1.00 96.33 66 GLU C O 1
ATOM 3181 N N . GLU C 1 67 ? 19.759 29.131 14.780 1.00 76.81 67 GLU C N 1
ATOM 3182 C CA . GLU C 1 67 ? 18.566 28.752 14.028 1.00 75.05 67 GLU C CA 1
ATOM 3183 C C . GLU C 1 67 ? 18.599 29.141 12.552 1.00 72.64 67 GLU C C 1
ATOM 3184 O O . GLU C 1 67 ? 18.005 28.457 11.719 1.00 67.42 67 GLU C O 1
ATOM 3190 N N . SER C 1 68 ? 19.297 30.226 12.229 1.00 60.27 68 SER C N 1
ATOM 3191 C CA . SER C 1 68 ? 19.285 30.747 10.868 1.00 62.07 68 SER C CA 1
ATOM 3192 C C . SER C 1 68 ? 20.123 29.874 9.952 1.00 55.23 68 SER C C 1
ATOM 3193 O O . SER C 1 68 ? 20.073 30.010 8.731 1.00 53.39 68 SER C O 1
ATOM 3196 N N . ASP C 1 69 ? 20.886 28.965 10.550 1.00 54.41 69 ASP C N 1
ATOM 3197 C CA . ASP C 1 69 ? 21.748 28.074 9.788 1.00 53.65 69 ASP C CA 1
ATOM 3198 C C . ASP C 1 69 ? 21.111 26.712 9.539 1.00 45.17 69 ASP C C 1
ATOM 3199 O O . ASP C 1 69 ? 21.624 25.923 8.748 1.00 37.89 69 ASP C O 1
ATOM 3204 N N . MET C 1 70 ? 19.991 26.441 10.204 1.00 39.19 70 MET C N 1
ATOM 3205 C CA . MET C 1 70 ? 19.194 25.261 9.894 1.00 36.15 70 MET C CA 1
ATOM 3206 C C . MET C 1 70 ? 18.719 25.343 8.436 1.00 37.80 70 MET C C 1
ATOM 3207 O O . MET C 1 70 ? 18.631 26.431 7.884 1.00 39.21 70 MET C O 1
ATOM 3212 N N . PHE C 1 71 ? 18.439 24.211 7.799 1.00 31.70 71 PHE C N 1
ATOM 3213 C CA . PHE C 1 71 ? 17.861 24.255 6.459 1.00 34.28 71 PHE C CA 1
ATOM 3214 C C . PHE C 1 71 ? 16.333 24.219 6.547 1.00 37.39 71 PHE C C 1
ATOM 3215 O O . PHE C 1 71 ? 15.649 25.115 6.050 1.00 35.92 71 PHE C O 1
ATOM 3223 N N . MET C 1 72 ? 15.808 23.177 7.179 1.00 33.49 72 MET C N 1
ATOM 3224 C CA . MET C 1 72 ? 14.372 23.071 7.406 1.00 40.81 72 MET C CA 1
ATOM 3225 C C . MET C 1 72 ? 13.990 23.797 8.692 1.00 39.08 72 MET C C 1
ATOM 3226 O O . MET C 1 72 ? 14.485 23.459 9.763 1.00 37.64 72 MET C O 1
ATOM 3231 N N . PRO C 1 73 ? 13.117 24.812 8.581 1.00 38.91 73 PRO C N 1
ATOM 3232 C CA . PRO C 1 73 ? 12.704 25.662 9.708 1.00 40.77 73 PRO C CA 1
ATOM 3233 C C . PRO C 1 73 ? 12.205 24.870 10.920 1.00 40.90 73 PRO C C 1
ATOM 3234 O O . PRO C 1 73 ? 11.514 23.863 10.765 1.00 40.90 73 PRO C O 1
ATOM 3238 N N . ARG C 1 74 ? 12.561 25.325 12.115 1.00 42.59 74 ARG C N 1
ATOM 3239 C CA . ARG C 1 74 ? 12.214 24.603 13.332 1.00 45.88 74 ARG C CA 1
ATOM 3240 C C . ARG C 1 74 ? 10.698 24.539 13.529 1.00 44.14 74 ARG C C 1
ATOM 3241 O O . ARG C 1 74 ? 10.179 23.536 14.011 1.00 44.88 74 ARG C O 1
ATOM 3249 N N . SER C 1 75 ? 9.988 25.582 13.108 1.00 46.55 75 SER C N 1
ATOM 3250 C CA . SER C 1 75 ? 8.562 25.690 13.401 1.00 51.68 75 SER C CA 1
ATOM 3251 C C . SER C 1 75 ? 7.715 24.698 12.609 1.00 46.76 75 SER C C 1
ATOM 3252 O O . SER C 1 75 ? 6.528 24.549 12.876 1.00 53.57 75 SER C O 1
ATOM 3255 N N . ILE C 1 76 ? 8.314 24.016 11.640 1.00 46.92 76 ILE C N 1
ATOM 3256 C CA . ILE C 1 76 ? 7.567 23.025 10.871 1.00 43.26 76 ILE C CA 1
ATOM 3257 C C . ILE C 1 76 ? 8.165 21.625 10.985 1.00 40.60 76 ILE C C 1
ATOM 3258 O O . ILE C 1 76 ? 7.869 20.751 10.170 1.00 40.66 76 ILE C O 1
ATOM 3263 N N . GLY C 1 77 ? 8.994 21.411 12.003 1.00 39.49 77 GLY C N 1
ATOM 3264 C CA . GLY C 1 77 ? 9.481 20.077 12.302 1.00 34.67 77 GLY C CA 1
ATOM 3265 C C . GLY C 1 77 ? 10.960 19.848 12.053 1.00 35.46 77 GLY C C 1
ATOM 3266 O O . GLY C 1 77 ? 11.464 18.751 12.295 1.00 33.47 77 GLY C O 1
ATOM 3267 N N . GLY C 1 78 ? 11.656 20.872 11.572 1.00 35.71 78 GLY C N 1
ATOM 3268 C CA . GLY C 1 78 ? 13.082 20.752 11.312 1.00 34.49 78 GLY C CA 1
ATOM 3269 C C . GLY C 1 78 ? 13.874 20.589 12.596 1.00 35.25 78 GLY C C 1
ATOM 3270 O O . GLY C 1 78 ? 13.831 21.464 13.461 1.00 37.97 78 GLY C O 1
ATOM 3271 N N . PRO C 1 79 ? 14.584 19.456 12.742 1.00 34.19 79 PRO C N 1
ATOM 3272 C CA . PRO C 1 79 ? 15.435 19.230 13.917 1.00 38.06 79 PRO C CA 1
ATOM 3273 C C . PRO C 1 79 ? 16.416 20.374 14.144 1.00 36.55 79 PRO C C 1
ATOM 3274 O O . PRO C 1 79 ? 17.113 20.775 13.218 1.00 37.37 79 PRO C O 1
ATOM 3278 N N . VAL C 1 80 ? 16.440 20.907 15.360 1.00 31.32 80 VAL C N 1
ATOM 3279 C CA . VAL C 1 80 ? 17.328 22.006 15.697 1.00 35.59 80 VAL C CA 1
ATOM 3280 C C . VAL C 1 80 ? 18.714 21.413 15.880 1.00 39.83 80 VAL C C 1
ATOM 3281 O O . VAL C 1 80 ? 19.187 21.258 16.999 1.00 41.31 80 VAL C O 1
ATOM 3285 N N . SER C 1 81 ? 19.353 21.078 14.763 1.00 38.63 81 SER C N 1
ATOM 3286 C CA . SER C 1 81 ? 20.521 20.215 14.773 1.00 39.07 81 SER C CA 1
ATOM 3287 C C . SER C 1 81 ? 21.563 20.606 13.734 1.00 43.38 81 SER C C 1
ATOM 3288 O O . SER C 1 81 ? 21.225 21.101 12.656 1.00 36.92 81 SER C O 1
ATOM 3291 N N . SER C 1 82 ? 22.828 20.363 14.067 1.00 39.99 82 SER C N 1
ATOM 3292 C CA . SER C 1 82 ? 23.928 20.514 13.125 1.00 43.65 82 SER C CA 1
ATOM 3293 C C . SER C 1 82 ? 23.713 19.646 11.891 1.00 35.33 82 SER C C 1
ATOM 3294 O O . SER C 1 82 ? 24.220 19.948 10.810 1.00 42.14 82 SER C O 1
ATOM 3297 N N . HIS C 1 83 ? 22.963 18.564 12.063 1.00 35.66 83 HIS C N 1
ATOM 3298 C CA . HIS C 1 83 ? 22.655 17.648 10.968 1.00 36.89 83 HIS C CA 1
ATOM 3299 C C . HIS C 1 83 ? 21.614 18.211 9.996 1.00 35.20 83 HIS C C 1
ATOM 3300 O O . HIS C 1 83 ? 21.496 17.731 8.866 1.00 32.96 83 HIS C O 1
ATOM 3307 N N . ASN C 1 84 ? 20.859 19.215 10.441 1.00 33.88 84 ASN C N 1
ATOM 3308 C CA . ASN C 1 84 ? 19.815 19.845 9.623 1.00 34.01 84 ASN C CA 1
ATOM 3309 C C . ASN C 1 84 ? 20.396 21.088 8.966 1.00 35.51 84 ASN C C 1
ATOM 3310 O O . ASN C 1 84 ? 20.063 22.219 9.323 1.00 36.03 84 ASN C O 1
ATOM 3315 N N . ARG C 1 85 ? 21.290 20.863 8.009 1.00 35.94 85 ARG C N 1
ATOM 3316 C CA . ARG C 1 85 ? 22.023 21.950 7.385 1.00 36.92 85 ARG C CA 1
ATOM 3317 C C . ARG C 1 85 ? 22.455 21.584 5.982 1.00 30.59 85 ARG C C 1
ATOM 3318 O O . ARG C 1 85 ? 22.637 20.407 5.667 1.00 32.45 85 ARG C O 1
ATOM 3326 N N . ILE C 1 86 ? 22.600 22.600 5.140 1.00 28.21 86 ILE C N 1
ATOM 3327 C CA . ILE C 1 86 ? 23.207 22.446 3.823 1.00 32.52 86 ILE C CA 1
ATOM 3328 C C . ILE C 1 86 ? 24.051 23.684 3.554 1.00 38.33 86 ILE C C 1
ATOM 3329 O O . ILE C 1 86 ? 23.511 24.784 3.419 1.00 37.57 86 ILE C O 1
ATOM 3334 N N . PRO C 1 87 ? 25.385 23.515 3.504 1.00 43.51 87 PRO C N 1
ATOM 3335 C CA . PRO C 1 87 ? 26.298 24.656 3.373 1.00 39.37 87 PRO C CA 1
ATOM 3336 C C . PRO C 1 87 ? 26.008 25.497 2.134 1.00 40.43 87 PRO C C 1
ATOM 3337 O O . PRO C 1 87 ? 25.854 24.951 1.038 1.00 39.89 87 PRO C O 1
ATOM 3341 N N . GLY C 1 88 ? 25.922 26.811 2.321 1.00 33.27 88 GLY C N 1
ATOM 3342 C CA . GLY C 1 88 ? 25.627 27.718 1.230 1.00 39.06 88 GLY C CA 1
ATOM 3343 C C . GLY C 1 88 ? 24.152 28.070 1.188 1.00 43.69 88 GLY C C 1
ATOM 3344 O O . GLY C 1 88 ? 23.721 28.873 0.364 1.00 40.70 88 GLY C O 1
ATOM 3345 N N . TYR C 1 89 ? 23.380 27.461 2.084 1.00 39.08 89 TYR C N 1
ATOM 3346 C CA . TYR C 1 89 ? 21.953 27.738 2.201 1.00 39.75 89 TYR C CA 1
ATOM 3347 C C . TYR C 1 89 ? 21.578 27.924 3.660 1.00 42.20 89 TYR C C 1
ATOM 3348 O O . TYR C 1 89 ? 22.106 27.243 4.536 1.00 39.25 89 TYR C O 1
ATOM 3357 N N . LYS C 1 90 ? 20.658 28.843 3.920 1.00 39.90 90 LYS C N 1
ATOM 3358 C CA . LYS C 1 90 ? 20.206 29.076 5.277 1.00 38.87 90 LYS C CA 1
ATOM 3359 C C . LYS C 1 90 ? 18.721 28.739 5.412 1.00 40.66 90 LYS C C 1
ATOM 3360 O O . LYS C 1 90 ? 18.124 28.204 4.477 1.00 36.94 90 LYS C O 1
ATOM 3366 N N . VAL C 1 91 ? 18.136 29.033 6.571 1.00 41.93 91 VAL C N 1
ATOM 3367 C CA . VAL C 1 91 ? 16.791 28.547 6.892 1.00 43.03 91 VAL C CA 1
ATOM 3368 C C . VAL C 1 91 ? 15.774 28.908 5.817 1.00 42.46 91 VAL C C 1
ATOM 3369 O O . VAL C 1 91 ? 15.651 30.065 5.412 1.00 44.83 91 VAL C O 1
ATOM 3373 N N . GLN C 1 92 ? 15.077 27.885 5.331 1.00 39.32 92 GLN C N 1
ATOM 3374 C CA . GLN C 1 92 ? 14.112 28.045 4.254 1.00 36.43 92 GLN C CA 1
ATOM 3375 C C . GLN C 1 92 ? 12.763 28.487 4.799 1.00 43.36 92 GLN C C 1
ATOM 3376 O O . GLN C 1 92 ? 11.766 27.771 4.687 1.00 43.11 92 GLN C O 1
ATOM 3382 N N . THR C 1 93 ? 12.754 29.678 5.386 1.00 43.49 93 THR C N 1
ATOM 3383 C CA . THR C 1 93 ? 11.553 30.301 5.922 1.00 48.48 93 THR C CA 1
ATOM 3384 C C . THR C 1 93 ? 10.423 30.358 4.898 1.00 54.12 93 THR C C 1
ATOM 3385 O O . THR C 1 93 ? 9.259 30.099 5.222 1.00 50.90 93 THR C O 1
ATOM 3389 N N . ASN C 1 94 ? 10.778 30.691 3.659 1.00 47.69 94 ASN C N 1
ATOM 3390 C CA . ASN C 1 94 ? 9.803 30.794 2.578 1.00 49.14 94 ASN C CA 1
ATOM 3391 C C . ASN C 1 94 ? 9.980 29.701 1.532 1.00 44.55 94 ASN C C 1
ATOM 3392 O O . ASN C 1 94 ? 9.745 29.917 0.341 1.00 47.06 94 ASN C O 1
ATOM 3397 N N . GLY C 1 95 ? 10.390 28.523 1.988 1.00 46.02 95 GLY C N 1
ATOM 3398 C CA . GLY C 1 95 ? 10.520 27.374 1.112 1.00 48.52 95 GLY C CA 1
ATOM 3399 C C . GLY C 1 95 ? 9.176 26.841 0.652 1.00 50.56 95 GLY C C 1
ATOM 3400 O O . GLY C 1 95 ? 8.131 27.234 1.177 1.00 52.34 95 GLY C O 1
ATOM 3401 N N . PRO C 1 96 ? 9.195 25.924 -0.325 1.00 45.64 96 PRO C N 1
ATOM 3402 C CA . PRO C 1 96 ? 7.986 25.329 -0.900 1.00 49.40 96 PRO C CA 1
ATOM 3403 C C . PRO C 1 96 ? 7.494 24.143 -0.082 1.00 48.50 96 PRO C C 1
ATOM 3404 O O . PRO C 1 96 ? 7.232 23.080 -0.647 1.00 49.20 96 PRO C O 1
ATOM 3408 N N . TRP C 1 97 ? 7.375 24.333 1.226 1.00 42.31 97 TRP C N 1
ATOM 3409 C CA . TRP C 1 97 ? 7.159 23.230 2.159 1.00 48.81 97 TRP C CA 1
ATOM 3410 C C . TRP C 1 97 ? 5.728 22.679 2.157 1.00 55.50 97 TRP C C 1
ATOM 3411 O O . TRP C 1 97 ? 5.447 21.678 2.816 1.00 52.26 97 TRP C O 1
ATOM 3422 N N . MET C 1 98 ? 4.824 23.324 1.428 1.00 59.83 98 MET C N 1
ATOM 3423 C CA . MET C 1 98 ? 3.442 22.854 1.388 1.00 61.51 98 MET C CA 1
ATOM 3424 C C . MET C 1 98 ? 3.200 22.001 0.155 1.00 61.15 98 MET C C 1
ATOM 3425 O O . MET C 1 98 ? 2.133 21.419 -0.008 1.00 70.11 98 MET C O 1
ATOM 3430 N N . GLN C 1 99 ? 4.213 21.911 -0.697 1.00 53.85 99 GLN C N 1
ATOM 3431 C CA . GLN C 1 99 ? 4.103 21.169 -1.942 1.00 56.21 99 GLN C CA 1
ATOM 3432 C C . GLN C 1 99 ? 4.384 19.682 -1.740 1.00 53.37 99 GLN C C 1
ATOM 3433 O O . GLN C 1 99 ? 5.108 19.066 -2.520 1.00 60.18 99 GLN C O 1
ATOM 3439 N N . VAL C 1 100 ? 3.790 19.107 -0.699 1.00 65.49 100 VAL C N 1
ATOM 3440 C CA . VAL C 1 100 ? 4.010 17.703 -0.360 1.00 66.53 100 VAL C CA 1
ATOM 3441 C C . VAL C 1 100 ? 3.182 16.755 -1.236 1.00 74.98 100 VAL C C 1
ATOM 3442 O O . VAL C 1 100 ? 2.065 17.093 -1.633 1.00 77.41 100 VAL C O 1
ATOM 3446 N N . PRO C 1 101 ? 3.721 15.559 -1.540 1.00 73.57 101 PRO C N 1
ATOM 3447 C CA . PRO C 1 101 ? 4.995 14.988 -1.078 1.00 63.79 101 PRO C CA 1
ATOM 3448 C C . PRO C 1 101 ? 6.223 15.658 -1.692 1.00 64.47 101 PRO C C 1
ATOM 3449 O O . PRO C 1 101 ? 6.254 15.910 -2.895 1.00 63.25 101 PRO C O 1
ATOM 3453 N N . LEU C 1 102 ? 7.221 15.927 -0.853 1.00 56.51 102 LEU C N 1
ATOM 3454 C CA . LEU C 1 102 ? 8.431 16.646 -1.241 1.00 52.42 102 LEU C CA 1
ATOM 3455 C C . LEU C 1 102 ? 9.698 15.817 -1.066 1.00 55.16 102 LEU C C 1
ATOM 3456 O O . LEU C 1 102 ? 9.784 15.004 -0.148 1.00 51.09 102 LEU C O 1
ATOM 3461 N N . GLU C 1 103 ? 10.691 16.043 -1.918 1.00 53.62 103 GLU C N 1
ATOM 3462 C CA . GLU C 1 103 ? 12.022 15.523 -1.643 1.00 55.63 103 GLU C CA 1
ATOM 3463 C C . GLU C 1 103 ? 13.092 16.451 -2.207 1.00 56.84 103 GLU C C 1
ATOM 3464 O O . GLU C 1 103 ? 12.970 16.968 -3.319 1.00 54.47 103 GLU C O 1
ATOM 3470 N N . VAL C 1 104 ? 14.118 16.694 -1.397 1.00 47.17 104 VAL C N 1
ATOM 3471 C CA . VAL C 1 104 ? 15.201 17.594 -1.769 1.00 44.14 104 VAL C CA 1
ATOM 3472 C C . VAL C 1 104 ? 16.290 16.833 -2.504 1.00 50.80 104 VAL C C 1
ATOM 3473 O O . VAL C 1 104 ? 16.660 15.733 -2.101 1.00 58.16 104 VAL C O 1
ATOM 3477 N N . LYS C 1 105 ? 16.792 17.417 -3.588 1.00 51.24 105 LYS C N 1
ATOM 3478 C CA . LYS C 1 105 ? 17.886 16.823 -4.346 1.00 54.02 105 LYS C CA 1
ATOM 3479 C C . LYS C 1 105 ? 18.991 17.827 -4.615 1.00 54.95 105 LYS C C 1
ATOM 3480 O O . LYS C 1 105 ? 18.763 19.034 -4.613 1.00 51.02 105 LYS C O 1
ATOM 3486 N N . ARG C 1 106 ? 20.187 17.315 -4.876 1.00 53.08 106 ARG C N 1
ATOM 3487 C CA . ARG C 1 106 ? 21.282 18.151 -5.332 1.00 53.20 106 ARG C CA 1
ATOM 3488 C C . ARG C 1 106 ? 21.382 18.059 -6.846 1.00 63.12 106 ARG C C 1
ATOM 3489 O O . ARG C 1 106 ? 22.291 17.431 -7.387 1.00 67.48 106 ARG C O 1
ATOM 3497 N N . GLU C 1 107 ? 20.436 18.691 -7.527 1.00 60.22 107 GLU C N 1
ATOM 3498 C CA . GLU C 1 107 ? 20.393 18.637 -8.976 1.00 65.28 107 GLU C CA 1
ATOM 3499 C C . GLU C 1 107 ? 19.616 19.816 -9.547 1.00 65.34 107 GLU C C 1
ATOM 3500 O O . GLU C 1 107 ? 18.689 20.341 -8.923 1.00 58.39 107 GLU C O 1
ATOM 3506 N N . VAL C 1 108 ? 20.021 20.231 -10.739 1.00 64.03 108 VAL C N 1
ATOM 3507 C CA . VAL C 1 108 ? 19.392 21.344 -11.421 1.00 58.87 108 VAL C CA 1
ATOM 3508 C C . VAL C 1 108 ? 17.971 20.977 -11.836 1.00 67.26 108 VAL C C 1
ATOM 3509 O O . VAL C 1 108 ? 17.725 19.868 -12.313 1.00 71.38 108 VAL C O 1
ATOM 3513 N N . CYS C 1 109 ? 17.033 21.894 -11.619 1.00 60.39 109 CYS C N 1
ATOM 3514 C CA . CYS C 1 109 ? 15.677 21.724 -12.118 1.00 66.18 109 CYS C CA 1
ATOM 3515 C C . CYS C 1 109 ? 15.717 21.514 -13.626 1.00 74.06 109 CYS C C 1
ATOM 3516 O O . CYS C 1 109 ? 16.475 22.191 -14.322 1.00 73.78 109 CYS C O 1
ATOM 3519 N N . PRO C 1 110 ? 14.912 20.564 -14.129 1.00 77.64 110 PRO C N 1
ATOM 3520 C CA . PRO C 1 110 ? 14.891 20.206 -15.553 1.00 83.38 110 PRO C CA 1
ATOM 3521 C C . PRO C 1 110 ? 14.720 21.409 -16.473 1.00 82.04 110 PRO C C 1
ATOM 3522 O O . PRO C 1 110 ? 13.726 22.129 -16.370 1.00 81.68 110 PRO C O 1
ATOM 3526 N N . GLY C 1 111 ? 15.698 21.622 -17.350 1.00 68.91 111 GLY C N 1
ATOM 3527 C CA . GLY C 1 111 ? 15.624 22.671 -18.350 1.00 74.01 111 GLY C CA 1
ATOM 3528 C C . GLY C 1 111 ? 16.194 24.000 -17.896 1.00 73.71 111 GLY C C 1
ATOM 3529 O O . GLY C 1 111 ? 16.139 24.989 -18.629 1.00 67.63 111 GLY C O 1
ATOM 3530 N N . THR C 1 112 ? 16.749 24.024 -16.687 1.00 77.64 112 THR C N 1
ATOM 3531 C CA . THR C 1 112 ? 17.239 25.265 -16.102 1.00 67.07 112 THR C CA 1
ATOM 3532 C C . THR C 1 112 ? 18.754 25.224 -15.902 1.00 69.31 112 THR C C 1
ATOM 3533 O O . THR C 1 112 ? 19.402 24.221 -16.198 1.00 70.26 112 THR C O 1
ATOM 3537 N N . SER C 1 113 ? 19.313 26.325 -15.409 1.00 74.30 113 SER C N 1
ATOM 3538 C CA . SER C 1 113 ? 20.738 26.415 -15.104 1.00 70.27 113 SER C CA 1
ATOM 3539 C C . SER C 1 113 ? 20.959 27.464 -14.020 1.00 62.20 113 SER C C 1
ATOM 3540 O O . SER C 1 113 ? 20.198 28.417 -13.924 1.00 62.89 113 SER C O 1
ATOM 3543 N N . VAL C 1 114 ? 21.984 27.288 -13.194 1.00 57.22 114 VAL C N 1
ATOM 3544 C CA . VAL C 1 114 ? 22.198 28.196 -12.06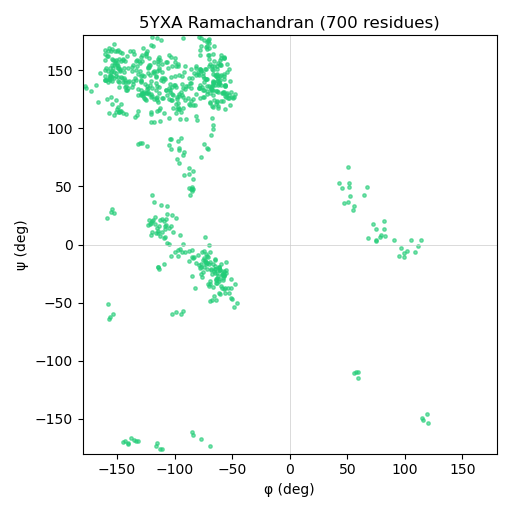7 1.00 54.42 114 VAL C CA 1
ATOM 3545 C C . VAL C 1 114 ? 23.639 28.682 -11.981 1.00 51.55 114 VAL C C 1
ATOM 3546 O O . VAL C 1 114 ? 24.570 27.880 -11.987 1.00 58.28 114 VAL C O 1
ATOM 3550 N N . VAL C 1 115 ? 23.824 29.996 -11.887 1.00 54.34 115 VAL C N 1
ATOM 3551 C CA . VAL C 1 115 ? 25.167 30.551 -11.736 1.00 53.38 115 VAL C CA 1
ATOM 3552 C C . VAL C 1 115 ? 25.320 31.299 -10.412 1.00 51.00 115 VAL C C 1
ATOM 3553 O O . VAL C 1 115 ? 24.369 31.893 -9.905 1.00 46.41 115 VAL C O 1
ATOM 3557 N N . VAL C 1 116 ? 26.523 31.257 -9.850 1.00 48.88 116 VAL C N 1
ATOM 3558 C CA . VAL C 1 116 ? 26.801 31.934 -8.593 1.00 46.77 116 VAL C CA 1
ATOM 3559 C C . VAL C 1 116 ? 27.426 33.298 -8.857 1.00 48.61 116 VAL C C 1
ATOM 3560 O O . VAL C 1 116 ? 28.411 33.409 -9.585 1.00 54.42 116 VAL C O 1
ATOM 3564 N N . ASP C 1 117 ? 26.847 34.330 -8.256 1.00 48.08 117 ASP C N 1
ATOM 3565 C CA . ASP C 1 117 ? 27.248 35.707 -8.511 1.00 51.14 117 ASP C CA 1
ATOM 3566 C C . ASP C 1 117 ? 26.646 36.605 -7.446 1.00 52.19 117 ASP C C 1
ATOM 3567 O O . ASP C 1 117 ? 25.432 36.652 -7.288 1.00 55.16 117 ASP C O 1
ATOM 3572 N N . SER C 1 118 ? 27.489 37.333 -6.725 1.00 59.19 118 SER C N 1
ATOM 3573 C CA . SER C 1 118 ? 27.025 38.105 -5.580 1.00 58.55 118 SER C CA 1
ATOM 3574 C C . SER C 1 118 ? 26.251 39.355 -5.992 1.00 60.53 118 SER C C 1
ATOM 3575 O O . SER C 1 118 ? 25.695 40.056 -5.143 1.00 64.46 118 SER C O 1
ATOM 3578 N N . ASN C 1 119 ? 26.215 39.629 -7.292 1.00 60.31 119 ASN C N 1
ATOM 3579 C CA . ASN C 1 119 ? 25.394 40.714 -7.823 1.00 62.96 119 ASN C CA 1
ATOM 3580 C C . ASN C 1 119 ? 23.940 40.283 -7.989 1.00 61.70 119 ASN C C 1
ATOM 3581 O O . ASN C 1 119 ? 23.051 41.120 -8.157 1.00 60.30 119 ASN C O 1
ATOM 3586 N N . CYS C 1 120 ? 23.711 38.973 -7.952 1.00 54.99 120 CYS C N 1
ATOM 3587 C CA . CYS C 1 120 ? 22.361 38.417 -7.990 1.00 59.00 120 CYS C CA 1
ATOM 3588 C C . CYS C 1 120 ? 21.499 38.950 -6.850 1.00 54.56 120 CYS C C 1
ATOM 3589 O O . CYS C 1 120 ? 22.015 39.476 -5.862 1.00 52.60 120 CYS C O 1
ATOM 3592 N N . ASP C 1 121 ? 20.183 38.820 -6.997 1.00 52.11 121 ASP C N 1
ATOM 3593 C CA . ASP C 1 121 ? 19.247 39.227 -5.952 1.00 49.58 121 ASP C CA 1
ATOM 3594 C C . ASP C 1 121 ? 19.446 38.399 -4.695 1.00 46.44 121 ASP C C 1
ATOM 3595 O O . ASP C 1 121 ? 19.850 37.241 -4.765 1.00 43.70 121 ASP C O 1
ATOM 3600 N N . GLY C 1 122 ? 19.136 38.991 -3.547 1.00 53.88 122 GLY C N 1
ATOM 3601 C CA . GLY C 1 122 ? 19.200 38.273 -2.290 1.00 52.43 122 GLY C CA 1
ATOM 3602 C C . GLY C 1 122 ? 18.132 37.206 -2.162 1.00 50.07 122 GLY C C 1
ATOM 3603 O O . GLY C 1 122 ? 17.399 36.922 -3.115 1.00 53.51 122 GLY C O 1
ATOM 3604 N N . ARG C 1 123 ? 18.055 36.612 -0.974 1.00 53.43 123 ARG C N 1
ATOM 3605 C CA . ARG C 1 123 ? 17.071 35.579 -0.673 1.00 53.93 123 ARG C CA 1
ATOM 3606 C C . ARG C 1 123 ? 15.666 36.085 -0.929 1.00 47.91 123 ARG C C 1
ATOM 3607 O O . ARG C 1 123 ? 15.331 37.215 -0.578 1.00 50.99 123 ARG C O 1
ATOM 3615 N N . GLY C 1 124 ? 14.844 35.241 -1.535 1.00 41.99 124 GLY C N 1
ATOM 3616 C CA . GLY C 1 124 ? 13.459 35.587 -1.796 1.00 49.45 124 GLY C CA 1
ATOM 3617 C C . GLY C 1 124 ? 12.554 34.396 -1.561 1.00 48.76 124 GLY C C 1
ATOM 3618 O O . GLY C 1 124 ? 12.999 33.366 -1.059 1.00 42.76 124 GLY C O 1
ATOM 3619 N N . LYS C 1 125 ? 11.283 34.529 -1.922 1.00 46.16 125 LYS C N 1
ATOM 3620 C CA . LYS C 1 125 ? 10.356 33.416 -1.804 1.00 44.74 125 LYS C CA 1
ATOM 3621 C C . LYS C 1 125 ? 10.752 32.308 -2.770 1.00 43.19 125 LYS C C 1
ATOM 3622 O O . LYS C 1 125 ? 11.168 32.584 -3.900 1.00 37.95 125 LYS C O 1
ATOM 3628 N N . SER C 1 126 ? 10.643 31.059 -2.325 1.00 37.44 126 SER C N 1
ATOM 3629 C CA . SER C 1 126 ? 10.923 29.926 -3.204 1.00 38.47 126 SER C CA 1
ATOM 3630 C C . SER C 1 126 ? 10.055 30.003 -4.444 1.00 44.32 126 SER C C 1
ATOM 3631 O O . SER C 1 126 ? 8.866 30.306 -4.357 1.00 47.04 126 SER C O 1
ATOM 3634 N N . THR C 1 127 ? 10.667 29.739 -5.595 1.00 47.45 127 THR C N 1
ATOM 3635 C CA . THR C 1 127 ? 10.019 29.927 -6.886 1.00 49.37 127 THR C CA 1
ATOM 3636 C C . THR C 1 127 ? 10.071 28.653 -7.720 1.00 53.27 127 THR C C 1
ATOM 3637 O O . THR C 1 127 ? 11.097 27.981 -7.771 1.00 53.20 127 THR C O 1
ATOM 3641 N N . ARG C 1 128 ? 8.964 28.329 -8.381 1.00 55.27 128 ARG C N 1
ATOM 3642 C CA . ARG C 1 128 ? 8.908 27.152 -9.240 1.00 54.67 128 ARG C CA 1
ATOM 3643 C C . ARG C 1 128 ? 9.759 27.343 -10.493 1.00 53.34 128 ARG C C 1
ATOM 3644 O O . ARG C 1 128 ? 9.989 28.469 -10.935 1.00 54.87 128 ARG C O 1
ATOM 3652 N N . SER C 1 129 ? 10.234 26.234 -11.053 1.00 48.07 129 SER C N 1
ATOM 3653 C CA . SER C 1 129 ? 11.028 26.259 -12.273 1.00 58.10 129 SER C CA 1
ATOM 3654 C C . SER C 1 129 ? 10.150 26.550 -13.481 1.00 63.75 129 SER C C 1
ATOM 3655 O O . SER C 1 129 ? 10.644 26.865 -14.565 1.00 66.53 129 SER C O 1
ATOM 3658 N N . THR C 1 130 ? 8.844 26.424 -13.283 1.00 60.74 130 THR C N 1
ATOM 3659 C CA . THR C 1 130 ? 7.884 26.661 -14.345 1.00 66.81 130 THR C CA 1
ATOM 3660 C C . THR C 1 130 ? 6.906 27.746 -13.939 1.00 66.09 130 THR C C 1
ATOM 3661 O O . THR C 1 130 ? 6.741 28.041 -12.755 1.00 67.47 130 THR C O 1
ATOM 3665 N N . THR C 1 131 ? 6.257 28.335 -14.935 1.00 83.69 131 THR C N 1
ATOM 3666 C CA . THR C 1 131 ? 5.309 29.409 -14.693 1.00 85.65 131 THR C CA 1
ATOM 3667 C C . THR C 1 131 ? 3.891 28.868 -14.546 1.00 86.94 131 THR C C 1
ATOM 3668 O O . THR C 1 131 ? 3.658 27.666 -14.684 1.00 87.66 131 THR C O 1
ATOM 3672 N N . ASP C 1 132 ? 2.949 29.767 -14.268 1.00 104.01 132 ASP C N 1
ATOM 3673 C CA . ASP C 1 132 ? 1.524 29.431 -14.193 1.00 109.64 132 ASP C CA 1
ATOM 3674 C C . ASP C 1 132 ? 1.021 28.871 -15.521 1.00 111.49 132 ASP C C 1
ATOM 3675 O O . ASP C 1 132 ? -0.051 28.269 -15.598 1.00 115.58 132 ASP C O 1
ATOM 3680 N N . SER C 1 133 ? 1.804 29.101 -16.566 1.00 93.06 133 SER C N 1
ATOM 3681 C CA . SER C 1 133 ? 1.495 28.610 -17.892 1.00 100.78 133 SER C CA 1
ATOM 3682 C C . SER C 1 133 ? 2.398 27.415 -18.232 1.00 102.01 133 SER C C 1
ATOM 3683 O O . SER C 1 133 ? 2.294 26.858 -19.320 1.00 103.39 133 SER C O 1
ATOM 3686 N N . GLY C 1 134 ? 3.272 27.020 -17.302 1.00 86.14 134 GLY C N 1
ATOM 3687 C CA . GLY C 1 134 ? 4.065 25.809 -17.445 1.00 78.93 134 GLY C CA 1
ATOM 3688 C C . GLY C 1 134 ? 5.306 25.964 -18.290 1.00 76.01 134 GLY C C 1
ATOM 3689 O O . GLY C 1 134 ? 5.906 24.986 -18.710 1.00 75.74 134 GLY C O 1
ATOM 3690 N N . LYS C 1 135 ? 5.686 27.203 -18.575 1.00 78.01 135 LYS C N 1
ATOM 3691 C CA . LYS C 1 135 ? 6.913 27.449 -19.345 1.00 77.89 135 LYS C CA 1
ATOM 3692 C C . LYS C 1 135 ? 8.123 27.379 -18.399 1.00 77.94 135 LYS C C 1
ATOM 3693 O O . LYS C 1 135 ? 8.042 27.714 -17.207 1.00 73.51 135 LYS C O 1
ATOM 3699 N N . ILE C 1 136 ? 9.244 26.893 -18.916 1.00 94.71 136 ILE C N 1
ATOM 3700 C CA . ILE C 1 136 ? 10.457 26.690 -18.140 1.00 88.90 136 ILE C CA 1
ATOM 3701 C C . ILE C 1 136 ? 11.372 27.916 -18.102 1.00 91.84 136 ILE C C 1
ATOM 3702 O O . ILE C 1 136 ? 11.802 28.418 -19.139 1.00 91.64 136 ILE C O 1
ATOM 3707 N N . ILE C 1 137 ? 11.731 28.342 -16.896 1.00 81.02 137 ILE C N 1
ATOM 3708 C CA . ILE C 1 137 ? 12.690 29.431 -16.721 1.00 77.31 137 ILE C CA 1
ATOM 3709 C C . ILE C 1 137 ? 14.125 28.915 -16.846 1.00 77.95 137 ILE C C 1
ATOM 3710 O O . ILE C 1 137 ? 14.594 28.161 -16.000 1.00 78.79 137 ILE C O 1
ATOM 3715 N N . PRO C 1 138 ? 14.821 29.299 -17.926 1.00 78.04 138 PRO C N 1
ATOM 3716 C CA . PRO C 1 138 ? 16.109 28.675 -18.258 1.00 77.03 138 PRO C CA 1
ATOM 3717 C C . PRO C 1 138 ? 17.289 29.122 -17.393 1.00 76.24 138 PRO C C 1
ATOM 3718 O O . PRO C 1 138 ? 18.236 28.349 -17.228 1.00 73.64 138 PRO C O 1
ATOM 3722 N N . GLU C 1 139 ? 17.248 30.337 -16.855 1.00 74.95 139 GLU C N 1
ATOM 3723 C CA . GLU C 1 139 ? 18.425 30.882 -16.185 1.00 68.51 139 GLU C CA 1
ATOM 3724 C C . GLU C 1 139 ? 18.151 31.439 -14.791 1.00 62.36 139 GLU C C 1
ATOM 3725 O O . GLU C 1 139 ? 17.250 32.253 -14.586 1.00 62.65 139 GLU C O 1
ATOM 3731 N N . TRP C 1 140 ? 18.967 30.986 -13.846 1.00 55.35 140 TRP C N 1
ATOM 3732 C CA . TRP C 1 140 ? 18.849 31.325 -12.437 1.00 52.49 140 TRP C CA 1
ATOM 3733 C C . TRP C 1 140 ? 20.212 31.718 -11.869 1.00 52.87 140 TRP C C 1
ATOM 3734 O O . TRP C 1 140 ? 21.252 31.280 -12.364 1.00 47.69 140 TRP C O 1
ATOM 3745 N N . CYS C 1 141 ? 20.206 32.536 -10.823 1.00 53.95 141 CYS C N 1
ATOM 3746 C CA . CYS C 1 141 ? 21.445 32.897 -10.151 1.00 58.55 141 CYS C CA 1
ATOM 3747 C C . CYS C 1 141 ? 21.297 32.833 -8.635 1.00 53.59 141 CYS C C 1
ATOM 3748 O O . CYS C 1 141 ? 20.188 32.794 -8.108 1.00 49.85 141 CYS C O 1
ATOM 3751 N N . CYS C 1 142 ? 22.419 32.809 -7.933 1.00 49.75 142 CYS C N 1
ATOM 3752 C CA . CYS C 1 142 ? 22.393 32.968 -6.484 1.00 50.33 142 CYS C CA 1
ATOM 3753 C C . CYS C 1 142 ? 23.662 33.678 -6.045 1.00 51.51 142 CYS C C 1
ATOM 3754 O O . CYS C 1 142 ? 24.697 33.567 -6.701 1.00 50.51 142 CYS C O 1
ATOM 3757 N N . ARG C 1 143 ? 23.578 34.416 -4.945 1.00 47.38 143 ARG C N 1
ATOM 3758 C CA . ARG C 1 143 ? 24.715 35.186 -4.468 1.00 53.72 143 ARG C CA 1
ATOM 3759 C C . ARG C 1 143 ? 25.857 34.305 -3.982 1.00 54.88 143 ARG C C 1
ATOM 3760 O O . ARG C 1 143 ? 27.007 34.513 -4.366 1.00 53.32 143 ARG C O 1
ATOM 3768 N N . SER C 1 144 ? 25.547 33.314 -3.153 1.00 55.02 144 SER C N 1
ATOM 3769 C CA . SER C 1 144 ? 26.610 32.540 -2.519 1.00 59.59 144 SER C CA 1
ATOM 3770 C C . SER C 1 144 ? 26.235 31.109 -2.150 1.00 58.55 144 SER C C 1
ATOM 3771 O O . SER C 1 144 ? 26.809 30.545 -1.223 1.00 54.95 144 SER C O 1
ATOM 3774 N N . CYS C 1 145 ? 25.288 30.508 -2.864 1.00 52.02 145 CYS C N 1
ATOM 3775 C CA . CYS C 1 145 ? 24.926 29.131 -2.547 1.00 52.85 145 CYS C CA 1
ATOM 3776 C C . CYS C 1 145 ? 25.962 28.179 -3.136 1.00 55.09 145 CYS C C 1
ATOM 3777 O O . CYS C 1 145 ? 26.917 28.611 -3.780 1.00 61.66 145 CYS C O 1
ATOM 3780 N N . THR C 1 146 ? 25.783 26.884 -2.901 1.00 50.60 146 THR C N 1
ATOM 3781 C CA . THR C 1 146 ? 26.762 25.892 -3.333 1.00 51.75 146 THR C CA 1
ATOM 3782 C C . THR C 1 146 ? 26.221 24.970 -4.417 1.00 57.07 146 THR C C 1
ATOM 3783 O O . THR C 1 146 ? 25.020 24.686 -4.480 1.00 52.68 146 THR C O 1
ATOM 3787 N N . MET C 1 147 ? 27.127 24.507 -5.269 1.00 64.09 147 MET C N 1
ATOM 3788 C CA . MET C 1 147 ? 26.777 23.669 -6.407 1.00 65.03 147 MET C CA 1
ATOM 3789 C C . MET C 1 147 ? 27.101 22.197 -6.129 1.00 64.79 147 MET C C 1
ATOM 3790 O O . MET C 1 147 ? 27.963 21.898 -5.305 1.00 69.49 147 MET C O 1
ATOM 3795 N N . PRO C 1 148 ? 26.381 21.269 -6.786 1.00 58.92 148 PRO C N 1
ATOM 3796 C CA . PRO C 1 148 ? 25.187 21.533 -7.594 1.00 60.74 148 PRO C CA 1
ATOM 3797 C C . PRO C 1 148 ? 24.063 22.036 -6.696 1.00 58.79 148 PRO C C 1
ATOM 3798 O O . PRO C 1 148 ? 24.075 21.739 -5.502 1.00 57.02 148 PRO C O 1
ATOM 3802 N N . PRO C 1 149 ? 23.131 22.820 -7.251 1.00 54.40 149 PRO C N 1
ATOM 3803 C CA . PRO C 1 149 ? 22.133 23.503 -6.426 1.00 47.29 149 PRO C CA 1
ATOM 3804 C C . PRO C 1 149 ? 21.155 22.534 -5.779 1.00 48.03 149 PRO C C 1
ATOM 3805 O O . PRO C 1 149 ? 20.930 21.445 -6.313 1.00 49.67 149 PRO C O 1
ATOM 3809 N N . VAL C 1 150 ? 20.574 22.915 -4.646 1.00 49.67 150 VAL C N 1
ATOM 3810 C CA . VAL C 1 150 ? 19.500 22.106 -4.096 1.00 48.89 150 VAL C CA 1
ATOM 3811 C C . VAL C 1 150 ? 18.214 22.456 -4.832 1.00 47.12 150 VAL C C 1
ATOM 3812 O O . VAL C 1 150 ? 18.046 23.564 -5.343 1.00 46.13 150 VAL C O 1
ATOM 3816 N N . SER C 1 151 ? 17.317 21.488 -4.907 1.00 44.62 151 SER C N 1
ATOM 3817 C CA . SER C 1 151 ? 16.038 21.696 -5.545 1.00 47.10 151 SER C CA 1
ATOM 3818 C C . SER C 1 151 ? 14.995 20.829 -4.875 1.00 48.14 151 SER C C 1
ATOM 3819 O O . SER C 1 151 ? 15.257 19.687 -4.505 1.00 49.15 151 SER C O 1
ATOM 3822 N N . PHE C 1 152 ? 13.814 21.400 -4.710 1.00 49.07 152 PHE C N 1
ATOM 3823 C CA . PHE C 1 152 ? 12.684 20.703 -4.144 1.00 49.17 152 PHE C CA 1
ATOM 3824 C C . PHE C 1 152 ? 11.877 20.037 -5.251 1.00 59.23 152 PHE C C 1
ATOM 3825 O O . PHE C 1 152 ? 11.597 20.642 -6.279 1.00 59.61 152 PHE C O 1
ATOM 3833 N N . HIS C 1 153 ? 11.519 18.780 -5.042 1.00 58.48 153 HIS C N 1
ATOM 3834 C CA . HIS C 1 153 ? 10.715 18.053 -6.004 1.00 59.48 153 HIS C CA 1
ATOM 3835 C C . HIS C 1 153 ? 9.435 17.624 -5.312 1.00 64.83 153 HIS C C 1
ATOM 3836 O O . HIS C 1 153 ? 9.439 16.720 -4.471 1.00 63.17 153 HIS C O 1
ATOM 3843 N N . GLY C 1 154 ? 8.345 18.309 -5.646 1.00 49.51 154 GLY C N 1
ATOM 3844 C CA . GLY C 1 154 ? 7.083 18.110 -4.962 1.00 50.59 154 GLY C CA 1
ATOM 3845 C C . GLY C 1 154 ? 5.876 18.002 -5.875 1.00 57.38 154 GLY C C 1
ATOM 3846 O O . GLY C 1 154 ? 6.009 17.881 -7.095 1.00 57.00 154 GLY C O 1
ATOM 3847 N N . SER C 1 155 ? 4.699 18.071 -5.258 1.00 69.19 155 SER C N 1
ATOM 3848 C CA . SER C 1 155 ? 3.417 17.794 -5.905 1.00 72.10 155 SER C CA 1
ATOM 3849 C C . SER C 1 155 ? 3.233 18.450 -7.271 1.00 79.46 155 SER C C 1
ATOM 3850 O O . SER C 1 155 ? 2.872 17.781 -8.240 1.00 85.26 155 SER C O 1
ATOM 3853 N N . ASP C 1 156 ? 3.481 19.752 -7.355 1.00 96.42 156 ASP C N 1
ATOM 3854 C CA . ASP C 1 156 ? 3.279 20.455 -8.615 1.00 97.05 156 ASP C CA 1
ATOM 3855 C C . ASP C 1 156 ? 4.592 20.806 -9.302 1.00 93.27 156 ASP C C 1
ATOM 3856 O O . ASP C 1 156 ? 4.688 21.831 -9.976 1.00 100.36 156 ASP C O 1
ATOM 3861 N N . GLY C 1 157 ? 5.601 19.953 -9.137 1.00 72.91 157 GLY C N 1
ATOM 3862 C CA . GLY C 1 157 ? 6.823 20.091 -9.911 1.00 67.57 157 GLY C CA 1
ATOM 3863 C C . GLY C 1 157 ? 8.088 20.424 -9.139 1.00 67.83 157 GLY C C 1
ATOM 3864 O O . GLY C 1 157 ? 8.244 20.048 -7.978 1.00 68.01 157 GLY C O 1
ATOM 3865 N N . CYS C 1 158 ? 8.989 21.141 -9.803 1.00 64.51 158 CYS C N 1
ATOM 3866 C CA . CYS C 1 158 ? 10.311 21.452 -9.274 1.00 67.44 158 CYS C CA 1
ATOM 3867 C C . CYS C 1 158 ? 10.427 22.905 -8.812 1.00 68.55 158 CYS C C 1
ATOM 3868 O O . CYS C 1 158 ? 10.001 23.828 -9.508 1.00 63.77 158 CYS C O 1
ATOM 3871 N N . TRP C 1 159 ? 11.020 23.094 -7.636 1.00 53.63 159 TRP C N 1
ATOM 3872 C CA . TRP C 1 159 ? 11.157 24.408 -7.020 1.00 50.56 159 TRP C CA 1
ATOM 3873 C C . TRP C 1 159 ? 12.597 24.654 -6.579 1.00 48.46 159 TRP C C 1
ATOM 3874 O O . TRP C 1 159 ? 13.347 23.711 -6.339 1.00 42.29 159 TRP C O 1
ATOM 3885 N N . TYR C 1 160 ? 12.979 25.920 -6.463 1.00 49.23 160 TYR C N 1
ATOM 3886 C CA . TYR C 1 160 ? 14.309 26.264 -5.972 1.00 47.97 160 TYR C CA 1
ATOM 3887 C C . TYR C 1 160 ? 14.227 26.844 -4.562 1.00 40.38 160 TYR C C 1
ATOM 3888 O O . TYR C 1 160 ? 13.174 27.344 -4.163 1.00 38.31 160 TYR C O 1
ATOM 3897 N N . PRO C 1 161 ? 15.331 26.769 -3.792 1.00 34.17 161 PRO C N 1
ATOM 3898 C CA . PRO C 1 161 ? 15.319 27.365 -2.455 1.00 28.54 161 PRO C CA 1
ATOM 3899 C C . PRO C 1 161 ? 15.298 28.884 -2.532 1.00 30.69 161 PRO C C 1
ATOM 3900 O O . PRO C 1 161 ? 15.385 29.437 -3.631 1.00 38.09 161 PRO C O 1
ATOM 3904 N N . MET C 1 162 ? 15.227 29.539 -1.380 1.00 28.97 162 MET C N 1
ATOM 3905 C CA . MET C 1 162 ? 15.168 30.995 -1.305 1.00 35.49 162 MET C CA 1
ATOM 3906 C C . MET C 1 162 ? 16.337 31.697 -1.992 1.00 41.63 162 MET C C 1
ATOM 3907 O O . MET C 1 162 ? 16.155 32.746 -2.614 1.00 41.29 162 MET C O 1
ATOM 3912 N N . GLU C 1 163 ? 17.528 31.114 -1.871 1.00 36.87 163 GLU C N 1
ATOM 3913 C CA . GLU C 1 163 ? 18.749 31.703 -2.412 1.00 40.60 163 GLU C CA 1
ATOM 3914 C C . GLU C 1 163 ? 18.734 31.828 -3.933 1.00 43.18 163 GLU C C 1
ATOM 3915 O O . GLU C 1 163 ? 19.318 32.753 -4.495 1.00 46.43 163 GLU C O 1
ATOM 3921 N N . ILE C 1 164 ? 18.075 30.885 -4.593 1.00 37.49 164 ILE C N 1
ATOM 3922 C CA . ILE C 1 164 ? 18.165 30.759 -6.040 1.00 39.53 164 ILE C CA 1
ATOM 3923 C C . ILE C 1 164 ? 17.031 31.500 -6.758 1.00 45.01 164 ILE C C 1
ATOM 3924 O O . ILE C 1 164 ? 15.856 31.142 -6.648 1.00 42.06 164 ILE C O 1
ATOM 3929 N N . ARG C 1 165 ? 17.421 32.542 -7.489 1.00 43.01 165 ARG C N 1
ATOM 3930 C CA . ARG C 1 165 ? 16.512 33.514 -8.087 1.00 47.06 165 ARG C CA 1
ATOM 3931 C C . ARG C 1 165 ? 16.444 33.385 -9.601 1.00 53.84 165 ARG C C 1
ATOM 3932 O O . ARG C 1 165 ? 17.451 33.121 -10.247 1.00 51.32 165 ARG C O 1
ATOM 3940 N N . PRO C 1 166 ? 15.250 33.585 -10.177 1.00 50.49 166 PRO C N 1
ATOM 3941 C CA . PRO C 1 166 ? 15.086 33.499 -11.632 1.00 50.29 166 PRO C CA 1
ATOM 3942 C C . PRO C 1 166 ? 15.581 34.748 -12.363 1.00 50.66 166 PRO C C 1
ATOM 3943 O O . PRO C 1 166 ? 15.324 35.864 -11.915 1.00 48.20 166 PRO C O 1
ATOM 3947 N N . MET C 1 167 ? 16.288 34.555 -13.474 1.00 47.89 167 MET C N 1
ATOM 3948 C CA . MET C 1 167 ? 16.772 35.676 -14.276 1.00 54.17 167 MET C CA 1
ATOM 3949 C C . MET C 1 167 ? 15.967 35.857 -15.556 1.00 57.91 167 MET C C 1
ATOM 3950 O O . MET C 1 167 ? 15.255 34.945 -15.984 1.00 55.40 167 MET C O 1
ATOM 3955 N N . LYS C 1 168 ? 16.098 37.038 -16.156 1.00 65.76 168 LYS C N 1
ATOM 3956 C CA . LYS C 1 168 ? 15.550 37.323 -17.483 1.00 67.73 168 LYS C CA 1
ATOM 3957 C C . LYS C 1 168 ? 14.080 36.939 -17.635 1.00 69.99 168 LYS C C 1
ATOM 3958 O O . LYS C 1 168 ? 13.661 36.478 -18.699 1.00 68.57 168 LYS C O 1
ATOM 3964 N N . THR C 1 169 ? 13.301 37.128 -16.575 1.00 61.07 169 THR C N 1
ATOM 3965 C CA . THR C 1 169 ? 11.907 36.704 -16.577 1.00 65.72 169 THR C CA 1
ATOM 3966 C C . THR C 1 169 ? 11.002 37.716 -15.889 1.00 71.18 169 THR C C 1
ATOM 3967 O O . THR C 1 169 ? 11.319 38.211 -14.807 1.00 68.43 169 THR C O 1
ATOM 3971 N N . SER C 1 170 ? 9.874 38.018 -16.523 1.00 71.94 170 SER C N 1
ATOM 3972 C CA . SER C 1 170 ? 8.895 38.923 -15.942 1.00 72.43 170 SER C CA 1
ATOM 3973 C C . SER C 1 170 ? 8.350 38.344 -14.641 1.00 70.75 170 SER C C 1
ATOM 3974 O O . SER C 1 170 ? 8.134 37.137 -14.537 1.00 70.52 170 SER C O 1
ATOM 3977 N N . ASP C 1 171 ? 8.150 39.209 -13.651 1.00 72.84 171 ASP C N 1
ATOM 3978 C CA . ASP C 1 171 ? 7.668 38.793 -12.337 1.00 71.15 171 ASP C CA 1
ATOM 3979 C C . ASP C 1 171 ? 6.295 38.145 -12.404 1.00 78.42 171 ASP C C 1
ATOM 3980 O O . ASP C 1 171 ? 6.039 37.146 -11.736 1.00 74.12 171 ASP C O 1
ATOM 3985 N N . SER C 1 172 ? 5.410 38.713 -13.215 1.00 69.50 172 SER C N 1
ATOM 3986 C CA . SER C 1 172 ? 4.018 38.270 -13.234 1.00 70.79 172 SER C CA 1
ATOM 3987 C C . SER C 1 172 ? 3.825 36.829 -13.716 1.00 71.55 172 SER C C 1
ATOM 3988 O O . SER C 1 172 ? 2.752 36.250 -13.558 1.00 75.95 172 SER C O 1
ATOM 3991 N N . HIS C 1 173 ? 4.874 36.250 -14.285 1.00 96.77 173 HIS C N 1
ATOM 3992 C CA . HIS C 1 173 ? 4.828 34.863 -14.734 1.00 98.21 173 HIS C CA 1
ATOM 3993 C C . HIS C 1 173 ? 5.534 33.925 -13.753 1.00 96.33 173 HIS C C 1
ATOM 3994 O O . HIS C 1 173 ? 6.052 32.895 -14.150 1.00 93.34 173 HIS C O 1
ATOM 4001 N N . LEU C 1 174 ? 5.617 34.295 -12.484 1.00 72.93 174 LEU C N 1
ATOM 4002 C CA . LEU C 1 174 ? 6.371 33.475 -11.539 1.00 68.34 174 LEU C CA 1
ATOM 4003 C C . LEU C 1 174 ? 5.460 32.911 -10.472 1.00 61.41 174 LEU C C 1
ATOM 4004 O O . LEU C 1 174 ? 4.576 33.615 -9.972 1.00 68.92 174 LEU C O 1
ATOM 4009 N N . VAL C 1 175 ? 5.681 31.649 -10.118 1.00 65.02 175 VAL C N 1
ATOM 4010 C CA . VAL C 1 175 ? 4.924 31.007 -9.047 1.00 66.33 175 VAL C CA 1
ATOM 4011 C C . VAL C 1 175 ? 5.745 30.912 -7.759 1.00 58.92 175 VAL C C 1
ATOM 4012 O O . VAL C 1 175 ? 6.833 30.337 -7.754 1.00 58.43 175 VAL C O 1
ATOM 4016 N N . ARG C 1 176 ? 5.205 31.455 -6.671 1.00 62.63 176 ARG C N 1
ATOM 4017 C CA . ARG C 1 176 ? 5.921 31.545 -5.402 1.00 56.30 176 ARG C CA 1
ATOM 4018 C C . ARG C 1 176 ? 5.300 30.678 -4.308 1.00 65.09 176 ARG C C 1
ATOM 4019 O O . ARG C 1 176 ? 4.138 30.283 -4.404 1.00 66.61 176 ARG C O 1
ATOM 4027 N N . SER C 1 177 ? 6.080 30.396 -3.267 1.00 54.79 177 SER C N 1
ATOM 4028 C CA . SER C 1 177 ? 5.577 29.728 -2.072 1.00 54.17 177 SER C CA 1
ATOM 4029 C C . SER C 1 177 ? 5.220 30.759 -1.009 1.00 64.93 177 SER C C 1
ATOM 4030 O O . SER C 1 177 ? 5.882 31.790 -0.887 1.00 59.97 177 SER C O 1
ATOM 4033 N N . TRP C 1 178 ? 4.182 30.478 -0.229 1.00 58.08 178 TRP C N 1
ATOM 4034 C CA . TRP C 1 178 ? 3.685 31.463 0.719 1.00 57.55 178 TRP C CA 1
ATOM 4035 C C . TRP C 1 178 ? 3.870 31.036 2.162 1.00 61.23 178 TRP C C 1
ATOM 4036 O O . TRP C 1 178 ? 3.329 31.656 3.077 1.00 66.65 178 TRP C O 1
ATOM 4047 N N . VAL C 1 179 ? 4.658 29.984 2.357 1.00 67.19 179 VAL C N 1
ATOM 4048 C CA . VAL C 1 179 ? 5.000 29.511 3.689 1.00 55.10 179 VAL C CA 1
ATOM 4049 C C . VAL C 1 179 ? 5.765 30.577 4.458 1.00 61.90 179 VAL C C 1
ATOM 4050 O O . VAL C 1 179 ? 6.649 31.233 3.907 1.00 66.64 179 VAL C O 1
ATOM 4054 N N . THR C 1 180 ? 5.416 30.752 5.727 1.00 70.49 180 THR C N 1
ATOM 4055 C CA . THR C 1 180 ? 6.164 31.624 6.621 1.00 71.90 180 THR C CA 1
ATOM 4056 C C . THR C 1 180 ? 6.443 30.879 7.924 1.00 76.40 180 THR C C 1
ATOM 4057 O O . THR C 1 180 ? 5.682 30.982 8.887 1.00 78.45 180 THR C O 1
ATOM 4061 N N . ALA C 1 181 ? 7.537 30.124 7.943 1.00 71.65 181 ALA C N 1
ATOM 4062 C CA . ALA C 1 181 ? 7.841 29.239 9.062 1.00 67.11 181 ALA C CA 1
ATOM 4063 C C . ALA C 1 181 ? 8.851 29.853 10.020 1.00 67.42 181 ALA C C 1
ATOM 4064 O O . ALA C 1 181 ? 9.467 30.871 9.715 1.00 73.45 181 ALA C O 1
ATOM 4066 N N . SER D 1 5 ? 30.665 15.262 -61.064 1.00 91.04 5 SER D N 1
ATOM 4067 C CA . SER D 1 5 ? 31.102 14.909 -62.409 1.00 98.33 5 SER D CA 1
ATOM 4068 C C . SER D 1 5 ? 30.848 13.436 -62.708 1.00 93.59 5 SER D C 1
ATOM 4069 O O . SER D 1 5 ? 30.834 13.022 -63.867 1.00 94.57 5 SER D O 1
ATOM 4072 N N . VAL D 1 6 ? 30.666 12.642 -61.657 1.00 93.26 6 VAL D N 1
ATOM 4073 C CA . VAL D 1 6 ? 30.483 11.202 -61.816 1.00 90.75 6 VAL D CA 1
ATOM 4074 C C . VAL D 1 6 ? 29.233 10.693 -61.097 1.00 86.59 6 VAL D C 1
ATOM 4075 O O . VAL D 1 6 ? 29.038 10.959 -59.912 1.00 83.04 6 VAL D O 1
ATOM 4079 N N . ASP D 1 7 ? 28.390 9.965 -61.826 1.00 83.53 7 ASP D N 1
ATOM 4080 C CA . ASP D 1 7 ? 27.210 9.338 -61.241 1.00 76.34 7 ASP D CA 1
ATOM 4081 C C . ASP D 1 7 ? 27.574 8.076 -60.470 1.00 75.24 7 ASP D C 1
ATOM 4082 O O . ASP D 1 7 ? 28.548 7.395 -60.794 1.00 79.78 7 ASP D O 1
ATOM 4087 N N . CYS D 1 8 ? 26.783 7.765 -59.447 1.00 75.92 8 CYS D N 1
ATOM 4088 C CA . CYS D 1 8 ? 26.955 6.521 -58.703 1.00 73.76 8 CYS D CA 1
ATOM 4089 C C . CYS D 1 8 ? 26.564 5.299 -59.535 1.00 74.35 8 CYS D C 1
ATOM 4090 O O . CYS D 1 8 ? 25.816 5.409 -60.505 1.00 69.43 8 CYS D O 1
ATOM 4093 N N . ASP D 1 9 ? 27.074 4.139 -59.129 1.00 90.44 9 ASP D N 1
ATOM 4094 C CA . ASP D 1 9 ? 26.894 2.890 -59.870 1.00 87.26 9 ASP D CA 1
ATOM 4095 C C . ASP D 1 9 ? 25.443 2.401 -59.886 1.00 82.37 9 ASP D C 1
ATOM 4096 O O . ASP D 1 9 ? 24.980 1.783 -58.929 1.00 81.43 9 ASP D O 1
ATOM 4101 N N . GLY D 1 10 ? 24.741 2.666 -60.986 1.00 61.20 10 GLY D N 1
ATOM 4102 C CA . GLY D 1 10 ? 23.328 2.344 -61.103 1.00 57.90 10 GLY D CA 1
ATOM 4103 C C . GLY D 1 10 ? 22.959 0.875 -60.985 1.00 56.01 10 GLY D C 1
ATOM 4104 O O . GLY D 1 10 ? 21.808 0.541 -60.705 1.00 48.46 10 GLY D O 1
ATOM 4105 N N . ALA D 1 11 ? 23.929 -0.010 -61.186 1.00 58.87 11 ALA D N 1
ATOM 4106 C CA . ALA D 1 11 ? 23.657 -1.445 -61.175 1.00 59.54 11 ALA D CA 1
ATOM 4107 C C . ALA D 1 11 ? 23.284 -1.973 -59.787 1.00 59.28 11 ALA D C 1
ATOM 4108 O O . ALA D 1 11 ? 22.662 -3.029 -59.669 1.00 52.01 11 ALA D O 1
ATOM 4110 N N . ILE D 1 12 ? 23.669 -1.248 -58.740 1.00 60.07 12 ILE D N 1
ATOM 4111 C CA . ILE D 1 12 ? 23.398 -1.693 -57.379 1.00 58.82 12 ILE D CA 1
ATOM 4112 C C . ILE D 1 12 ? 22.466 -0.749 -56.622 1.00 57.63 12 ILE D C 1
ATOM 4113 O O . ILE D 1 12 ? 22.292 -0.886 -55.410 1.00 53.36 12 ILE D O 1
ATOM 4118 N N . LEU D 1 13 ? 21.875 0.206 -57.332 1.00 54.68 13 LEU D N 1
ATOM 4119 C CA . LEU D 1 13 ? 20.964 1.158 -56.709 1.00 54.66 13 LEU D CA 1
ATOM 4120 C C . LEU D 1 13 ? 19.516 0.763 -56.954 1.00 54.37 13 LEU D C 1
ATOM 4121 O O . LEU D 1 13 ? 19.211 0.006 -57.876 1.00 49.67 13 LEU D O 1
ATOM 4126 N N . GLY D 1 14 ? 18.621 1.297 -56.134 1.00 38.51 14 GLY D N 1
ATOM 4127 C CA . GLY D 1 14 ? 17.213 0.997 -56.265 1.00 36.25 14 GLY D CA 1
ATOM 4128 C C . GLY D 1 14 ? 16.356 2.066 -55.632 1.00 37.11 14 GLY D C 1
ATOM 4129 O O . GLY D 1 14 ? 16.826 2.862 -54.822 1.00 39.46 14 GLY D O 1
ATOM 4130 N N . ALA D 1 15 ? 15.086 2.085 -56.003 1.00 36.18 15 ALA D N 1
ATOM 4131 C CA . ALA D 1 15 ? 14.159 3.051 -55.449 1.00 34.07 15 ALA D CA 1
ATOM 4132 C C . ALA D 1 15 ? 12.735 2.559 -55.664 1.00 37.92 15 ALA D C 1
ATOM 4133 O O . ALA D 1 15 ? 12.461 1.838 -56.628 1.00 34.68 15 ALA D O 1
ATOM 4135 N N . ALA D 1 16 ? 11.834 2.929 -54.761 1.00 32.08 16 ALA D N 1
ATOM 4136 C CA . ALA D 1 16 ? 10.454 2.470 -54.852 1.00 37.16 16 ALA D CA 1
ATOM 4137 C C . ALA D 1 16 ? 9.483 3.399 -54.137 1.00 37.33 16 ALA D C 1
ATOM 4138 O O . ALA D 1 16 ? 9.822 4.005 -53.118 1.00 38.97 16 ALA D O 1
ATOM 4140 N N . VAL D 1 17 ? 8.283 3.508 -54.702 1.00 35.78 17 VAL D N 1
ATOM 4141 C CA . VAL D 1 17 ? 7.152 4.187 -54.082 1.00 37.75 17 VAL D CA 1
ATOM 4142 C C . VAL D 1 17 ? 5.949 3.281 -54.108 1.00 42.13 17 VAL D C 1
ATOM 4143 O O . VAL D 1 17 ? 5.702 2.594 -55.099 1.00 38.60 17 VAL D O 1
ATOM 4147 N N . ASN D 1 18 ? 5.185 3.316 -53.030 1.00 38.22 18 ASN D N 1
ATOM 4148 C CA . ASN D 1 18 ? 3.884 2.689 -52.993 1.00 39.72 18 ASN D CA 1
ATOM 4149 C C . ASN D 1 18 ? 2.984 3.537 -52.101 1.00 46.19 18 ASN D C 1
ATOM 4150 O O . ASN D 1 18 ? 3.236 3.682 -50.896 1.00 41.27 18 ASN D O 1
ATOM 4155 N N . GLY D 1 19 ? 1.958 4.125 -52.708 1.00 44.54 19 GLY D N 1
ATOM 4156 C CA . GLY D 1 19 ? 1.041 4.994 -51.995 1.00 47.92 19 GLY D CA 1
ATOM 4157 C C . GLY D 1 19 ? 1.756 6.161 -51.339 1.00 49.43 19 GLY D C 1
ATOM 4158 O O . GLY D 1 19 ? 2.255 7.062 -52.015 1.00 53.60 19 GLY D O 1
ATOM 4159 N N . LYS D 1 20 ? 1.828 6.127 -50.014 1.00 41.15 20 LYS D N 1
ATOM 4160 C CA . LYS D 1 20 ? 2.425 7.217 -49.257 1.00 41.84 20 LYS D CA 1
ATOM 4161 C C . LYS D 1 20 ? 3.773 6.841 -48.653 1.00 41.24 20 LYS D C 1
ATOM 4162 O O . LYS D 1 20 ? 4.254 7.523 -47.748 1.00 42.23 20 LYS D O 1
ATOM 4168 N N . LYS D 1 21 ? 4.371 5.753 -49.134 1.00 34.56 21 LYS D N 1
ATOM 4169 C CA . LYS D 1 21 ? 5.687 5.338 -48.640 1.00 41.40 21 LYS D CA 1
ATOM 4170 C C . LYS D 1 21 ? 6.702 5.269 -49.780 1.00 37.77 21 LYS D C 1
ATOM 4171 O O . LYS D 1 21 ? 6.354 4.925 -50.914 1.00 37.53 21 LYS D O 1
ATOM 4177 N N . SER D 1 22 ? 7.956 5.597 -49.484 1.00 35.98 22 SER D N 1
ATOM 4178 C CA . SER D 1 22 ? 9.014 5.484 -50.483 1.00 37.63 22 SER D CA 1
ATOM 4179 C C . SER D 1 22 ? 10.371 5.180 -49.867 1.00 43.33 22 SER D C 1
ATOM 4180 O O . SER D 1 22 ? 10.555 5.296 -48.658 1.00 39.07 22 SER D O 1
ATOM 4183 N N . ALA D 1 23 ? 11.318 4.796 -50.719 1.00 42.17 23 ALA D N 1
ATOM 4184 C CA . ALA D 1 23 ? 12.685 4.528 -50.290 1.00 40.63 23 ALA D CA 1
ATOM 4185 C C . ALA D 1 23 ? 13.658 4.572 -51.469 1.00 44.31 23 ALA D C 1
ATOM 4186 O O . ALA D 1 23 ? 13.323 4.135 -52.569 1.00 37.36 23 ALA D O 1
ATOM 4188 N N . HIS D 1 24 ? 14.849 5.122 -51.230 1.00 38.92 24 HIS D N 1
ATOM 4189 C CA . HIS D 1 24 ? 15.979 5.023 -52.150 1.00 41.27 24 HIS D CA 1
ATOM 4190 C C . HIS D 1 24 ? 17.073 4.241 -51.439 1.00 45.93 24 HIS D C 1
ATOM 4191 O O . HIS D 1 24 ? 17.382 4.530 -50.290 1.00 47.17 24 HIS D O 1
ATOM 4198 N N . GLY D 1 25 ? 17.669 3.260 -52.102 1.00 41.81 25 GLY D N 1
ATOM 4199 C CA . GLY D 1 25 ? 18.623 2.407 -51.424 1.00 37.36 25 GLY D CA 1
ATOM 4200 C C . GLY D 1 25 ? 19.759 1.835 -52.246 1.00 44.30 25 GLY D C 1
ATOM 4201 O O . GLY D 1 25 ? 19.640 1.625 -53.452 1.00 38.55 25 GLY D O 1
ATOM 4202 N N . SER D 1 26 ? 20.871 1.590 -51.561 1.00 45.29 26 SER D N 1
ATOM 4203 C CA . SER D 1 26 ? 22.033 0.902 -52.107 1.00 49.91 26 SER D CA 1
ATOM 4204 C C . SER D 1 26 ? 22.630 0.099 -50.955 1.00 47.56 26 SER D C 1
ATOM 4205 O O . SER D 1 26 ? 22.288 0.353 -49.802 1.00 51.05 26 SER D O 1
ATOM 4208 N N . PRO D 1 27 ? 23.521 -0.867 -51.245 1.00 55.96 27 PRO D N 1
ATOM 4209 C CA . PRO D 1 27 ? 24.106 -1.647 -50.142 1.00 56.28 27 PRO D CA 1
ATOM 4210 C C . PRO D 1 27 ? 24.784 -0.807 -49.049 1.00 57.71 27 PRO D C 1
ATOM 4211 O O . PRO D 1 27 ? 25.042 -1.329 -47.964 1.00 60.23 27 PRO D O 1
ATOM 4215 N N . THR D 1 28 ? 25.059 0.465 -49.326 1.00 52.75 28 THR D N 1
ATOM 4216 C CA . THR D 1 28 ? 25.704 1.336 -48.350 1.00 57.43 28 THR D CA 1
ATOM 4217 C C . THR D 1 28 ? 24.852 2.547 -47.969 1.00 56.14 28 THR D C 1
ATOM 4218 O O . THR D 1 28 ? 25.343 3.463 -47.302 1.00 54.42 28 THR D O 1
ATOM 4222 N N . PHE D 1 29 ? 23.584 2.553 -48.375 1.00 50.57 29 PHE D N 1
ATOM 4223 C CA . PHE D 1 29 ? 22.746 3.732 -48.175 1.00 43.72 29 PHE D CA 1
ATOM 4224 C C . PHE D 1 29 ? 21.254 3.396 -48.110 1.00 49.73 29 PHE D C 1
ATOM 4225 O O . PHE D 1 29 ? 20.766 2.541 -48.849 1.00 45.72 29 PHE D O 1
ATOM 4233 N N . TRP D 1 30 ? 20.526 4.069 -47.224 1.00 44.78 30 TRP D N 1
ATOM 4234 C CA . TRP D 1 30 ? 19.085 3.872 -47.148 1.00 48.90 30 TRP D CA 1
ATOM 4235 C C . TRP D 1 30 ? 18.343 5.139 -46.750 1.00 48.81 30 TRP D C 1
ATOM 4236 O O . TRP D 1 30 ? 18.497 5.635 -45.635 1.00 48.00 30 TRP D O 1
ATOM 4247 N N . MET D 1 31 ? 17.531 5.660 -47.662 1.00 37.06 31 MET D N 1
ATOM 4248 C CA . MET D 1 31 ? 16.651 6.771 -47.328 1.00 42.14 31 MET D CA 1
ATOM 4249 C C . MET D 1 31 ? 15.193 6.345 -47.432 1.00 40.59 31 MET D C 1
ATOM 4250 O O . MET D 1 31 ? 14.711 6.017 -48.505 1.00 43.28 31 MET D O 1
ATOM 4255 N N . GLY D 1 32 ? 14.493 6.338 -46.307 1.00 37.84 32 GLY D N 1
ATOM 4256 C CA . GLY D 1 32 ? 13.081 6.019 -46.292 1.00 35.15 32 GLY D CA 1
ATOM 4257 C C . GLY D 1 32 ? 12.272 7.279 -46.069 1.00 42.01 32 GLY D C 1
ATOM 4258 O O . GLY D 1 32 ? 12.539 8.037 -45.127 1.00 40.11 32 GLY D O 1
ATOM 4259 N N . SER D 1 33 ? 11.289 7.504 -46.939 1.00 37.67 33 SER D N 1
ATOM 4260 C CA . SER D 1 33 ? 10.440 8.682 -46.857 1.00 37.46 33 SER D CA 1
ATOM 4261 C C . SER D 1 33 ? 8.960 8.326 -46.863 1.00 39.05 33 SER D C 1
ATOM 4262 O O . SER D 1 33 ? 8.579 7.181 -47.119 1.00 36.90 33 SER D O 1
ATOM 4265 N N . HIS D 1 34 ? 8.126 9.318 -46.574 1.00 40.85 34 HIS D N 1
ATOM 4266 C CA . HIS D 1 34 ? 6.684 9.131 -46.580 1.00 42.13 34 HIS D CA 1
ATOM 4267 C C . HIS D 1 34 ? 5.992 10.480 -46.688 1.00 43.33 34 HIS D C 1
ATOM 4268 O O . HIS D 1 34 ? 6.618 11.521 -46.491 1.00 44.89 34 HIS D O 1
ATOM 4275 N N . GLU D 1 35 ? 4.710 10.452 -47.038 1.00 51.42 35 GLU D N 1
ATOM 4276 C CA . GLU D 1 35 ? 3.934 11.671 -47.234 1.00 56.07 35 GLU D CA 1
ATOM 4277 C C . GLU D 1 35 ? 3.090 12.006 -46.013 1.00 57.67 35 GLU D C 1
ATOM 4278 O O . GLU D 1 35 ? 2.151 11.288 -45.681 1.00 55.20 35 GLU D O 1
ATOM 4284 N N . VAL D 1 36 ? 3.437 13.105 -45.354 1.00 60.14 36 VAL D N 1
ATOM 4285 C CA . VAL D 1 36 ? 2.671 13.602 -44.222 1.00 61.72 36 VAL D CA 1
ATOM 4286 C C . VAL D 1 36 ? 2.070 14.952 -44.578 1.00 66.13 36 VAL D C 1
ATOM 4287 O O . VAL D 1 36 ? 2.786 15.860 -45.007 1.00 67.99 36 VAL D O 1
ATOM 4291 N N . ASN D 1 37 ? 0.756 15.072 -44.405 1.00 87.20 37 ASN D N 1
ATOM 4292 C CA . ASN D 1 37 ? 0.028 16.292 -44.739 1.00 91.18 37 ASN D CA 1
ATOM 4293 C C . ASN D 1 37 ? 0.326 16.765 -46.160 1.00 90.47 37 ASN D C 1
ATOM 4294 O O . ASN D 1 37 ? 0.662 17.929 -46.379 1.00 93.27 37 ASN D O 1
ATOM 4299 N N . GLY D 1 38 ? 0.220 15.848 -47.118 1.00 76.47 38 GLY D N 1
ATOM 4300 C CA . GLY D 1 38 ? 0.442 16.165 -48.519 1.00 78.72 38 GLY D CA 1
ATOM 4301 C C . GLY D 1 38 ? 1.879 16.505 -48.877 1.00 78.77 38 GLY D C 1
ATOM 4302 O O . GLY D 1 38 ? 2.169 16.891 -50.010 1.00 83.46 38 GLY D O 1
ATOM 4303 N N . THR D 1 39 ? 2.783 16.356 -47.914 1.00 69.38 39 THR D N 1
ATOM 4304 C CA . THR D 1 39 ? 4.190 16.684 -48.116 1.00 69.57 39 THR D CA 1
ATOM 4305 C C . THR D 1 39 ? 5.067 15.454 -47.909 1.00 62.48 39 THR D C 1
ATOM 4306 O O . THR D 1 39 ? 4.885 14.718 -46.943 1.00 62.62 39 THR D O 1
ATOM 4310 N N . TRP D 1 40 ? 6.013 15.229 -48.815 1.00 56.61 40 TRP D N 1
ATOM 4311 C CA . TRP D 1 40 ? 6.948 14.121 -48.667 1.00 49.94 40 TRP D CA 1
ATOM 4312 C C . TRP D 1 40 ? 8.135 14.532 -47.805 1.00 54.11 40 TRP D C 1
ATOM 4313 O O . TRP D 1 40 ? 8.645 15.646 -47.921 1.00 57.37 40 TRP D O 1
ATOM 4324 N N . MET D 1 41 ? 8.566 13.629 -46.931 1.00 53.07 41 MET D N 1
ATOM 4325 C CA . MET D 1 41 ? 9.708 13.897 -46.068 1.00 49.95 41 MET D CA 1
ATOM 4326 C C . MET D 1 41 ? 10.425 12.618 -45.659 1.00 47.59 41 MET D C 1
ATOM 4327 O O . MET D 1 41 ? 9.832 11.541 -45.623 1.00 45.39 41 MET D O 1
ATOM 4332 N N . ILE D 1 42 ? 11.707 12.755 -45.344 1.00 42.68 42 ILE D N 1
ATOM 4333 C CA . ILE D 1 42 ? 12.511 11.652 -44.843 1.00 42.93 42 ILE D CA 1
ATOM 4334 C C . ILE D 1 42 ? 12.070 11.234 -43.446 1.00 44.04 42 ILE D C 1
ATOM 4335 O O . ILE D 1 42 ? 11.851 12.083 -42.582 1.00 44.81 42 ILE D O 1
ATOM 4340 N N . HIS D 1 43 ? 11.921 9.932 -43.225 1.00 47.08 43 HIS D N 1
ATOM 4341 C CA . HIS D 1 43 ? 11.709 9.431 -41.873 1.00 47.28 43 HIS D CA 1
ATOM 4342 C C . HIS D 1 43 ? 12.904 8.588 -41.448 1.00 48.17 43 HIS D C 1
ATOM 4343 O O . HIS D 1 43 ? 13.127 8.371 -40.260 1.00 46.42 43 HIS D O 1
ATOM 4350 N N . THR D 1 44 ? 13.688 8.133 -42.422 1.00 44.64 44 THR D N 1
ATOM 4351 C CA . THR D 1 44 ? 14.851 7.311 -42.110 1.00 44.20 44 THR D CA 1
ATOM 4352 C C . THR D 1 44 ? 16.006 7.636 -43.047 1.00 45.59 44 THR D C 1
ATOM 4353 O O . THR D 1 44 ? 15.811 7.789 -44.244 1.00 43.36 44 THR D O 1
ATOM 4357 N N . LEU D 1 45 ? 17.211 7.761 -42.500 1.00 41.94 45 LEU D N 1
ATOM 4358 C CA . LEU D 1 45 ? 18.385 8.028 -43.323 1.00 40.45 45 LEU D CA 1
ATOM 4359 C C . LEU D 1 45 ? 19.607 7.374 -42.700 1.00 47.93 45 LEU D C 1
ATOM 4360 O O . LEU D 1 45 ? 20.052 7.766 -41.625 1.00 50.66 45 LEU D O 1
ATOM 4365 N N . GLU D 1 46 ? 20.149 6.384 -43.395 1.00 45.62 46 GLU D N 1
ATOM 4366 C CA . GLU D 1 46 ? 21.298 5.634 -42.916 1.00 48.66 46 GLU D CA 1
ATOM 4367 C C . GLU D 1 46 ? 22.382 5.583 -43.989 1.00 55.15 46 GLU D C 1
ATOM 4368 O O . GLU D 1 46 ? 22.105 5.247 -45.140 1.00 49.12 46 GLU D O 1
ATOM 4374 N N . THR D 1 47 ? 23.607 5.948 -43.627 1.00 49.74 47 THR D N 1
ATOM 4375 C CA . THR D 1 47 ? 24.741 5.803 -44.540 1.00 48.61 47 THR D CA 1
ATOM 4376 C C . THR D 1 47 ? 25.825 4.968 -43.881 1.00 52.47 47 THR D C 1
ATOM 4377 O O . THR D 1 47 ? 26.134 5.156 -42.711 1.00 53.82 47 THR D O 1
ATOM 4381 N N . LEU D 1 48 ? 26.394 4.042 -44.638 1.00 58.25 48 LEU D N 1
ATOM 4382 C CA . LEU D 1 48 ? 27.489 3.226 -44.144 1.00 61.17 48 LEU D CA 1
ATOM 4383 C C . LEU D 1 48 ? 28.768 3.702 -44.807 1.00 64.98 48 LEU D C 1
ATOM 4384 O O . LEU D 1 48 ? 29.852 3.174 -44.557 1.00 65.30 48 LEU D O 1
ATOM 4389 N N . ASP D 1 49 ? 28.623 4.732 -45.635 1.00 74.69 49 ASP D N 1
ATOM 4390 C CA . ASP D 1 49 ? 29.672 5.137 -46.559 1.00 76.56 49 ASP D CA 1
ATOM 4391 C C . ASP D 1 49 ? 29.630 6.634 -46.860 1.00 77.98 49 ASP D C 1
ATOM 4392 O O . ASP D 1 49 ? 28.558 7.233 -46.929 1.00 76.16 49 ASP D O 1
ATOM 4397 N N . TYR D 1 50 ? 30.803 7.233 -47.039 1.00 68.13 50 TYR D N 1
ATOM 4398 C CA . TYR D 1 50 ? 30.889 8.588 -47.570 1.00 67.14 50 TYR D CA 1
ATOM 4399 C C . TYR D 1 50 ? 31.597 8.552 -48.918 1.00 72.51 50 TYR D C 1
ATOM 4400 O O . TYR D 1 50 ? 32.717 8.052 -49.028 1.00 71.60 50 TYR D O 1
ATOM 4409 N N . LYS D 1 51 ? 30.943 9.089 -49.942 1.00 76.78 51 LYS D N 1
ATOM 4410 C CA . LYS D 1 51 ? 31.518 9.110 -51.278 1.00 79.44 51 LYS D CA 1
ATOM 4411 C C . LYS D 1 51 ? 31.008 10.309 -52.059 1.00 79.14 51 LYS D C 1
ATOM 4412 O O . LYS D 1 51 ? 29.873 10.745 -51.870 1.00 79.73 51 LYS D O 1
ATOM 4418 N N . GLU D 1 52 ? 31.852 10.847 -52.933 1.00 67.49 52 GLU D N 1
ATOM 4419 C CA . GLU D 1 52 ? 31.453 11.968 -53.770 1.00 66.81 52 GLU D CA 1
ATOM 4420 C C . GLU D 1 52 ? 31.015 11.480 -55.145 1.00 69.84 52 GLU D C 1
ATOM 4421 O O . GLU D 1 52 ? 31.817 11.364 -56.075 1.00 67.67 52 GLU D O 1
ATOM 4427 N N . CYS D 1 53 ? 29.729 11.175 -55.248 1.00 75.87 53 CYS D N 1
ATOM 4428 C CA . CYS D 1 53 ? 29.127 10.753 -56.499 1.00 76.13 53 CYS D CA 1
ATOM 4429 C C . CYS D 1 53 ? 27.693 11.256 -56.522 1.00 73.84 53 CYS D C 1
ATOM 4430 O O . CYS D 1 53 ? 27.162 11.672 -55.492 1.00 73.34 53 CYS D O 1
ATOM 4433 N N . GLU D 1 54 ? 27.056 11.228 -57.683 1.00 66.74 54 GLU D N 1
ATOM 4434 C CA . GLU D 1 54 ? 25.691 11.726 -57.764 1.00 68.40 54 GLU D CA 1
ATOM 4435 C C . GLU D 1 54 ? 24.690 10.627 -58.081 1.00 60.62 54 GLU D C 1
ATOM 4436 O O . GLU D 1 54 ? 24.922 9.792 -58.951 1.00 59.23 54 GLU D O 1
ATOM 4442 N N . TRP D 1 55 ? 23.576 10.635 -57.356 1.00 61.14 55 TRP D N 1
ATOM 4443 C CA . TRP D 1 55 ? 22.501 9.689 -57.602 1.00 56.08 55 TRP D CA 1
ATOM 4444 C C . TRP D 1 55 ? 21.959 9.902 -59.016 1.00 54.78 55 TRP D C 1
ATOM 4445 O O . TRP D 1 55 ? 21.463 10.982 -59.334 1.00 52.61 55 TRP D O 1
ATOM 4456 N N . PRO D 1 56 ? 22.078 8.877 -59.874 1.00 51.84 56 PRO D N 1
ATOM 4457 C CA . PRO D 1 56 ? 21.620 8.957 -61.266 1.00 55.61 56 PRO D CA 1
ATOM 4458 C C . PRO D 1 56 ? 20.134 9.267 -61.366 1.00 51.94 56 PRO D C 1
ATOM 4459 O O . PRO D 1 56 ? 19.321 8.618 -60.707 1.00 51.30 56 PRO D O 1
ATOM 4463 N N . LEU D 1 57 ? 19.794 10.260 -62.177 1.00 45.95 57 LEU D N 1
ATOM 4464 C CA . LEU D 1 57 ? 18.418 10.694 -62.327 1.00 51.39 57 LEU D CA 1
ATOM 4465 C C . LEU D 1 57 ? 17.522 9.546 -62.783 1.00 49.85 57 LEU D C 1
ATOM 4466 O O . LEU D 1 57 ? 16.351 9.492 -62.415 1.00 50.79 57 LEU D O 1
ATOM 4471 N N . THR D 1 58 ? 18.091 8.617 -63.548 1.00 47.83 58 THR D N 1
ATOM 4472 C CA . THR D 1 58 ? 17.370 7.430 -64.009 1.00 43.82 58 THR D CA 1
ATOM 4473 C C . THR D 1 58 ? 16.798 6.595 -62.865 1.00 44.85 58 THR D C 1
ATOM 4474 O O . THR D 1 58 ? 15.826 5.866 -63.054 1.00 39.35 58 THR D O 1
ATOM 4478 N N . HIS D 1 59 ? 17.421 6.687 -61.693 1.00 38.15 59 HIS D N 1
ATOM 4479 C CA . HIS D 1 59 ? 17.029 5.878 -60.541 1.00 41.76 59 HIS D CA 1
ATOM 4480 C C . HIS D 1 59 ? 16.445 6.740 -59.425 1.00 41.41 59 HIS D C 1
ATOM 4481 O O . HIS D 1 59 ? 16.411 6.331 -58.265 1.00 39.27 59 HIS D O 1
ATOM 4488 N N . THR D 1 60 ? 15.991 7.933 -59.792 1.00 43.22 60 THR D N 1
ATOM 4489 C CA . THR D 1 60 ? 15.479 8.910 -58.844 1.00 41.97 60 THR D CA 1
ATOM 4490 C C . THR D 1 60 ? 13.963 9.029 -58.939 1.00 47.46 60 THR D C 1
ATOM 4491 O O . THR D 1 60 ? 13.410 9.136 -60.032 1.00 46.69 60 THR D O 1
ATOM 4495 N N . ILE D 1 61 ? 13.289 9.016 -57.796 1.00 48.12 61 ILE D N 1
ATOM 4496 C CA . ILE D 1 61 ? 11.844 9.188 -57.789 1.00 48.03 61 ILE D CA 1
ATOM 4497 C C . ILE D 1 61 ? 11.430 10.617 -57.489 1.00 53.26 61 ILE D C 1
ATOM 4498 O O . ILE D 1 61 ? 11.811 11.178 -56.464 1.00 56.36 61 ILE D O 1
ATOM 4503 N N . GLY D 1 62 ? 10.632 11.197 -58.375 1.00 54.52 62 GLY D N 1
ATOM 4504 C CA . GLY D 1 62 ? 10.126 12.537 -58.163 1.00 59.12 62 GLY D CA 1
ATOM 4505 C C . GLY D 1 62 ? 11.211 13.588 -58.220 1.00 69.02 62 GLY D C 1
ATOM 4506 O O . GLY D 1 62 ? 11.322 14.429 -57.323 1.00 70.92 62 GLY D O 1
ATOM 4507 N N . THR D 1 63 ? 12.025 13.524 -59.269 1.00 68.05 63 THR D N 1
ATOM 4508 C CA . THR D 1 63 ? 13.000 14.567 -59.550 1.00 73.99 63 THR D CA 1
ATOM 4509 C C . THR D 1 63 ? 12.252 15.891 -59.653 1.00 79.18 63 THR D C 1
ATOM 4510 O O . THR D 1 63 ? 11.388 16.052 -60.512 1.00 84.05 63 THR D O 1
ATOM 4514 N N . SER D 1 64 ? 12.545 16.827 -58.756 1.00 106.43 64 SER D N 1
ATOM 4515 C CA . SER D 1 64 ? 11.722 18.028 -58.648 1.00 112.68 64 SER D CA 1
ATOM 4516 C C . SER D 1 64 ? 12.435 19.218 -58.014 1.00 115.44 64 SER D C 1
ATOM 4517 O O . SER D 1 64 ? 12.653 20.246 -58.656 1.00 121.11 64 SER D O 1
ATOM 4520 N N . VAL D 1 65 ? 12.795 19.055 -56.748 1.00 113.07 65 VAL D N 1
ATOM 4521 C CA . VAL D 1 65 ? 13.126 20.164 -55.857 1.00 116.36 65 VAL D CA 1
ATOM 4522 C C . VAL D 1 65 ? 14.170 21.178 -56.324 1.00 120.08 65 VAL D C 1
ATOM 4523 O O . VAL D 1 65 ? 15.074 20.864 -57.104 1.00 117.23 65 VAL D O 1
ATOM 4527 N N . GLU D 1 66 ? 14.013 22.408 -55.835 1.00 105.57 66 GLU D N 1
ATOM 4528 C CA . GLU D 1 66 ? 15.121 23.347 -55.770 1.00 105.23 66 GLU D CA 1
ATOM 4529 C C . GLU D 1 66 ? 16.116 22.697 -54.828 1.00 100.71 66 GLU D C 1
ATOM 4530 O O . GLU D 1 66 ? 15.719 22.013 -53.892 1.00 100.23 66 GLU D O 1
ATOM 4536 N N . GLU D 1 67 ? 17.403 22.889 -55.070 1.00 83.85 67 GLU D N 1
ATOM 4537 C CA . GLU D 1 67 ? 18.384 22.000 -54.471 1.00 86.57 67 GLU D CA 1
ATOM 4538 C C . GLU D 1 67 ? 18.794 22.395 -53.079 1.00 82.43 67 GLU D C 1
ATOM 4539 O O . GLU D 1 67 ? 19.191 21.541 -52.273 1.00 78.92 67 GLU D O 1
ATOM 4545 N N . SER D 1 68 ? 18.688 23.684 -52.790 1.00 88.85 68 SER D N 1
ATOM 4546 C CA . SER D 1 68 ? 18.906 24.155 -51.439 1.00 87.04 68 SER D CA 1
ATOM 4547 C C . SER D 1 68 ? 17.861 23.488 -50.541 1.00 85.76 68 SER D C 1
ATOM 4548 O O . SER D 1 68 ? 18.047 23.369 -49.327 1.00 83.25 68 SER D O 1
ATOM 4551 N N . ASP D 1 69 ? 16.766 23.035 -51.162 1.00 82.67 69 ASP D N 1
ATOM 4552 C CA . ASP D 1 69 ? 15.648 22.379 -50.457 1.00 80.74 69 ASP D CA 1
ATOM 4553 C C . ASP D 1 69 ? 15.869 20.905 -50.080 1.00 72.88 69 ASP D C 1
ATOM 4554 O O . ASP D 1 69 ? 15.136 20.380 -49.237 1.00 71.30 69 ASP D O 1
ATOM 4559 N N . MET D 1 70 ? 16.844 20.231 -50.692 1.00 65.57 70 MET D N 1
ATOM 4560 C CA . MET D 1 70 ? 17.129 18.843 -50.333 1.00 60.41 70 MET D CA 1
ATOM 4561 C C . MET D 1 70 ? 17.638 18.779 -48.903 1.00 63.83 70 MET D C 1
ATOM 4562 O O . MET D 1 70 ? 17.908 19.807 -48.288 1.00 64.48 70 MET D O 1
ATOM 4567 N N . PHE D 1 71 ? 17.763 17.573 -48.368 1.00 61.13 71 PHE D N 1
ATOM 4568 C CA . PHE D 1 71 ? 18.408 17.416 -47.073 1.00 60.74 71 PHE D CA 1
ATOM 4569 C C . PHE D 1 71 ? 19.828 16.903 -47.270 1.00 61.19 71 PHE D C 1
ATOM 4570 O O . PHE D 1 71 ? 20.795 17.559 -46.879 1.00 58.98 71 PHE D O 1
ATOM 4578 N N . MET D 1 72 ? 19.955 15.730 -47.881 1.00 58.42 72 MET D N 1
ATOM 4579 C CA . MET D 1 72 ? 21.269 15.201 -48.213 1.00 57.73 72 MET D CA 1
ATOM 4580 C C . MET D 1 72 ? 21.752 15.820 -49.516 1.00 59.50 72 MET D C 1
ATOM 4581 O O . MET D 1 72 ? 21.098 15.673 -50.545 1.00 59.02 72 MET D O 1
ATOM 4586 N N . PRO D 1 73 ? 22.897 16.521 -49.473 1.00 52.34 73 PRO D N 1
ATOM 4587 C CA . PRO D 1 73 ? 23.444 17.238 -50.633 1.00 52.79 73 PRO D CA 1
ATOM 4588 C C . PRO D 1 73 ? 23.604 16.337 -51.853 1.00 52.45 73 PRO D C 1
ATOM 4589 O O . PRO D 1 73 ? 23.860 15.145 -51.702 1.00 51.37 73 PRO D O 1
ATOM 4593 N N . ARG D 1 74 ? 23.454 16.905 -53.044 1.00 66.51 74 ARG D N 1
ATOM 4594 C CA . ARG D 1 74 ? 23.570 16.134 -54.279 1.00 66.32 74 ARG D CA 1
ATOM 4595 C C . ARG D 1 74 ? 24.950 15.498 -54.447 1.00 64.22 74 ARG D C 1
ATOM 4596 O O . ARG D 1 74 ? 25.063 14.335 -54.843 1.00 61.26 74 ARG D O 1
ATOM 4604 N N . SER D 1 75 ? 25.994 16.258 -54.130 1.00 59.53 75 SER D N 1
ATOM 4605 C CA . SER D 1 75 ? 27.356 15.869 -54.487 1.00 62.57 75 SER D CA 1
ATOM 4606 C C . SER D 1 75 ? 27.885 14.661 -53.714 1.00 66.32 75 SER D C 1
ATOM 4607 O O . SER D 1 75 ? 28.973 14.169 -54.012 1.00 65.85 75 SER D O 1
ATOM 4610 N N . ILE D 1 76 ? 27.132 14.181 -52.726 1.00 58.16 76 ILE D N 1
ATOM 4611 C CA . ILE D 1 76 ? 27.561 12.994 -51.985 1.00 61.10 76 ILE D CA 1
ATOM 4612 C C . ILE D 1 76 ? 26.527 11.866 -52.025 1.00 59.79 76 ILE D C 1
ATOM 4613 O O . ILE D 1 76 ? 26.583 10.935 -51.219 1.00 57.30 76 ILE D O 1
ATOM 4618 N N . GLY D 1 77 ? 25.590 11.947 -52.965 1.00 60.21 77 GLY D N 1
ATOM 4619 C CA . GLY D 1 77 ? 24.697 10.835 -53.229 1.00 54.27 77 GLY D CA 1
ATOM 4620 C C . GLY D 1 77 ? 23.239 11.080 -52.897 1.00 52.69 77 GLY D C 1
ATOM 4621 O O . GLY D 1 77 ? 22.414 10.177 -53.024 1.00 50.83 77 GLY D O 1
ATOM 4622 N N . GLY D 1 78 ? 22.918 12.297 -52.473 1.00 52.55 78 GLY D N 1
ATOM 4623 C CA . GLY D 1 78 ? 21.549 12.644 -52.139 1.00 53.58 78 GLY D CA 1
ATOM 4624 C C . GLY D 1 78 ? 20.664 12.696 -53.370 1.00 54.98 78 GLY D C 1
ATOM 4625 O O . GLY D 1 78 ? 20.952 13.435 -54.310 1.00 59.50 78 GLY D O 1
ATOM 4626 N N . PRO D 1 79 ? 19.587 11.895 -53.381 1.00 52.21 79 PRO D N 1
ATOM 4627 C CA . PRO D 1 79 ? 18.640 11.882 -54.504 1.00 46.43 79 PRO D CA 1
ATOM 4628 C C . PRO D 1 79 ? 18.001 13.246 -54.733 1.00 50.19 79 PRO D C 1
ATOM 4629 O O . PRO D 1 79 ? 17.404 13.803 -53.816 1.00 52.96 79 PRO D O 1
ATOM 4633 N N . VAL D 1 80 ? 18.135 13.778 -55.943 1.00 54.73 80 VAL D N 1
ATOM 4634 C CA . VAL D 1 80 ? 17.524 15.055 -56.290 1.00 54.77 80 VAL D CA 1
ATOM 4635 C C . VAL D 1 80 ? 16.018 14.862 -56.387 1.00 61.25 80 VAL D C 1
ATOM 4636 O O . VAL D 1 80 ? 15.465 14.674 -57.474 1.00 60.32 80 VAL D O 1
ATOM 4640 N N . SER D 1 81 ? 15.358 14.901 -55.236 1.00 55.87 81 SER D N 1
ATOM 4641 C CA . SER D 1 81 ? 13.958 14.530 -55.155 1.00 53.40 81 SER D CA 1
ATOM 4642 C C . SER D 1 81 ? 13.228 15.244 -54.030 1.00 58.71 81 SER D C 1
ATOM 4643 O O . SER D 1 81 ? 13.841 15.689 -53.058 1.00 58.50 81 SER D O 1
ATOM 4646 N N . SER D 1 82 ? 11.910 15.333 -54.161 1.00 59.51 82 SER D N 1
ATOM 4647 C CA . SER D 1 82 ? 11.073 15.895 -53.110 1.00 60.98 82 SER D CA 1
ATOM 4648 C C . SER D 1 82 ? 10.991 14.940 -51.927 1.00 55.24 82 SER D C 1
ATOM 4649 O O . SER D 1 82 ? 10.585 15.324 -50.829 1.00 55.04 82 SER D O 1
ATOM 4652 N N . HIS D 1 83 ? 11.382 13.691 -52.160 1.00 47.49 83 HIS D N 1
ATOM 4653 C CA . HIS D 1 83 ? 11.386 12.675 -51.115 1.00 46.69 83 HIS D CA 1
ATOM 4654 C C . HIS D 1 83 ? 12.601 12.853 -50.198 1.00 50.86 83 HIS D C 1
ATOM 4655 O O . HIS D 1 83 ? 12.617 12.363 -49.068 1.00 47.00 83 HIS D O 1
ATOM 4662 N N . ASN D 1 84 ? 13.614 13.553 -50.703 1.00 40.93 84 ASN D N 1
ATOM 4663 C CA . ASN D 1 84 ? 14.827 13.854 -49.947 1.00 44.84 84 ASN D CA 1
ATOM 4664 C C . ASN D 1 84 ? 14.719 15.235 -49.325 1.00 49.19 84 ASN D C 1
ATOM 4665 O O . ASN D 1 84 ? 15.234 16.215 -49.863 1.00 51.12 84 ASN D O 1
ATOM 4670 N N . ARG D 1 85 ? 14.060 15.302 -48.177 1.00 56.41 85 ARG D N 1
ATOM 4671 C CA . ARG D 1 85 ? 13.621 16.570 -47.625 1.00 59.09 85 ARG D CA 1
ATOM 4672 C C . ARG D 1 85 ? 13.148 16.382 -46.193 1.00 58.46 85 ARG D C 1
ATOM 4673 O O . ARG D 1 85 ? 12.488 15.397 -45.877 1.00 54.69 85 ARG D O 1
ATOM 4681 N N . ILE D 1 86 ? 13.539 17.307 -45.321 1.00 53.26 86 ILE D N 1
ATOM 4682 C CA . ILE D 1 86 ? 13.017 17.360 -43.962 1.00 55.15 86 ILE D CA 1
ATOM 4683 C C . ILE D 1 86 ? 12.607 18.796 -43.672 1.00 58.85 86 ILE D C 1
ATOM 4684 O O . ILE D 1 86 ? 13.451 19.694 -43.663 1.00 60.55 86 ILE D O 1
ATOM 4689 N N . PRO D 1 87 ? 11.302 19.020 -43.461 1.00 61.64 87 PRO D N 1
ATOM 4690 C CA . PRO D 1 87 ? 10.738 20.356 -43.242 1.00 65.83 87 PRO D CA 1
ATOM 4691 C C . PRO D 1 87 ? 11.362 21.080 -42.049 1.00 70.87 87 PRO D C 1
ATOM 4692 O O . PRO D 1 87 ? 11.480 20.510 -40.961 1.00 67.86 87 PRO D O 1
ATOM 4696 N N . GLY D 1 88 ? 11.753 22.332 -42.263 1.00 76.50 88 GLY D N 1
ATOM 4697 C CA . GLY D 1 88 ? 12.372 23.130 -41.222 1.00 77.88 88 GLY D CA 1
ATOM 4698 C C . GLY D 1 88 ? 13.877 23.148 -41.373 1.00 78.63 88 GLY D C 1
ATOM 4699 O O . GLY D 1 88 ? 14.575 23.921 -40.713 1.00 82.60 88 GLY D O 1
ATOM 4700 N N . TYR D 1 89 ? 14.376 22.287 -42.254 1.00 60.66 89 TYR D N 1
ATOM 4701 C CA . TYR D 1 89 ? 15.805 22.154 -42.480 1.00 58.12 89 TYR D CA 1
ATOM 4702 C C . TYR D 1 89 ? 16.096 22.183 -43.970 1.00 62.23 89 TYR D C 1
ATOM 4703 O O . TYR D 1 89 ? 15.295 21.711 -44.778 1.00 62.91 89 TYR D O 1
ATOM 4712 N N . LYS D 1 90 ? 17.244 22.744 -44.328 1.00 69.42 90 LYS D N 1
ATOM 4713 C CA . LYS D 1 90 ? 17.643 22.840 -45.721 1.00 73.54 90 LYS D CA 1
ATOM 4714 C C . LYS D 1 90 ? 18.895 22.009 -45.956 1.00 70.91 90 LYS D C 1
ATOM 4715 O O . LYS D 1 90 ? 19.315 21.259 -45.074 1.00 71.74 90 LYS D O 1
ATOM 4721 N N . VAL D 1 91 ? 19.482 22.143 -47.141 1.00 59.81 91 VAL D N 1
ATOM 4722 C CA . VAL D 1 91 ? 20.558 21.260 -47.574 1.00 58.01 91 VAL D CA 1
ATOM 4723 C C . VAL D 1 91 ? 21.749 21.291 -46.610 1.00 61.30 91 VAL D C 1
ATOM 4724 O O . VAL D 1 91 ? 22.229 22.354 -46.214 1.00 59.41 91 VAL D O 1
ATOM 4728 N N . GLN D 1 92 ? 22.199 20.105 -46.214 1.00 62.65 92 GLN D N 1
ATOM 4729 C CA . GLN D 1 92 ? 23.262 19.977 -45.225 1.00 64.24 92 GLN D CA 1
ATOM 4730 C C . GLN D 1 92 ? 24.630 20.017 -45.887 1.00 59.74 92 GLN D C 1
ATOM 4731 O O . GLN D 1 92 ? 25.369 19.033 -45.869 1.00 58.06 92 GLN D O 1
ATOM 4737 N N . THR D 1 93 ? 24.951 21.172 -46.464 1.00 62.49 93 THR D N 1
ATOM 4738 C CA . THR D 1 93 ? 26.217 21.402 -47.153 1.00 64.78 93 THR D CA 1
ATOM 4739 C C . THR D 1 93 ? 27.416 21.057 -46.275 1.00 68.95 93 THR D C 1
ATOM 4740 O O . THR D 1 93 ? 28.421 20.522 -46.750 1.00 67.51 93 THR D O 1
ATOM 4744 N N . ASN D 1 94 ? 27.299 21.364 -44.988 1.00 71.62 94 ASN D N 1
ATOM 4745 C CA . ASN D 1 94 ? 28.367 21.085 -44.042 1.00 74.60 94 ASN D CA 1
ATOM 4746 C C . ASN D 1 94 ? 27.901 20.147 -42.937 1.00 74.63 94 ASN D C 1
ATOM 4747 O O . ASN D 1 94 ? 28.215 20.348 -41.765 1.00 74.98 94 ASN D O 1
ATOM 4752 N N . GLY D 1 95 ? 27.143 19.123 -43.316 1.00 66.65 95 GLY D N 1
ATOM 4753 C CA . GLY D 1 95 ? 26.684 18.128 -42.365 1.00 62.92 95 GLY D CA 1
ATOM 4754 C C . GLY D 1 95 ? 27.818 17.216 -41.936 1.00 60.69 95 GLY D C 1
ATOM 4755 O O . GLY D 1 95 ? 28.898 17.251 -42.517 1.00 62.68 95 GLY D O 1
ATOM 4756 N N . PRO D 1 96 ? 27.579 16.388 -40.910 1.00 57.71 96 PRO D N 1
ATOM 4757 C CA . PRO D 1 96 ? 28.596 15.457 -40.416 1.00 60.00 96 PRO D CA 1
ATOM 4758 C C . PRO D 1 96 ? 28.632 14.164 -41.222 1.00 58.85 96 PRO D C 1
ATOM 4759 O O . PRO D 1 96 ? 28.678 13.083 -40.637 1.00 59.08 96 PRO D O 1
ATOM 4763 N N . TRP D 1 97 ? 28.640 14.280 -42.548 1.00 57.97 97 TRP D N 1
ATOM 4764 C CA . TRP D 1 97 ? 28.457 13.126 -43.425 1.00 54.99 97 TRP D CA 1
ATOM 4765 C C . TRP D 1 97 ? 29.657 12.178 -43.476 1.00 58.33 97 TRP D C 1
ATOM 4766 O O . TRP D 1 97 ? 29.567 11.097 -44.053 1.00 59.58 97 TRP D O 1
ATOM 4777 N N . MET D 1 98 ? 30.774 12.570 -42.873 1.00 65.14 98 MET D N 1
ATOM 4778 C CA . MET D 1 98 ? 31.958 11.714 -42.864 1.00 67.08 98 MET D CA 1
ATOM 4779 C C . MET D 1 98 ? 31.997 10.788 -41.653 1.00 68.60 98 MET D C 1
ATOM 4780 O O . MET D 1 98 ? 32.867 9.920 -41.554 1.00 66.21 98 MET D O 1
ATOM 4785 N N . GLN D 1 99 ? 31.050 10.972 -40.740 1.00 62.89 99 GLN D N 1
ATOM 4786 C CA . GLN D 1 99 ? 31.042 10.228 -39.484 1.00 62.87 99 GLN D CA 1
ATOM 4787 C C . GLN D 1 99 ? 30.315 8.892 -39.620 1.00 58.76 99 GLN D C 1
ATOM 4788 O O . GLN D 1 99 ? 29.469 8.551 -38.795 1.00 58.11 99 GLN D O 1
ATOM 4794 N N . VAL D 1 100 ? 30.661 8.136 -40.657 1.00 61.11 100 VAL D N 1
ATOM 4795 C CA . VAL D 1 100 ? 29.955 6.899 -40.980 1.00 62.86 100 VAL D CA 1
ATOM 4796 C C . VAL D 1 100 ? 30.461 5.722 -40.147 1.00 60.35 100 VAL D C 1
ATOM 4797 O O . VAL D 1 100 ? 31.641 5.663 -39.811 1.00 60.04 100 VAL D O 1
ATOM 4801 N N . PRO D 1 101 ? 29.569 4.771 -39.816 1.00 62.36 101 PRO D N 1
ATOM 4802 C CA . PRO D 1 101 ? 28.148 4.718 -40.191 1.00 62.34 101 PRO D CA 1
ATOM 4803 C C . PRO D 1 101 ? 27.262 5.708 -39.431 1.00 63.34 101 PRO D C 1
ATOM 4804 O O . PRO D 1 101 ? 27.431 5.922 -38.229 1.00 61.55 101 PRO D O 1
ATOM 4808 N N . LEU D 1 102 ? 26.321 6.295 -40.165 1.00 57.82 102 LEU D N 1
ATOM 4809 C CA . LEU D 1 102 ? 25.431 7.342 -39.679 1.00 61.64 102 LEU D CA 1
ATOM 4810 C C . LEU D 1 102 ? 23.971 6.922 -39.728 1.00 59.86 102 LEU D C 1
ATOM 4811 O O . LEU D 1 102 ? 23.571 6.162 -40.611 1.00 53.73 102 LEU D O 1
ATOM 4816 N N . GLU D 1 103 ? 23.170 7.437 -38.801 1.00 57.80 103 GLU D N 1
ATOM 4817 C CA . GLU D 1 103 ? 21.719 7.379 -38.959 1.00 55.75 103 GLU D CA 1
ATOM 4818 C C . GLU D 1 103 ? 21.072 8.653 -38.429 1.00 57.60 103 GLU D C 1
ATOM 4819 O O . GLU D 1 103 ? 21.499 9.194 -37.415 1.00 62.02 103 GLU D O 1
ATOM 4825 N N . VAL D 1 104 ? 20.044 9.135 -39.120 1.00 47.13 104 VAL D N 1
ATOM 4826 C CA . VAL D 1 104 ? 19.379 10.371 -38.720 1.00 47.33 104 VAL D CA 1
ATOM 4827 C C . VAL D 1 104 ? 18.159 10.086 -37.848 1.00 51.78 104 VAL D C 1
ATOM 4828 O O . VAL D 1 104 ? 17.336 9.236 -38.182 1.00 51.53 104 VAL D O 1
ATOM 4832 N N . LYS D 1 105 ? 18.054 10.788 -36.722 1.00 48.08 105 LYS D N 1
ATOM 4833 C CA . LYS D 1 105 ? 16.900 10.633 -35.845 1.00 50.21 105 LYS D CA 1
ATOM 4834 C C . LYS D 1 105 ? 16.213 11.970 -35.566 1.00 50.72 105 LYS D C 1
ATOM 4835 O O . LYS D 1 105 ? 16.783 13.037 -35.802 1.00 52.98 105 LYS D O 1
ATOM 4841 N N . ARG D 1 106 ? 14.972 11.894 -35.093 1.00 45.39 106 ARG D N 1
ATOM 4842 C CA . ARG D 1 106 ? 14.224 13.067 -34.657 1.00 50.85 106 ARG D CA 1
ATOM 4843 C C . ARG D 1 106 ? 14.208 13.056 -33.140 1.00 53.44 106 ARG D C 1
ATOM 4844 O O . ARG D 1 106 ? 13.270 12.563 -32.510 1.00 51.43 106 ARG D O 1
ATOM 4852 N N . GLU D 1 107 ? 15.261 13.609 -32.559 1.00 62.65 107 GLU D N 1
ATOM 4853 C CA . GLU D 1 107 ? 15.636 13.232 -31.214 1.00 64.45 107 GLU D CA 1
ATOM 4854 C C . GLU D 1 107 ? 16.761 14.120 -30.710 1.00 64.65 107 GLU D C 1
ATOM 4855 O O . GLU D 1 107 ? 17.745 14.349 -31.413 1.00 64.44 107 GLU D O 1
ATOM 4861 N N . VAL D 1 108 ? 16.607 14.643 -29.503 1.00 58.93 108 VAL D N 1
ATOM 4862 C CA . VAL D 1 108 ? 17.640 15.478 -28.915 1.00 62.30 108 VAL D CA 1
ATOM 4863 C C . VAL D 1 108 ? 18.897 14.646 -28.636 1.00 59.17 108 VAL D C 1
ATOM 4864 O O . VAL D 1 108 ? 18.797 13.504 -28.194 1.00 59.77 108 VAL D O 1
ATOM 4868 N N . CYS D 1 109 ? 20.071 15.198 -28.938 1.00 61.22 109 CYS D N 1
ATOM 4869 C CA . CYS D 1 109 ? 21.326 14.562 -28.543 1.00 61.84 109 CYS D CA 1
ATOM 4870 C C . CYS D 1 109 ? 21.320 14.357 -27.028 1.00 61.76 109 CYS D C 1
ATOM 4871 O O . CYS D 1 109 ? 20.907 15.250 -26.288 1.00 61.43 109 CYS D O 1
ATOM 4874 N N . PRO D 1 110 ? 21.757 13.173 -26.568 1.00 60.20 110 PRO D N 1
ATOM 4875 C CA . PRO D 1 110 ? 21.768 12.834 -25.139 1.00 65.35 110 PRO D CA 1
ATOM 4876 C C . PRO D 1 110 ? 22.481 13.888 -24.299 1.00 62.71 110 PRO D C 1
ATOM 4877 O O . PRO D 1 110 ? 23.616 14.245 -24.607 1.00 61.76 110 PRO D O 1
ATOM 4881 N N . GLY D 1 111 ? 21.808 14.392 -23.271 1.00 50.11 111 GLY D N 1
ATOM 4882 C CA . GLY D 1 111 ? 22.406 15.360 -22.370 1.00 56.10 111 GLY D CA 1
ATOM 4883 C C . GLY D 1 111 ? 22.341 16.783 -22.888 1.00 59.05 111 GLY D C 1
ATOM 4884 O O . GLY D 1 111 ? 22.923 17.691 -22.296 1.00 56.18 111 GLY D O 1
ATOM 4885 N N . THR D 1 112 ? 21.635 16.983 -23.998 1.00 66.28 112 THR D N 1
ATOM 4886 C CA . THR D 1 112 ? 21.512 18.316 -24.572 1.00 64.97 112 THR D CA 1
ATOM 4887 C C . THR D 1 112 ? 20.056 18.764 -24.633 1.00 66.64 112 THR D C 1
ATOM 4888 O O . THR D 1 112 ? 19.152 18.028 -24.240 1.00 70.18 112 THR D O 1
ATOM 4892 N N . SER D 1 113 ? 19.843 19.984 -25.114 1.00 66.09 113 SER D N 1
ATOM 4893 C CA . SER D 1 113 ? 18.502 20.519 -25.321 1.00 67.55 113 SER D CA 1
ATOM 4894 C C . SER D 1 113 ? 18.536 21.457 -26.516 1.00 71.12 113 SER D C 1
ATOM 4895 O O . SER D 1 113 ? 19.567 22.058 -26.797 1.00 71.83 113 SER D O 1
ATOM 4898 N N . VAL D 1 114 ? 17.423 21.571 -27.231 1.00 70.44 114 VAL D N 1
ATOM 4899 C CA . VAL D 1 114 ? 17.360 22.470 -28.380 1.00 71.48 114 VAL D CA 1
ATOM 4900 C C . VAL D 1 114 ? 16.158 23.391 -28.255 1.00 68.93 114 VAL D C 1
ATOM 4901 O O . VAL D 1 114 ? 15.047 22.930 -28.012 1.00 68.46 114 VAL D O 1
ATOM 4905 N N . VAL D 1 115 ? 16.376 24.693 -28.409 1.00 64.46 115 VAL D N 1
ATOM 4906 C CA . VAL D 1 115 ? 15.260 25.634 -28.365 1.00 67.17 115 VAL D CA 1
ATOM 4907 C C . VAL D 1 115 ? 15.167 26.473 -29.640 1.00 68.53 115 VAL D C 1
ATOM 4908 O O . VAL D 1 115 ? 16.164 26.700 -30.329 1.00 68.63 115 VAL D O 1
ATOM 4912 N N . VAL D 1 116 ? 13.957 26.921 -29.956 1.00 76.05 116 VAL D N 1
ATOM 4913 C CA . VAL D 1 116 ? 13.730 27.725 -31.151 1.00 83.43 116 VAL D CA 1
ATOM 4914 C C . VAL D 1 116 ? 13.672 29.206 -30.804 1.00 85.71 116 VAL D C 1
ATOM 4915 O O . VAL D 1 116 ? 12.837 29.631 -30.006 1.00 86.46 116 VAL D O 1
ATOM 4919 N N . ASP D 1 117 ? 14.560 29.994 -31.398 1.00 79.07 117 ASP D N 1
ATOM 4920 C CA . ASP D 1 117 ? 14.577 31.423 -31.119 1.00 86.12 117 ASP D CA 1
ATOM 4921 C C . ASP D 1 117 ? 15.184 32.213 -32.264 1.00 88.61 117 ASP D C 1
ATOM 4922 O O . ASP D 1 117 ? 16.310 31.939 -32.681 1.00 88.99 117 ASP D O 1
ATOM 4927 N N . SER D 1 118 ? 14.449 33.216 -32.740 1.00 104.57 118 SER D N 1
ATOM 4928 C CA . SER D 1 118 ? 14.837 33.976 -33.924 1.00 106.78 118 SER D CA 1
ATOM 4929 C C . SER D 1 118 ? 16.214 34.629 -33.765 1.00 109.10 118 SER D C 1
ATOM 4930 O O . SER D 1 118 ? 16.890 34.898 -34.752 1.00 106.49 118 SER D O 1
ATOM 4933 N N . ASN D 1 119 ? 16.609 34.884 -32.516 1.00 119.84 119 ASN D N 1
ATOM 4934 C CA . ASN D 1 119 ? 17.830 35.622 -32.182 1.00 119.69 119 ASN D CA 1
ATOM 4935 C C . ASN D 1 119 ? 19.084 34.754 -32.151 1.00 117.58 119 ASN D C 1
ATOM 4936 O O . ASN D 1 119 ? 20.189 35.255 -31.971 1.00 118.01 119 ASN D O 1
ATOM 4941 N N . CYS D 1 120 ? 18.896 33.452 -32.335 1.00 93.56 120 CYS D N 1
ATOM 4942 C CA . CYS D 1 120 ? 20.011 32.515 -32.399 1.00 91.52 120 CYS D CA 1
ATOM 4943 C C . CYS D 1 120 ? 20.808 32.714 -33.681 1.00 91.62 120 CYS D C 1
ATOM 4944 O O . CYS D 1 120 ? 20.327 33.353 -34.616 1.00 93.35 120 CYS D O 1
ATOM 4947 N N . ASP D 1 121 ? 22.026 32.180 -33.724 1.00 95.76 121 ASP D N 1
ATOM 4948 C CA . ASP D 1 121 ? 22.834 32.266 -34.935 1.00 98.00 121 ASP D CA 1
ATOM 4949 C C . ASP D 1 121 ? 22.209 31.449 -36.061 1.00 95.64 121 ASP D C 1
ATOM 4950 O O . ASP D 1 121 ? 21.335 30.611 -35.828 1.00 92.58 121 ASP D O 1
ATOM 4955 N N . GLY D 1 122 ? 22.661 31.704 -37.283 1.00 88.86 122 GLY D N 1
ATOM 4956 C CA . GLY D 1 122 ? 22.129 31.023 -38.446 1.00 85.21 122 GLY D CA 1
ATOM 4957 C C . GLY D 1 122 ? 22.793 29.684 -38.683 1.00 82.89 122 GLY D C 1
ATOM 4958 O O . GLY D 1 122 ? 23.417 29.121 -37.782 1.00 82.68 122 GLY D O 1
ATOM 4959 N N . ARG D 1 123 ? 22.653 29.175 -39.902 1.00 87.85 123 ARG D N 1
ATOM 4960 C CA . ARG D 1 123 ? 23.290 27.924 -40.291 1.00 83.27 123 ARG D CA 1
ATOM 4961 C C . ARG D 1 123 ? 24.810 28.062 -40.283 1.00 81.66 123 ARG D C 1
ATOM 4962 O O . ARG D 1 123 ? 25.352 29.066 -40.737 1.00 88.26 123 ARG D O 1
ATOM 4970 N N . GLY D 1 124 ? 25.488 27.050 -39.754 1.00 80.24 124 GLY D N 1
ATOM 4971 C CA . GLY D 1 124 ? 26.939 26.999 -39.770 1.00 78.58 124 GLY D CA 1
ATOM 4972 C C . GLY D 1 124 ? 27.364 25.559 -39.951 1.00 77.22 124 GLY D C 1
ATOM 4973 O O . GLY D 1 124 ? 26.528 24.707 -40.240 1.00 75.97 124 GLY D O 1
ATOM 4974 N N . LYS D 1 125 ? 28.653 25.276 -39.789 1.00 67.27 125 LYS D N 1
ATOM 4975 C CA . LYS D 1 125 ? 29.131 23.901 -39.870 1.00 67.65 125 LYS D CA 1
ATOM 4976 C C . LYS D 1 125 ? 28.454 23.041 -38.810 1.00 64.69 125 LYS D C 1
ATOM 4977 O O . LYS D 1 125 ? 28.157 23.517 -37.717 1.00 62.89 125 LYS D O 1
ATOM 4983 N N . SER D 1 126 ? 28.199 21.780 -39.139 1.00 71.18 126 SER D N 1
ATOM 4984 C CA . SER D 1 126 ? 27.613 20.852 -38.180 1.00 69.51 126 SER D CA 1
ATOM 4985 C C . SER D 1 126 ? 28.592 20.573 -37.050 1.00 68.49 126 SER D C 1
ATOM 4986 O O . SER D 1 126 ? 29.765 20.292 -37.289 1.00 70.16 126 SER D O 1
ATOM 4989 N N . THR D 1 127 ? 28.096 20.647 -35.820 1.00 73.62 127 THR D N 1
ATOM 4990 C CA . THR D 1 127 ? 28.946 20.560 -34.640 1.00 69.85 127 THR D CA 1
ATOM 4991 C C . THR D 1 127 ? 28.549 19.381 -33.755 1.00 66.17 127 THR D C 1
ATOM 4992 O O . THR D 1 127 ? 27.364 19.093 -33.584 1.00 59.03 127 THR D O 1
ATOM 4996 N N . ARG D 1 128 ? 29.550 18.700 -33.202 1.00 64.12 128 ARG D N 1
ATOM 4997 C CA . ARG D 1 128 ? 29.317 17.550 -32.335 1.00 61.46 128 ARG D CA 1
ATOM 4998 C C . ARG D 1 128 ? 28.703 17.993 -31.014 1.00 56.56 128 ARG D C 1
ATOM 4999 O O . ARG D 1 128 ? 28.864 19.140 -30.602 1.00 60.17 128 ARG D O 1
ATOM 5007 N N . SER D 1 129 ? 27.991 17.083 -30.358 1.00 55.00 129 SER D N 1
ATOM 5008 C CA . SER D 1 129 ? 27.295 17.404 -29.121 1.00 56.11 129 SER D CA 1
ATOM 5009 C C . SER D 1 129 ? 28.273 17.458 -27.953 1.00 61.71 129 SER D C 1
ATOM 5010 O O . SER D 1 129 ? 27.960 18.003 -26.898 1.00 60.57 129 SER D O 1
ATOM 5013 N N . THR D 1 130 ? 29.458 16.891 -28.156 1.00 65.26 130 THR D N 1
ATOM 5014 C CA . THR D 1 130 ? 30.495 16.863 -27.132 1.00 70.30 130 THR D CA 1
ATOM 5015 C C . THR D 1 130 ? 31.699 17.702 -27.556 1.00 75.19 130 THR D C 1
ATOM 5016 O O . THR D 1 130 ? 31.969 17.851 -28.748 1.00 72.24 130 THR D O 1
ATOM 5020 N N . THR D 1 131 ? 32.422 18.246 -26.581 1.00 65.83 131 THR D N 1
ATOM 5021 C CA . THR D 1 131 ? 33.618 19.029 -26.872 1.00 71.58 131 THR D CA 1
ATOM 5022 C C . THR D 1 131 ? 34.772 18.103 -27.221 1.00 68.87 131 THR D C 1
ATOM 5023 O O . THR D 1 131 ? 34.637 16.883 -27.167 1.00 65.19 131 THR D O 1
ATOM 5027 N N . ASP D 1 132 ? 35.915 18.685 -27.561 1.00 82.96 132 ASP D N 1
ATOM 5028 C CA . ASP D 1 132 ? 37.112 17.902 -27.844 1.00 84.33 132 ASP D CA 1
ATOM 5029 C C . ASP D 1 132 ? 37.606 17.145 -26.605 1.00 86.20 132 ASP D C 1
ATOM 5030 O O . ASP D 1 132 ? 38.462 16.268 -26.705 1.00 85.29 132 ASP D O 1
ATOM 5035 N N . SER D 1 133 ? 37.074 17.505 -25.439 1.00 90.30 133 SER D N 1
ATOM 5036 C CA . SER D 1 133 ? 37.437 16.857 -24.185 1.00 91.12 133 SER D CA 1
ATOM 5037 C C . SER D 1 133 ? 36.385 15.849 -23.731 1.00 85.91 133 SER D C 1
ATOM 5038 O O . SER D 1 133 ? 36.430 15.364 -22.599 1.00 90.88 133 SER D O 1
ATOM 5041 N N . GLY D 1 134 ? 35.440 15.537 -24.613 1.00 74.76 134 GLY D N 1
ATOM 5042 C CA . GLY D 1 134 ? 34.388 14.589 -24.294 1.00 71.44 134 GLY D CA 1
ATOM 5043 C C . GLY D 1 134 ? 33.291 15.177 -23.428 1.00 71.25 134 GLY D C 1
ATOM 5044 O O . GLY D 1 134 ? 32.398 14.462 -22.985 1.00 64.92 134 GLY D O 1
ATOM 5045 N N . LYS D 1 135 ? 33.349 16.484 -23.189 1.00 67.22 135 LYS D N 1
ATOM 5046 C CA . LYS D 1 135 ? 32.339 17.137 -22.366 1.00 70.86 135 LYS D CA 1
ATOM 5047 C C . LYS D 1 135 ? 31.116 17.536 -23.193 1.00 71.55 135 LYS D C 1
ATOM 5048 O O . LYS D 1 135 ? 31.242 18.105 -24.278 1.00 68.48 135 LYS D O 1
ATOM 5054 N N . ILE D 1 136 ? 29.934 17.247 -22.659 1.00 77.44 136 ILE D N 1
ATOM 5055 C CA . ILE D 1 136 ? 28.679 17.506 -23.359 1.00 81.77 136 ILE D CA 1
ATOM 5056 C C . ILE D 1 136 ? 28.267 18.974 -23.313 1.00 85.48 136 ILE D C 1
ATOM 5057 O O . ILE D 1 136 ? 28.167 19.567 -22.238 1.00 82.23 136 ILE D O 1
ATOM 5062 N N . ILE D 1 137 ? 28.029 19.551 -24.488 1.00 66.91 137 ILE D N 1
ATOM 5063 C CA . ILE D 1 137 ? 27.460 20.891 -24.591 1.00 71.48 137 ILE D CA 1
ATOM 5064 C C . ILE D 1 137 ? 25.945 20.829 -24.399 1.00 68.51 137 ILE D C 1
ATOM 5065 O O . ILE D 1 137 ? 25.225 20.374 -25.283 1.00 69.37 137 ILE D O 1
ATOM 5070 N N . PRO D 1 138 ? 25.460 21.293 -23.238 1.00 74.18 138 PRO D N 1
ATOM 5071 C CA . PRO D 1 138 ? 24.081 21.067 -22.780 1.00 70.19 138 PRO D CA 1
ATOM 5072 C C . PRO D 1 138 ? 22.993 21.817 -23.550 1.00 70.85 138 PRO D C 1
ATOM 5073 O O . PRO D 1 138 ? 21.896 21.282 -23.710 1.00 69.49 138 PRO D O 1
ATOM 5077 N N . GLU D 1 139 ? 23.267 23.038 -23.996 1.00 65.82 139 GLU D N 1
ATOM 5078 C CA . GLU D 1 139 ? 22.217 23.823 -24.633 1.00 70.23 139 GLU D CA 1
ATOM 5079 C C . GLU D 1 139 ? 22.542 24.253 -26.051 1.00 70.28 139 GLU D C 1
ATOM 5080 O O . GLU D 1 139 ? 23.651 24.696 -26.358 1.00 64.18 139 GLU D O 1
ATOM 5086 N N . TRP D 1 140 ? 21.528 24.122 -26.899 1.00 73.40 140 TRP D N 1
ATOM 5087 C CA . TRP D 1 140 ? 21.599 24.443 -28.315 1.00 69.88 140 TRP D CA 1
ATOM 5088 C C . TRP D 1 140 ? 20.349 25.202 -28.738 1.00 70.86 140 TRP D C 1
ATOM 5089 O O . TRP D 1 140 ? 19.281 25.061 -28.130 1.00 70.77 140 TRP D O 1
ATOM 5100 N N . CYS D 1 141 ? 20.473 25.997 -29.792 1.00 72.73 141 CYS D N 1
ATOM 5101 C CA . CYS D 1 141 ? 19.315 26.690 -30.332 1.00 77.19 141 CYS D CA 1
ATOM 5102 C C . CYS D 1 141 ? 19.307 26.669 -31.856 1.00 75.89 141 CYS D C 1
ATOM 5103 O O . CYS D 1 141 ? 20.305 26.327 -32.495 1.00 73.72 141 CYS D O 1
ATOM 5106 N N . CYS D 1 142 ? 18.161 27.024 -32.427 1.00 76.56 142 CYS D N 1
ATOM 5107 C CA . CYS D 1 142 ? 18.024 27.177 -33.870 1.00 76.96 142 CYS D CA 1
ATOM 5108 C C . CYS D 1 142 ? 16.979 28.249 -34.147 1.00 78.83 142 CYS D C 1
ATOM 5109 O O . CYS D 1 142 ? 16.074 28.457 -33.340 1.00 79.73 142 CYS D O 1
ATOM 5112 N N . ARG D 1 143 ? 17.105 28.937 -35.278 1.00 87.80 143 ARG D N 1
ATOM 5113 C CA . ARG D 1 143 ? 16.220 30.062 -35.564 1.00 87.20 143 ARG D CA 1
ATOM 5114 C C . ARG D 1 143 ? 14.780 29.629 -35.828 1.00 84.43 143 ARG D C 1
ATOM 5115 O O . ARG D 1 143 ? 13.851 30.182 -35.240 1.00 84.57 143 ARG D O 1
ATOM 5123 N N . SER D 1 144 ? 14.585 28.638 -36.693 1.00 86.48 144 SER D N 1
ATOM 5124 C CA . SER D 1 144 ? 13.225 28.253 -37.071 1.00 84.55 144 SER D CA 1
ATOM 5125 C C . SER D 1 144 ? 13.089 26.813 -37.556 1.00 81.60 144 SER D C 1
ATOM 5126 O O . SER D 1 144 ? 12.194 26.503 -38.343 1.00 77.76 144 SER D O 1
ATOM 5129 N N . CYS D 1 145 ? 13.964 25.931 -37.087 1.00 85.38 145 CYS D N 1
ATOM 5130 C CA . CYS D 1 145 ? 13.869 24.530 -37.476 1.00 80.99 145 CYS D CA 1
ATOM 5131 C C . CYS D 1 145 ? 12.746 23.837 -36.699 1.00 76.71 145 CYS D C 1
ATOM 5132 O O . CYS D 1 145 ? 12.171 24.418 -35.779 1.00 81.12 145 CYS D O 1
ATOM 5135 N N . THR D 1 146 ? 12.425 22.605 -37.080 1.00 71.31 146 THR D N 1
ATOM 5136 C CA . THR D 1 146 ? 11.259 21.919 -36.529 1.00 73.46 146 THR D CA 1
ATOM 5137 C C . THR D 1 146 ? 11.614 20.871 -35.482 1.00 70.47 146 THR D C 1
ATOM 5138 O O . THR D 1 146 ? 12.626 20.179 -35.590 1.00 70.44 146 THR D O 1
ATOM 5142 N N . MET D 1 147 ? 10.754 20.758 -34.476 1.00 73.22 147 MET D N 1
ATOM 5143 C CA . MET D 1 147 ? 10.958 19.836 -33.368 1.00 72.35 147 MET D CA 1
ATOM 5144 C C . MET D 1 147 ? 10.130 18.565 -33.549 1.00 69.03 147 MET D C 1
ATOM 5145 O O . MET D 1 147 ? 9.015 18.625 -34.061 1.00 69.70 147 MET D O 1
ATOM 5150 N N . PRO D 1 148 ? 10.667 17.406 -33.123 1.00 74.52 148 PRO D N 1
ATOM 5151 C CA . PRO D 1 148 ? 11.985 17.191 -32.505 1.00 68.30 148 PRO D CA 1
ATOM 5152 C C . PRO D 1 148 ? 13.147 17.456 -33.459 1.00 72.92 148 PRO D C 1
ATOM 5153 O O . PRO D 1 148 ? 13.020 17.226 -34.665 1.00 72.61 148 PRO D O 1
ATOM 5157 N N . PRO D 1 149 ? 14.271 17.950 -32.923 1.00 63.78 149 PRO D N 1
ATOM 5158 C CA . PRO D 1 149 ? 15.427 18.322 -33.741 1.00 63.84 149 PRO D CA 1
ATOM 5159 C C . PRO D 1 149 ? 16.015 17.112 -34.445 1.00 61.50 149 PRO D C 1
ATOM 5160 O O . PRO D 1 149 ? 15.992 16.026 -33.868 1.00 60.24 149 PRO D O 1
ATOM 5164 N N . VAL D 1 150 ? 16.525 17.268 -35.662 1.00 56.46 150 VAL D N 1
ATOM 5165 C CA . VAL D 1 150 ? 17.228 16.145 -36.259 1.00 54.14 150 VAL D CA 1
ATOM 5166 C C . VAL D 1 150 ? 18.592 16.041 -35.595 1.00 54.53 150 VAL D C 1
ATOM 5167 O O . VAL D 1 150 ? 19.172 17.037 -35.156 1.00 52.60 150 VAL D O 1
ATOM 5171 N N . SER D 1 151 ? 19.069 14.812 -35.479 1.00 55.90 151 SER D N 1
ATOM 5172 C CA . SER D 1 151 ? 20.362 14.545 -34.887 1.00 58.16 151 SER D CA 1
ATOM 5173 C C . SER D 1 151 ? 21.004 13.427 -35.667 1.00 53.42 151 SER D C 1
ATOM 5174 O O . SER D 1 151 ? 20.347 12.446 -36.019 1.00 55.38 151 SER D O 1
ATOM 5177 N N . PHE D 1 152 ? 22.287 13.586 -35.949 1.00 53.22 152 PHE D N 1
ATOM 5178 C CA . PHE D 1 152 ? 23.042 12.570 -36.653 1.00 52.79 152 PHE D CA 1
ATOM 5179 C C . PHE D 1 152 ? 23.719 11.676 -35.631 1.00 58.60 152 PHE D C 1
ATOM 5180 O O . PHE D 1 152 ? 24.386 12.159 -34.725 1.00 59.63 152 PHE D O 1
ATOM 5188 N N . HIS D 1 153 ? 23.538 10.372 -35.769 1.00 57.72 153 HIS D N 1
ATOM 5189 C CA . HIS D 1 153 ? 24.164 9.430 -34.860 1.00 57.38 153 HIS D CA 1
ATOM 5190 C C . HIS D 1 153 ? 25.209 8.628 -35.617 1.00 59.52 153 HIS D C 1
ATOM 5191 O O . HIS D 1 153 ? 24.878 7.766 -36.438 1.00 58.45 153 HIS D O 1
ATOM 5198 N N . GLY D 1 154 ? 26.475 8.941 -35.346 1.00 50.83 154 GLY D N 1
ATOM 5199 C CA . GLY D 1 154 ? 27.582 8.379 -36.091 1.00 51.32 154 GLY D CA 1
ATOM 5200 C C . GLY D 1 154 ? 28.737 7.862 -35.256 1.00 54.33 154 GLY D C 1
ATOM 5201 O O . GLY D 1 154 ? 28.652 7.764 -34.029 1.00 60.86 154 GLY D O 1
ATOM 5202 N N . SER D 1 155 ? 29.829 7.558 -35.950 1.00 59.69 155 SER D N 1
ATOM 5203 C CA . SER D 1 155 ? 30.982 6.846 -35.402 1.00 60.23 155 SER D CA 1
ATOM 5204 C C . SER D 1 155 ? 31.502 7.385 -34.072 1.00 63.25 155 SER D C 1
ATOM 5205 O O . SER D 1 155 ? 31.636 6.635 -33.108 1.00 56.20 155 SER D O 1
ATOM 5208 N N . ASP D 1 156 ? 31.803 8.678 -34.021 1.00 69.62 156 ASP D N 1
ATOM 5209 C CA . ASP D 1 156 ? 32.374 9.254 -32.812 1.00 73.66 156 ASP D CA 1
ATOM 5210 C C . ASP D 1 156 ? 31.310 9.944 -31.968 1.00 69.25 156 ASP D C 1
ATOM 5211 O O . ASP D 1 156 ? 31.623 10.813 -31.154 1.00 70.12 156 ASP D O 1
ATOM 5216 N N . GLY D 1 157 ? 30.053 9.551 -32.160 1.00 65.18 157 GLY D N 1
ATOM 5217 C CA . GLY D 1 157 ? 28.980 10.037 -31.310 1.00 57.87 157 GLY D CA 1
ATOM 5218 C C . GLY D 1 157 ? 27.881 10.808 -32.014 1.00 61.36 157 GLY D C 1
ATOM 5219 O O . GLY D 1 157 ? 27.542 10.523 -33.165 1.00 62.18 157 GLY D O 1
ATOM 5220 N N . CYS D 1 158 ? 27.332 11.798 -31.316 1.00 51.91 158 CYS D N 1
ATOM 5221 C CA . CYS D 1 158 ? 26.155 12.530 -31.777 1.00 57.94 158 CYS D CA 1
ATOM 5222 C C . CYS D 1 158 ? 26.490 13.919 -32.325 1.00 60.55 158 CYS D C 1
ATOM 5223 O O . CYS D 1 158 ? 27.237 14.673 -31.707 1.00 59.08 158 CYS D O 1
ATOM 5226 N N . TRP D 1 159 ? 25.927 14.248 -33.486 1.00 54.12 159 TRP D N 1
ATOM 5227 C CA . TRP D 1 159 ? 26.105 15.558 -34.111 1.00 57.37 159 TRP D CA 1
ATOM 5228 C C . TRP D 1 159 ? 24.757 16.230 -34.392 1.00 59.42 159 TRP D C 1
ATOM 5229 O O . TRP D 1 159 ? 23.712 15.577 -34.391 1.00 56.31 159 TRP D O 1
ATOM 5240 N N . TYR D 1 160 ? 24.794 17.534 -34.653 1.00 60.88 160 TYR D N 1
ATOM 5241 C CA . TYR D 1 160 ? 23.593 18.305 -34.971 1.00 60.03 160 TYR D CA 1
ATOM 5242 C C . TYR D 1 160 ? 23.685 18.896 -36.380 1.00 64.21 160 TYR D C 1
ATOM 5243 O O . TYR D 1 160 ? 24.784 19.062 -36.909 1.00 61.18 160 TYR D O 1
ATOM 5252 N N . PRO D 1 161 ? 22.530 19.209 -37.000 1.00 62.69 161 PRO D N 1
ATOM 5253 C CA . PRO D 1 161 ? 22.534 19.786 -38.347 1.00 63.58 161 PRO D CA 1
ATOM 5254 C C . PRO D 1 161 ? 23.053 21.214 -38.353 1.00 67.51 161 PRO D C 1
ATOM 5255 O O . PRO D 1 161 ? 23.320 21.779 -37.292 1.00 65.63 161 PRO D O 1
ATOM 5259 N N . MET D 1 162 ? 23.170 21.790 -39.544 1.00 63.16 162 MET D N 1
ATOM 5260 C CA . MET D 1 162 ? 23.711 23.131 -39.702 1.00 66.61 162 MET D CA 1
ATOM 5261 C C . MET D 1 162 ? 22.869 24.194 -38.998 1.00 70.84 162 MET D C 1
ATOM 5262 O O . MET D 1 162 ? 23.392 25.234 -38.598 1.00 73.54 162 MET D O 1
ATOM 5267 N N . GLU D 1 163 ? 21.574 23.925 -38.838 1.00 64.38 163 GLU D N 1
ATOM 5268 C CA . GLU D 1 163 ? 20.647 24.896 -38.258 1.00 68.04 163 GLU D CA 1
ATOM 5269 C C . GLU D 1 163 ? 20.766 24.995 -36.740 1.00 72.33 163 GLU D C 1
ATOM 5270 O O . GLU D 1 163 ? 20.435 26.023 -36.147 1.00 71.17 163 GLU D O 1
ATOM 5276 N N . ILE D 1 164 ? 21.230 23.920 -36.115 1.00 64.12 164 ILE D N 1
ATOM 5277 C CA . ILE D 1 164 ? 21.236 23.843 -34.663 1.00 70.42 164 ILE D CA 1
ATOM 5278 C C . ILE D 1 164 ? 22.594 24.246 -34.096 1.00 71.29 164 ILE D C 1
ATOM 5279 O O . ILE D 1 164 ? 23.608 23.592 -34.348 1.00 64.80 164 ILE D O 1
ATOM 5284 N N . ARG D 1 165 ? 22.591 25.333 -33.328 1.00 73.92 165 ARG D N 1
ATOM 5285 C CA . ARG D 1 165 ? 23.817 25.993 -32.887 1.00 75.86 165 ARG D CA 1
ATOM 5286 C C . ARG D 1 165 ? 24.058 25.846 -31.388 1.00 74.27 165 ARG D C 1
ATOM 5287 O O . ARG D 1 165 ? 23.114 25.888 -30.603 1.00 75.22 165 ARG D O 1
ATOM 5295 N N . PRO D 1 166 ? 25.330 25.688 -30.987 1.00 62.07 166 PRO D N 1
ATOM 5296 C CA . PRO D 1 166 ? 25.698 25.547 -29.570 1.00 69.30 166 PRO D CA 1
ATOM 5297 C C . PRO D 1 166 ? 25.712 26.875 -28.809 1.00 69.96 166 PRO D C 1
ATOM 5298 O O . PRO D 1 166 ? 26.244 27.868 -29.302 1.00 73.41 166 PRO D O 1
ATOM 5302 N N . MET D 1 167 ? 25.134 26.881 -27.612 1.00 79.35 167 MET D N 1
ATOM 5303 C CA . MET D 1 167 ? 25.063 28.090 -26.799 1.00 84.40 167 MET D CA 1
ATOM 5304 C C . MET D 1 167 ? 26.091 28.075 -25.671 1.00 89.71 167 MET D C 1
ATOM 5305 O O . MET D 1 167 ? 26.616 27.018 -25.319 1.00 85.50 167 MET D O 1
ATOM 5310 N N . LYS D 1 168 ? 26.369 29.258 -25.122 1.00 97.23 168 LYS D N 1
ATOM 5311 C CA . LYS D 1 168 ? 27.209 29.424 -23.931 1.00 97.35 168 LYS D CA 1
ATOM 5312 C C . LYS D 1 168 ? 28.516 28.630 -23.982 1.00 92.48 168 LYS D C 1
ATOM 5313 O O . LYS D 1 168 ? 28.980 28.131 -22.960 1.00 92.61 168 LYS D O 1
ATOM 5319 N N . THR D 1 169 ? 29.105 28.511 -25.168 1.00 92.07 169 THR D N 1
ATOM 5320 C CA . THR D 1 169 ? 30.273 27.654 -25.347 1.00 91.51 169 THR D CA 1
ATOM 5321 C C . THR D 1 169 ? 31.367 28.362 -26.143 1.00 93.01 169 THR D C 1
ATOM 5322 O O . THR D 1 169 ? 31.080 29.216 -26.979 1.00 93.73 169 THR D O 1
ATOM 5326 N N . SER D 1 170 ? 32.620 28.010 -25.872 1.00 90.03 170 SER D N 1
ATOM 5327 C CA . SER D 1 170 ? 33.755 28.627 -26.547 1.00 93.90 170 SER D CA 1
ATOM 5328 C C . SER D 1 170 ? 34.103 27.909 -27.848 1.00 93.41 170 SER D C 1
ATOM 5329 O O . SER D 1 170 ? 34.028 26.685 -27.936 1.00 91.76 170 SER D O 1
ATOM 5332 N N . ASP D 1 171 ? 34.497 28.690 -28.847 1.00 103.61 171 ASP D N 1
ATOM 5333 C CA . ASP D 1 171 ? 34.794 28.184 -30.182 1.00 104.33 171 ASP D CA 1
ATOM 5334 C C . ASP D 1 171 ? 35.923 27.148 -30.214 1.00 105.89 171 ASP D C 1
ATOM 5335 O O . ASP D 1 171 ? 35.883 26.205 -31.007 1.00 100.71 171 ASP D O 1
ATOM 5340 N N . SER D 1 172 ? 36.923 27.323 -29.354 1.00 99.33 172 SER D N 1
ATOM 5341 C CA . SER D 1 172 ? 38.113 26.470 -29.374 1.00 98.81 172 SER D CA 1
ATOM 5342 C C . SER D 1 172 ? 37.814 25.029 -28.958 1.00 94.22 172 SER D C 1
ATOM 5343 O O . SER D 1 172 ? 38.524 24.100 -29.349 1.00 91.81 172 SER D O 1
ATOM 5346 N N . HIS D 1 173 ? 36.753 24.860 -28.173 1.00 89.05 173 HIS D N 1
ATOM 5347 C CA . HIS D 1 173 ? 36.351 23.562 -27.628 1.00 88.98 173 HIS D CA 1
ATOM 5348 C C . HIS D 1 173 ? 35.513 22.738 -28.602 1.00 84.45 173 HIS D C 1
ATOM 5349 O O . HIS D 1 173 ? 35.249 21.560 -28.370 1.00 79.84 173 HIS D O 1
ATOM 5356 N N . LEU D 1 174 ? 35.079 23.370 -29.685 1.00 81.46 174 LEU D N 1
ATOM 5357 C CA . LEU D 1 174 ? 34.087 22.768 -30.575 1.00 77.88 174 LEU D CA 1
ATOM 5358 C C . LEU D 1 174 ? 34.687 21.874 -31.658 1.00 73.23 174 LEU D C 1
ATOM 5359 O O . LEU D 1 174 ? 35.709 22.204 -32.262 1.00 70.13 174 LEU D O 1
ATOM 5364 N N . VAL D 1 175 ? 34.033 20.741 -31.896 1.00 78.72 175 VAL D N 1
ATOM 5365 C CA . VAL D 1 175 ? 34.380 19.855 -33.002 1.00 75.66 175 VAL D CA 1
ATOM 5366 C C . VAL D 1 175 ? 33.376 20.041 -34.138 1.00 73.32 175 VAL D C 1
ATOM 5367 O O . VAL D 1 175 ? 32.171 19.897 -33.934 1.00 68.52 175 VAL D O 1
ATOM 5371 N N . ARG D 1 176 ? 33.871 20.364 -35.329 1.00 89.74 176 ARG D N 1
ATOM 5372 C CA . ARG D 1 176 ? 32.995 20.638 -36.467 1.00 92.94 176 ARG D CA 1
ATOM 5373 C C . ARG D 1 176 ? 33.301 19.741 -37.668 1.00 91.30 176 ARG D C 1
ATOM 5374 O O . ARG D 1 176 ? 34.340 19.078 -37.715 1.00 88.14 176 ARG D O 1
ATOM 5382 N N . SER D 1 177 ? 32.388 19.729 -38.637 1.00 71.09 177 SER D N 1
ATOM 5383 C CA . SER D 1 177 ? 32.542 18.912 -39.838 1.00 69.28 177 SER D CA 1
ATOM 5384 C C . SER D 1 177 ? 33.379 19.617 -40.902 1.00 71.45 177 SER D C 1
ATOM 5385 O O . SER D 1 177 ? 33.280 20.831 -41.077 1.00 72.28 177 SER D O 1
ATOM 5388 N N . TRP D 1 178 ? 34.196 18.846 -41.614 1.00 83.33 178 TRP D N 1
ATOM 5389 C CA . TRP D 1 178 ? 35.031 19.391 -42.680 1.00 90.63 178 TRP D CA 1
ATOM 5390 C C . TRP D 1 178 ? 34.333 19.293 -44.036 1.00 89.89 178 TRP D C 1
ATOM 5391 O O . TRP D 1 178 ? 34.883 19.692 -45.061 1.00 91.77 178 TRP D O 1
ATOM 5402 N N . VAL D 1 179 ? 33.116 18.765 -44.034 1.00 78.47 179 VAL D N 1
ATOM 5403 C CA . VAL D 1 179 ? 32.371 18.558 -45.271 1.00 69.57 179 VAL D CA 1
ATOM 5404 C C . VAL D 1 179 ? 31.926 19.862 -45.927 1.00 70.58 179 VAL D C 1
ATOM 5405 O O . VAL D 1 179 ? 31.347 20.751 -45.275 1.00 68.38 179 VAL D O 1
ATOM 5409 N N . THR D 1 180 ? 32.223 19.956 -47.224 1.00 81.42 180 THR D N 1
ATOM 5410 C CA . THR D 1 180 ? 31.702 21.011 -48.083 1.00 81.30 180 THR D CA 1
ATOM 5411 C C . THR D 1 180 ? 31.106 20.368 -49.338 1.00 81.15 180 THR D C 1
ATOM 5412 O O . THR D 1 180 ? 31.774 20.217 -50.336 1.00 78.53 180 THR D O 1
ATOM 5416 N N . ALA D 1 181 ? 29.840 19.982 -49.279 1.00 84.06 181 ALA D N 1
ATOM 5417 C CA . ALA D 1 181 ? 29.233 19.186 -50.340 1.00 84.15 181 ALA D CA 1
ATOM 5418 C C . ALA D 1 181 ? 28.379 20.049 -51.282 1.00 83.24 181 ALA D C 1
ATOM 5419 O O . ALA D 1 181 ? 27.878 21.115 -50.891 1.00 87.33 181 ALA D O 1
#